Protein AF-A0A2K0TWT9-F1 (afdb_monomer)

Foldseek 3Di:
DDDDDDDDDDPDDDDDDDDDDDDDDDDDDDDDDDDDDDDDDDDDDDYDDDDDDDDDDDDDDDPDDDDPPPDDPPDDPDDPDPLAADQQAELVRHHDDDLEAELLQVVLVVQFPAQQVSNPYHPPDPPDQPHLLHQVNCSRCVVVCVVCVVSSVPDPVSVVSNVNSPVPDDGDDHQQDRDLQFKAFADDFPVQPPPLPPPVPPPPPPPDDDDDDDDDDDDDDDDDDDDDDDDDDDDDDDDDDDDDDDDPDPDDDPVVVVVVSVVVVVVVVVVSVVRGSHGCVVVVVRQRMDRSLLVSLLSVLLSQLSLQDQVSVLFPPDDQSSLVSLLLSLLQLLLSLVVLLPDPDRDLVSLVSSLSSVLSNLSRVRNDNLPDPPNVSVLLSLLLNLLSLVLSLVVCVVVVQLAQPHPGSNPQASLLSNLVSLLCSLPVPSVNVLSSLSNLVSLVSCVVRVHDRDYRPPSVVSSVVSVVCNVVDDPVSNVVSVPDHSVVSSVVSPDRRDCPSRNSPDDPVVRVVRNDPPD

Radius of gyration: 32.46 Å; Cα contacts (8 Å, |Δi|>4): 478; chains: 1; bounding box: 100×93×69 Å

Structure (mmCIF, N/CA/C/O backbone):
data_AF-A0A2K0TWT9-F1
#
_entry.id   AF-A0A2K0TWT9-F1
#
loop_
_atom_site.group_PDB
_atom_site.id
_atom_site.type_symbol
_atom_site.label_atom_id
_atom_site.label_alt_id
_atom_site.label_comp_id
_atom_site.label_asym_id
_atom_site.label_entity_id
_atom_site.label_seq_id
_atom_site.pdbx_PDB_ins_code
_atom_site.Cartn_x
_atom_site.Cartn_y
_atom_site.Cartn_z
_atom_site.occupancy
_atom_site.B_iso_or_equiv
_atom_site.auth_seq_id
_atom_site.auth_comp_id
_atom_site.auth_asym_id
_atom_site.auth_atom_id
_atom_site.pdbx_PDB_model_num
ATOM 1 N N . MET A 1 1 ? 40.801 3.011 -1.809 1.00 39.78 1 MET A N 1
ATOM 2 C CA . MET A 1 1 ? 40.040 3.142 -0.546 1.00 39.78 1 MET A CA 1
ATOM 3 C C . MET A 1 1 ? 40.166 4.565 -0.023 1.00 39.78 1 MET A C 1
ATOM 5 O O . MET A 1 1 ? 41.198 4.886 0.543 1.00 39.78 1 MET A O 1
ATOM 9 N N . LYS A 1 2 ? 39.182 5.445 -0.256 1.00 30.53 2 LYS A N 1
ATOM 10 C CA . LYS A 1 2 ? 39.144 6.776 0.374 1.00 30.53 2 LYS A CA 1
ATOM 11 C C . LYS A 1 2 ? 37.698 7.241 0.604 1.00 30.53 2 LYS A C 1
ATOM 13 O O . LYS A 1 2 ? 36.954 7.416 -0.352 1.00 30.53 2 LYS A O 1
ATOM 18 N N . ARG A 1 3 ? 37.436 7.521 1.888 1.00 30.47 3 ARG A N 1
ATOM 19 C CA . ARG A 1 3 ? 36.548 8.536 2.490 1.00 30.47 3 ARG A CA 1
ATOM 20 C C . ARG A 1 3 ? 35.036 8.276 2.512 1.00 30.47 3 ARG A C 1
ATOM 22 O O . ARG A 1 3 ? 34.298 8.713 1.638 1.00 30.47 3 ARG A O 1
ATOM 29 N N . SER A 1 4 ? 34.594 7.701 3.631 1.00 28.70 4 SER A N 1
ATOM 30 C CA . SER A 1 4 ? 33.333 8.043 4.292 1.00 28.70 4 SER A CA 1
ATOM 31 C C . SER A 1 4 ? 33.470 9.416 4.967 1.00 28.70 4 SER A C 1
ATOM 33 O O . SER A 1 4 ? 34.455 9.698 5.649 1.00 28.70 4 SER A O 1
ATOM 35 N N . ALA A 1 5 ? 32.499 10.298 4.737 1.00 31.81 5 ALA A N 1
ATOM 36 C CA . ALA A 1 5 ? 32.364 11.561 5.451 1.00 31.81 5 ALA A CA 1
ATOM 37 C C . ALA A 1 5 ? 31.432 11.327 6.645 1.00 31.81 5 ALA A C 1
ATOM 39 O O . ALA A 1 5 ? 30.230 11.147 6.464 1.00 31.81 5 ALA A O 1
ATOM 40 N N . ALA A 1 6 ? 31.994 11.295 7.852 1.00 29.25 6 ALA A N 1
ATOM 41 C CA . ALA A 1 6 ? 31.222 11.296 9.085 1.00 29.25 6 ALA A CA 1
ATOM 42 C C . ALA A 1 6 ? 30.699 12.718 9.340 1.00 29.25 6 ALA A C 1
ATOM 44 O O . ALA A 1 6 ? 31.475 13.662 9.483 1.00 29.25 6 ALA A O 1
ATOM 45 N N . TYR A 1 7 ? 29.377 12.866 9.369 1.00 29.42 7 TYR A N 1
ATOM 46 C CA . TYR A 1 7 ? 28.703 14.050 9.889 1.00 29.42 7 TYR A CA 1
ATOM 47 C C . TYR A 1 7 ? 28.570 13.871 11.404 1.00 29.42 7 TYR A C 1
ATOM 49 O O . TYR A 1 7 ? 27.747 13.084 11.864 1.00 29.42 7 TYR A O 1
ATOM 57 N N . THR A 1 8 ? 29.384 14.577 12.185 1.00 30.38 8 THR A N 1
ATOM 58 C CA . THR A 1 8 ? 29.204 14.672 13.636 1.00 30.38 8 THR A CA 1
ATOM 59 C C . THR A 1 8 ? 28.291 15.857 13.950 1.00 30.38 8 THR A C 1
ATOM 61 O O . THR A 1 8 ? 28.549 16.994 13.553 1.00 30.38 8 THR A O 1
ATOM 64 N N . TYR A 1 9 ? 27.182 15.585 14.640 1.00 32.62 9 TYR A N 1
ATOM 65 C CA . TYR A 1 9 ? 26.338 16.613 15.242 1.00 32.62 9 TYR A CA 1
ATOM 66 C C . TYR A 1 9 ? 26.917 16.992 16.606 1.00 32.62 9 TYR A C 1
ATOM 68 O O . TYR A 1 9 ? 26.955 16.180 17.526 1.00 32.62 9 TYR A O 1
ATOM 76 N N . ASP A 1 10 ? 27.352 18.242 16.721 1.00 29.70 10 ASP A N 1
ATOM 77 C CA . ASP A 1 10 ? 27.777 18.865 17.970 1.00 29.70 10 ASP A CA 1
ATOM 78 C C . ASP A 1 10 ? 26.534 19.211 18.814 1.00 29.70 10 ASP A C 1
ATOM 80 O O . ASP A 1 10 ? 25.726 20.078 18.457 1.00 29.70 10 ASP A O 1
ATOM 84 N N . VAL A 1 11 ? 26.331 18.481 19.915 1.00 34.91 11 VAL A N 1
ATOM 85 C CA . VAL A 1 11 ? 25.244 18.719 20.873 1.00 34.91 11 VAL A CA 1
ATOM 86 C C . VAL A 1 11 ? 25.669 19.849 21.807 1.00 34.91 11 VAL A C 1
ATOM 88 O O . VAL A 1 11 ? 26.233 19.647 22.880 1.00 34.91 11 VAL A O 1
ATOM 91 N N . GLY A 1 12 ? 25.373 21.075 21.379 1.00 32.44 12 GLY A N 1
ATOM 92 C CA . GLY A 1 12 ? 25.559 22.280 22.177 1.00 32.44 12 GLY A CA 1
ATOM 93 C C . GLY A 1 12 ? 24.671 22.299 23.427 1.00 32.44 12 GLY A C 1
ATOM 94 O O . GLY A 1 12 ? 23.443 22.367 23.354 1.00 32.44 12 GLY A O 1
ATOM 95 N N . ASP A 1 13 ? 25.329 22.303 24.582 1.00 36.00 13 ASP A N 1
ATOM 96 C CA . ASP A 1 13 ? 24.765 22.305 25.929 1.00 36.00 13 ASP A CA 1
ATOM 97 C C . ASP A 1 13 ? 23.955 23.596 26.225 1.00 36.00 13 ASP A C 1
ATOM 99 O O . ASP A 1 13 ? 24.477 24.690 26.486 1.00 36.00 13 ASP A O 1
ATOM 103 N N . GLY A 1 14 ? 22.626 23.494 26.129 1.00 33.84 14 GLY A N 1
ATOM 104 C CA . GLY A 1 14 ? 21.684 24.613 26.203 1.00 33.84 14 GLY A CA 1
ATOM 105 C C . GLY A 1 14 ? 21.267 24.995 27.628 1.00 33.84 14 GLY A C 1
ATOM 106 O O . GLY A 1 14 ? 20.230 24.562 28.136 1.00 33.84 14 GLY A O 1
ATOM 107 N N . LYS A 1 15 ? 22.010 25.912 28.262 1.00 34.75 15 LYS A N 1
ATOM 108 C CA . LYS A 1 15 ? 21.605 26.580 29.517 1.00 34.75 15 LYS A CA 1
ATOM 109 C C . LYS A 1 15 ? 20.295 27.372 29.361 1.00 34.75 15 LYS A C 1
ATOM 111 O O . LYS A 1 15 ? 20.242 28.430 28.734 1.00 34.75 15 LYS A O 1
ATOM 116 N N . ARG A 1 16 ? 19.253 26.896 30.051 1.00 40.56 16 ARG A N 1
ATOM 117 C CA . ARG A 1 16 ? 17.942 27.545 30.251 1.00 40.56 16 ARG A CA 1
ATOM 118 C C . ARG A 1 16 ? 18.051 29.000 30.735 1.00 40.56 16 ARG A C 1
ATOM 120 O O . ARG A 1 16 ? 18.742 29.295 31.711 1.00 40.56 16 ARG A O 1
ATOM 127 N N . ARG A 1 17 ? 17.229 29.890 30.161 1.00 32.75 17 ARG A N 1
ATOM 128 C CA . ARG A 1 17 ? 16.826 31.171 30.776 1.00 32.75 17 ARG A CA 1
ATOM 129 C C . ARG A 1 17 ? 15.294 31.313 30.816 1.00 32.75 17 ARG A C 1
ATOM 131 O O . ARG A 1 17 ? 14.626 30.841 29.902 1.00 32.75 17 ARG A O 1
ATOM 138 N N . PRO A 1 18 ? 14.726 31.932 31.870 1.00 43.91 18 PRO A N 1
ATOM 139 C CA . PRO A 1 18 ? 13.301 31.833 32.181 1.00 43.91 18 PRO A CA 1
ATOM 140 C C . PRO A 1 18 ? 12.445 32.915 31.508 1.00 43.91 18 PRO A C 1
ATOM 142 O O . PRO A 1 18 ? 12.818 34.089 31.452 1.00 43.91 18 PRO A O 1
ATOM 145 N N . ALA A 1 19 ? 11.239 32.526 31.091 1.00 34.59 19 ALA A N 1
ATOM 146 C CA . ALA A 1 19 ? 10.198 33.430 30.617 1.00 34.59 19 ALA A CA 1
ATOM 147 C C . ALA A 1 19 ? 9.548 34.192 31.789 1.00 34.59 19 ALA A C 1
ATOM 149 O O . ALA A 1 19 ? 8.987 33.597 32.713 1.00 34.59 19 ALA A O 1
ATOM 150 N N . LYS A 1 20 ? 9.595 35.529 31.745 1.00 40.41 20 LYS A N 1
ATOM 151 C CA . LYS A 1 20 ? 8.846 36.408 32.654 1.00 40.41 20 LYS A CA 1
ATOM 152 C C . LYS A 1 20 ? 7.440 36.662 32.109 1.00 40.41 20 LYS A C 1
ATOM 154 O O . LYS A 1 20 ? 7.274 37.280 31.063 1.00 40.41 20 LYS A O 1
ATOM 159 N N . ARG A 1 21 ? 6.436 36.247 32.886 1.00 41.22 21 ARG A N 1
ATOM 160 C CA . ARG A 1 21 ? 5.057 36.755 32.841 1.00 41.22 21 ARG A CA 1
ATOM 161 C C . ARG A 1 21 ? 5.009 38.222 33.282 1.00 41.22 21 ARG A C 1
ATOM 163 O O . ARG A 1 21 ? 5.657 38.584 34.262 1.00 41.22 21 ARG A O 1
ATOM 170 N N . ALA A 1 22 ? 4.123 39.006 32.673 1.00 34.81 22 ALA A N 1
ATOM 171 C CA . ALA A 1 22 ? 3.484 40.143 33.328 1.00 34.81 22 ALA A CA 1
ATOM 172 C C . ALA A 1 22 ? 2.035 40.274 32.839 1.00 34.81 22 ALA A C 1
ATOM 174 O O . ALA A 1 22 ? 1.759 40.209 31.644 1.00 34.81 22 ALA A O 1
ATOM 175 N N . ALA A 1 23 ? 1.124 40.415 33.796 1.00 35.66 23 ALA A N 1
ATOM 176 C CA . ALA A 1 23 ? -0.313 40.560 33.623 1.00 35.66 23 ALA A CA 1
ATOM 177 C C . ALA A 1 23 ? -0.764 41.972 34.037 1.00 35.66 23 ALA A C 1
ATOM 179 O O . ALA A 1 23 ? -0.093 42.613 34.847 1.00 35.66 23 ALA A O 1
ATOM 180 N N . THR A 1 24 ? -1.993 42.331 33.624 1.00 35.47 24 THR A N 1
ATOM 181 C CA . THR A 1 24 ? -2.908 43.355 34.206 1.00 35.47 24 THR A CA 1
ATOM 182 C C . THR A 1 24 ? -2.503 44.838 34.016 1.00 35.47 24 THR A C 1
ATOM 184 O O . THR A 1 24 ? -1.331 45.164 34.042 1.00 35.47 24 THR A O 1
ATOM 187 N N . SER A 1 25 ? -3.380 45.836 33.799 1.00 32.94 25 SER A N 1
ATOM 188 C CA . SER A 1 25 ? -4.788 46.024 34.187 1.00 32.94 25 SER A CA 1
ATOM 189 C C . SER A 1 25 ? -5.490 47.190 33.429 1.00 32.94 25 SER A C 1
ATOM 191 O O . SER A 1 25 ? -4.848 48.152 33.026 1.00 32.94 25 SER A O 1
ATOM 193 N N . THR A 1 26 ? -6.819 47.063 33.294 1.00 34.47 26 THR A N 1
ATOM 194 C CA . THR A 1 26 ? -7.945 48.027 33.471 1.00 34.47 26 THR A CA 1
ATOM 195 C C . THR A 1 26 ? -7.971 49.495 32.972 1.00 34.47 26 THR A C 1
ATOM 197 O O . THR A 1 26 ? -7.193 50.332 33.405 1.00 34.47 26 THR A O 1
ATOM 200 N N . ASN A 1 27 ? -9.106 49.790 32.298 1.00 34.81 27 ASN A N 1
ATOM 201 C CA . ASN A 1 27 ? -10.042 50.941 32.394 1.00 34.81 27 ASN A CA 1
ATOM 202 C C . ASN A 1 27 ? -9.577 52.387 32.094 1.00 34.81 27 ASN A C 1
ATOM 204 O O . ASN A 1 27 ? -8.799 52.952 32.850 1.00 34.81 27 ASN A O 1
ATOM 208 N N . LYS A 1 28 ? -10.278 53.096 31.182 1.00 30.30 28 LYS A N 1
ATOM 209 C CA . LYS A 1 28 ? -11.439 53.990 31.469 1.00 30.30 28 LYS A CA 1
ATOM 210 C C . LYS A 1 28 ? -11.836 54.850 30.240 1.00 30.30 28 LYS A C 1
ATOM 212 O O . LYS A 1 28 ? -11.032 55.130 29.364 1.00 30.30 28 LYS A O 1
ATOM 217 N N . ALA A 1 29 ? -13.115 55.226 30.224 1.00 34.50 29 ALA A N 1
ATOM 218 C CA . ALA A 1 29 ? -13.943 55.855 29.188 1.00 34.50 29 ALA A CA 1
ATOM 219 C C . ALA A 1 29 ? -13.567 57.265 28.674 1.00 34.50 29 ALA A C 1
ATOM 221 O O . ALA A 1 29 ? -12.992 58.060 29.408 1.00 34.50 29 ALA A O 1
ATOM 222 N N . SER A 1 30 ? -14.094 57.635 27.494 1.00 32.12 30 SER A N 1
ATOM 223 C CA . SER A 1 30 ? -14.940 58.838 27.296 1.00 32.12 30 SER A CA 1
ATOM 224 C C . SER A 1 30 ? -15.629 58.842 25.914 1.00 32.12 30 SER A C 1
ATOM 226 O O . SER A 1 30 ? -15.255 58.095 25.017 1.00 32.12 30 SER A O 1
ATOM 228 N N . ALA A 1 31 ? -16.715 59.613 25.807 1.00 36.09 31 ALA A N 1
ATOM 229 C CA . ALA A 1 31 ? -17.831 59.487 24.868 1.00 36.09 31 ALA A CA 1
ATOM 230 C C . ALA A 1 31 ? -17.842 60.517 23.716 1.00 36.09 31 ALA A C 1
ATOM 232 O O . ALA A 1 31 ? -17.241 61.577 23.840 1.00 36.09 31 ALA A O 1
ATOM 233 N N . SER A 1 32 ? -18.638 60.271 22.664 1.00 31.83 32 SER A N 1
ATOM 234 C CA . SER A 1 32 ? -19.688 61.190 22.144 1.00 31.83 32 SER A CA 1
ATOM 235 C C . SER A 1 32 ? -20.425 60.545 20.948 1.00 31.83 32 SER A C 1
ATOM 237 O O . SER A 1 32 ? -19.797 59.949 20.084 1.00 31.83 32 SER A O 1
ATOM 239 N N . ALA A 1 33 ? -21.750 60.358 21.060 1.00 34.81 33 ALA A N 1
ATOM 240 C CA . ALA A 1 33 ? -22.824 61.048 20.310 1.00 34.81 33 ALA A CA 1
ATOM 241 C C . ALA A 1 33 ? -22.738 60.870 18.775 1.00 34.81 33 ALA A C 1
ATOM 243 O O . ALA A 1 33 ? -21.780 61.289 18.151 1.00 34.81 33 ALA A O 1
ATOM 244 N N . SER A 1 34 ? -23.715 60.318 18.055 1.00 33.12 34 SER A N 1
ATOM 245 C CA . SER A 1 34 ? -25.116 60.754 17.928 1.00 33.12 34 SER A CA 1
ATOM 246 C C . SER A 1 34 ? -25.785 59.810 16.899 1.00 33.12 34 SER A C 1
ATOM 248 O O . SER A 1 34 ? -25.146 59.383 15.949 1.00 33.12 34 SER A O 1
ATOM 250 N N . ALA A 1 35 ? -26.932 59.213 17.220 1.00 32.06 35 ALA A N 1
ATOM 251 C CA . ALA A 1 35 ? -28.284 59.626 16.823 1.00 32.06 35 ALA A CA 1
ATOM 252 C C . ALA A 1 35 ? -28.766 59.098 15.454 1.00 32.06 35 ALA A C 1
ATOM 254 O O . ALA A 1 35 ? -28.212 59.422 14.412 1.00 32.06 35 ALA A O 1
ATOM 255 N N . SER A 1 36 ? -29.932 58.437 15.521 1.00 33.53 36 SER A N 1
ATOM 256 C CA . SER A 1 36 ? -30.957 58.270 14.475 1.00 33.53 36 SER A CA 1
ATOM 257 C C . SER A 1 36 ? -30.612 57.385 13.270 1.00 33.53 36 SER A C 1
ATOM 259 O O . SER A 1 36 ? -29.497 57.385 12.784 1.00 33.53 36 SER A O 1
ATOM 261 N N . ALA A 1 37 ? -31.519 56.633 12.663 1.00 32.88 37 ALA A N 1
ATOM 262 C CA . ALA A 1 37 ? -32.847 56.131 12.990 1.00 32.88 37 ALA A CA 1
ATOM 263 C C . ALA A 1 37 ? -33.196 55.127 11.864 1.00 32.88 37 ALA A C 1
ATOM 265 O O . ALA A 1 37 ? -32.647 55.240 10.774 1.00 32.88 37 ALA A O 1
ATOM 266 N N . SER A 1 38 ? -34.103 54.184 12.159 1.00 34.25 38 SER A N 1
ATOM 267 C CA . SER A 1 38 ? -35.211 53.683 11.307 1.00 34.25 38 SER A CA 1
ATOM 268 C C . SER A 1 38 ? -34.992 53.462 9.794 1.00 34.25 38 SER A C 1
ATOM 270 O O . SER A 1 38 ? -34.526 54.341 9.092 1.00 34.25 38 SER A O 1
ATOM 272 N N . ALA A 1 39 ? -35.519 52.444 9.126 1.00 33.97 39 ALA A N 1
ATOM 273 C CA . ALA A 1 39 ? -36.397 51.341 9.473 1.00 33.97 39 ALA A CA 1
ATOM 274 C C . ALA A 1 39 ? -36.544 50.457 8.218 1.00 33.97 39 ALA A C 1
ATOM 276 O O . ALA A 1 39 ? -36.499 50.935 7.089 1.00 33.97 39 ALA A O 1
ATOM 277 N N . SER A 1 40 ? -36.755 49.170 8.479 1.00 34.91 40 SER A N 1
ATOM 278 C CA . SER A 1 40 ? -37.631 48.205 7.804 1.00 34.91 40 SER A CA 1
ATOM 279 C C . SER A 1 40 ? -38.362 48.603 6.515 1.00 34.91 40 SER A C 1
ATOM 281 O O . SER A 1 40 ? -39.193 49.503 6.546 1.00 34.91 40 SER A O 1
ATOM 283 N N . THR A 1 41 ? -38.265 47.762 5.477 1.00 33.03 41 THR A N 1
ATOM 284 C CA . THR A 1 41 ? -39.391 47.047 4.800 1.00 33.03 41 THR A CA 1
ATOM 285 C C . THR A 1 41 ? -38.791 46.105 3.738 1.00 33.03 41 THR A C 1
ATOM 287 O O . THR A 1 41 ? -37.969 46.526 2.940 1.00 33.03 41 THR A O 1
ATOM 290 N N . LYS A 1 42 ? -38.918 44.773 3.843 1.00 36.31 42 LYS A N 1
ATOM 291 C CA . LYS A 1 42 ? -40.016 43.911 3.344 1.00 36.31 42 LYS A CA 1
ATOM 292 C C . LYS A 1 42 ? -40.527 44.252 1.935 1.00 36.31 42 LYS A C 1
ATOM 294 O O . LYS A 1 42 ? -41.213 45.252 1.778 1.00 36.31 42 LYS A O 1
ATOM 299 N N . ASN A 1 43 ? -40.275 43.337 0.991 1.00 33.09 43 ASN A N 1
ATOM 300 C CA . ASN A 1 43 ? -41.208 42.695 0.035 1.00 33.09 43 ASN A CA 1
ATOM 301 C C . ASN A 1 43 ? -40.392 42.207 -1.179 1.00 33.09 43 ASN A C 1
ATOM 303 O O . ASN A 1 43 ? -39.614 42.961 -1.742 1.00 33.09 43 ASN A O 1
ATOM 307 N N . ALA A 1 44 ? -40.308 40.906 -1.450 1.00 32.47 44 ALA A N 1
ATOM 308 C CA . ALA A 1 44 ? -41.328 40.023 -2.019 1.00 32.47 44 ALA A CA 1
ATOM 309 C C . ALA A 1 44 ? -41.535 40.214 -3.535 1.00 32.47 44 ALA A C 1
ATOM 311 O O . ALA A 1 44 ? -42.083 41.212 -3.980 1.00 32.47 44 ALA A O 1
ATOM 312 N N . ALA A 1 45 ? -41.194 39.129 -4.237 1.00 32.31 45 ALA A N 1
ATOM 313 C CA . ALA A 1 45 ? -41.894 38.537 -5.372 1.00 32.31 45 ALA A CA 1
ATOM 314 C C . ALA A 1 45 ? -41.740 39.123 -6.794 1.00 32.31 45 ALA A C 1
ATOM 316 O O . ALA A 1 45 ? -42.091 40.257 -7.089 1.00 32.31 45 ALA A O 1
ATOM 317 N N . ALA A 1 46 ? -41.411 38.165 -7.670 1.00 32.41 46 ALA A N 1
ATOM 318 C CA . ALA A 1 46 ? -42.077 37.852 -8.935 1.00 32.41 46 ALA A CA 1
ATOM 319 C C . ALA A 1 46 ? -41.518 38.425 -10.248 1.00 32.41 46 ALA A C 1
ATOM 321 O O . ALA A 1 46 ? -41.700 39.592 -10.564 1.00 32.41 46 ALA A O 1
ATOM 322 N N . SER A 1 47 ? -41.104 37.455 -11.082 1.00 34.44 47 SER A N 1
ATOM 323 C CA . SER A 1 47 ? -41.374 37.366 -12.530 1.00 34.44 47 SER A CA 1
ATOM 324 C C . SER A 1 47 ? -40.614 38.375 -13.409 1.00 34.44 47 SER A C 1
ATOM 326 O O . SER A 1 47 ? -40.304 39.473 -12.985 1.00 34.44 47 SER A O 1
ATOM 328 N N . ALA A 1 48 ? -40.278 38.138 -14.667 1.00 34.81 48 ALA A N 1
ATOM 329 C CA . ALA A 1 48 ? -40.383 37.017 -15.582 1.00 34.81 48 ALA A CA 1
ATOM 330 C C . ALA A 1 48 ? -39.551 37.406 -16.823 1.00 34.81 48 ALA A C 1
ATOM 332 O O . ALA A 1 48 ? -39.247 38.579 -17.034 1.00 34.81 48 ALA A O 1
ATOM 333 N N . THR A 1 49 ? -39.370 36.423 -17.704 1.00 32.50 49 THR A N 1
ATOM 334 C CA . THR A 1 49 ? -39.269 36.560 -19.171 1.00 32.50 49 THR A CA 1
ATOM 335 C C . THR A 1 49 ? -37.987 37.107 -19.807 1.00 32.50 49 THR A C 1
ATOM 337 O O . THR A 1 49 ? -37.597 38.253 -19.634 1.00 32.50 49 THR A O 1
ATOM 340 N N . GLU A 1 50 ? -37.438 36.232 -20.658 1.00 33.88 50 GLU A N 1
ATOM 341 C CA . GLU A 1 50 ? -36.949 36.484 -22.020 1.00 33.88 50 GLU A CA 1
ATOM 342 C C . GLU A 1 50 ? -36.034 37.688 -22.275 1.00 33.88 50 GLU A C 1
ATOM 344 O O . GLU A 1 50 ? -36.475 38.833 -22.345 1.00 33.88 50 GLU A O 1
ATOM 349 N N . LYS A 1 51 ? -34.812 37.389 -22.732 1.00 34.81 51 LYS A N 1
ATOM 350 C CA . LYS A 1 51 ? -34.496 37.572 -24.158 1.00 34.81 51 LYS A CA 1
ATOM 351 C C . LYS A 1 51 ? -33.165 36.940 -24.540 1.00 34.81 51 LYS A C 1
ATOM 353 O O . LYS A 1 51 ? -32.144 37.127 -23.890 1.00 34.81 51 LYS A O 1
ATOM 358 N N . ALA A 1 52 ? -33.220 36.226 -25.656 1.00 38.47 52 ALA A N 1
ATOM 359 C CA . ALA A 1 52 ? -32.079 35.844 -26.458 1.00 38.47 52 ALA A CA 1
ATOM 360 C C . ALA A 1 52 ? -31.342 37.086 -26.981 1.00 38.47 52 ALA A C 1
ATOM 362 O O . ALA A 1 52 ? -31.968 38.022 -27.480 1.00 38.47 52 ALA A O 1
ATOM 363 N N . SER A 1 53 ? -30.014 37.041 -26.968 1.00 35.38 53 SER A N 1
ATOM 364 C CA . SER A 1 53 ? -29.198 37.789 -27.921 1.00 35.38 53 SER A CA 1
ATOM 365 C C . SER A 1 53 ? -27.840 37.120 -28.079 1.00 35.38 53 SER A C 1
ATOM 367 O O . SER A 1 53 ? -27.107 36.918 -27.115 1.00 35.38 53 SER A O 1
ATOM 369 N N . ALA A 1 54 ? -27.566 36.770 -29.330 1.00 38.75 54 ALA A N 1
ATOM 370 C CA . ALA A 1 54 ? -26.357 36.165 -29.846 1.00 38.75 54 ALA A CA 1
ATOM 371 C C . ALA A 1 54 ? -25.079 36.927 -29.469 1.00 38.75 54 ALA A C 1
ATOM 373 O O . ALA A 1 54 ? -25.029 38.152 -29.572 1.00 38.75 54 ALA A O 1
ATOM 374 N N . LEU A 1 55 ? -24.019 36.180 -29.158 1.00 35.22 55 LEU A N 1
ATOM 375 C CA . LEU A 1 55 ? -22.645 36.670 -29.136 1.00 35.22 55 LEU A CA 1
ATOM 376 C C . LEU A 1 55 ? -21.720 35.618 -29.761 1.00 35.22 55 LEU A C 1
ATOM 378 O O . LEU A 1 55 ? -21.269 34.679 -29.122 1.00 35.22 55 LEU A O 1
ATOM 382 N N . LYS A 1 56 ? -21.531 35.801 -31.071 1.00 33.06 56 LYS A N 1
ATOM 383 C CA . LYS A 1 56 ? -20.234 35.977 -31.733 1.00 33.06 56 LYS A CA 1
ATOM 384 C C . LYS A 1 56 ? -19.120 35.014 -31.296 1.00 33.06 56 LYS A C 1
ATOM 386 O O . LYS A 1 56 ? -18.380 35.275 -30.354 1.00 33.06 56 LYS A O 1
ATOM 391 N N . GLU A 1 57 ? -18.960 33.962 -32.093 1.00 33.34 57 GLU A N 1
ATOM 392 C CA . GLU A 1 57 ? -17.739 33.169 -32.172 1.00 33.34 57 GLU A CA 1
ATOM 393 C C . GLU A 1 57 ? -16.554 34.067 -32.555 1.00 33.34 57 GLU A C 1
ATOM 395 O O . GLU A 1 57 ? -16.532 34.699 -33.613 1.00 33.34 57 GLU A O 1
ATOM 400 N N . THR A 1 58 ? -15.548 34.109 -31.686 1.00 33.94 58 THR A N 1
ATOM 401 C CA . THR A 1 58 ? -14.182 34.483 -32.047 1.00 33.94 58 THR A CA 1
ATOM 402 C C . THR A 1 58 ? -13.287 33.307 -31.712 1.00 33.94 58 THR A C 1
ATOM 404 O O . THR A 1 58 ? -13.019 33.013 -30.549 1.00 33.94 58 THR A O 1
ATOM 407 N N . SER A 1 59 ? -12.860 32.625 -32.768 1.00 34.53 59 SER A N 1
ATOM 408 C CA . SER A 1 59 ? -11.853 31.577 -32.781 1.00 34.53 59 SER A CA 1
ATOM 409 C C . SER A 1 59 ? -10.501 32.124 -32.316 1.00 34.53 59 SER A C 1
ATOM 411 O O . SER A 1 59 ? -9.860 32.891 -33.038 1.00 34.53 59 SER A O 1
ATOM 413 N N . SER A 1 60 ? -10.035 31.698 -31.144 1.00 34.53 60 SER A N 1
ATOM 414 C CA . SER A 1 60 ? -8.629 31.803 -30.754 1.00 34.53 60 SER A CA 1
ATOM 415 C C . SER A 1 60 ? -8.022 30.405 -30.711 1.00 34.53 60 SER A C 1
ATOM 417 O O . SER A 1 60 ? -8.307 29.607 -29.823 1.00 34.53 60 SER A O 1
ATOM 419 N N . SER A 1 61 ? -7.203 30.139 -31.724 1.00 36.50 61 SER A N 1
ATOM 420 C CA . SER A 1 61 ? -6.318 28.989 -31.874 1.00 36.50 61 SER A CA 1
ATOM 421 C C . SER A 1 61 ? -5.384 28.854 -30.667 1.00 36.50 61 SER A C 1
ATOM 423 O O . SER A 1 61 ? -4.427 29.617 -30.545 1.00 36.50 61 SER A O 1
ATOM 425 N N . SER A 1 62 ? -5.621 27.856 -29.817 1.00 32.62 62 SER A N 1
ATOM 426 C CA . SER A 1 62 ? -4.608 27.306 -28.918 1.00 32.62 62 SER A CA 1
ATOM 427 C C . SER A 1 62 ? -4.226 25.905 -29.397 1.00 32.62 62 SER A C 1
ATOM 429 O O . SER A 1 62 ? -5.032 24.977 -29.441 1.00 32.62 62 SER A O 1
ATOM 431 N N . THR A 1 63 ? -2.967 25.770 -29.802 1.00 35.66 63 THR A N 1
ATOM 432 C CA . THR A 1 63 ? -2.323 24.498 -30.124 1.00 35.66 63 THR A CA 1
ATOM 433 C C . THR A 1 63 ? -2.178 23.694 -28.835 1.00 35.66 63 THR A C 1
ATOM 435 O O . THR A 1 63 ? -1.204 23.843 -28.102 1.00 35.66 63 THR A O 1
ATOM 438 N N . VAL A 1 64 ? -3.171 22.859 -28.539 1.00 28.92 64 VAL A N 1
ATOM 439 C CA . VAL A 1 64 ? -3.080 21.828 -27.506 1.00 28.92 64 VAL A CA 1
ATOM 440 C C . VAL A 1 64 ? -2.366 20.631 -28.125 1.00 28.92 64 VAL A C 1
ATOM 442 O O . VAL A 1 64 ? -2.872 20.003 -29.054 1.00 28.92 64 VAL A O 1
ATOM 445 N N . GLN A 1 65 ? -1.167 20.329 -27.626 1.00 33.47 65 GLN A N 1
ATOM 446 C CA . GLN A 1 65 ? -0.505 19.054 -27.886 1.00 33.47 65 GLN A CA 1
ATOM 447 C C . GLN A 1 65 ? -1.433 17.927 -27.428 1.00 33.47 65 GLN A C 1
ATOM 449 O O . GLN A 1 65 ? -1.789 17.831 -26.253 1.00 33.47 65 GLN A O 1
ATOM 454 N N . ALA A 1 66 ? -1.842 17.093 -28.380 1.00 26.86 66 ALA A N 1
ATOM 455 C CA . ALA A 1 66 ? -2.640 15.910 -28.131 1.00 26.86 66 ALA A CA 1
ATOM 456 C C . ALA A 1 66 ? -1.889 14.981 -27.165 1.00 26.86 66 ALA A C 1
ATOM 458 O O . ALA A 1 66 ? -0.914 14.325 -27.534 1.00 26.86 66 ALA A O 1
ATOM 459 N N . ARG A 1 67 ? -2.360 14.924 -25.915 1.00 34.81 67 ARG A N 1
ATOM 460 C CA . ARG A 1 67 ? -2.113 13.795 -25.018 1.00 34.81 67 ARG A CA 1
ATOM 461 C C . ARG A 1 67 ? -2.591 12.542 -25.750 1.00 34.81 67 ARG A C 1
ATOM 463 O O . ARG A 1 67 ? -3.745 12.486 -26.173 1.00 34.81 67 ARG A O 1
ATOM 470 N N . ALA A 1 68 ? -1.714 11.554 -25.900 1.00 30.70 68 ALA A N 1
ATOM 471 C CA . ALA A 1 68 ? -2.122 10.218 -26.299 1.00 30.70 68 ALA A CA 1
ATOM 472 C C . ALA A 1 68 ? -3.139 9.721 -25.263 1.00 30.70 68 ALA A C 1
ATOM 474 O O . ALA A 1 68 ? -2.792 9.471 -24.109 1.00 30.70 68 ALA A O 1
ATOM 475 N N . ALA A 1 69 ? -4.408 9.665 -25.659 1.00 27.39 69 ALA A N 1
ATOM 476 C CA . ALA A 1 69 ? -5.428 8.985 -24.891 1.00 27.39 69 ALA A CA 1
ATOM 477 C C . ALA A 1 69 ? -5.010 7.516 -24.789 1.00 27.39 69 ALA A C 1
ATOM 479 O O . ALA A 1 69 ? -4.780 6.861 -25.808 1.00 27.39 69 ALA A O 1
ATOM 480 N N . VAL A 1 70 ? -4.890 7.015 -23.562 1.00 36.88 70 VAL A N 1
ATOM 481 C CA . VAL A 1 70 ? -4.881 5.574 -23.314 1.00 36.88 70 VAL A CA 1
ATOM 482 C C . VAL A 1 70 ? -6.184 5.041 -23.919 1.00 36.88 70 VAL A C 1
ATOM 484 O O . VAL A 1 70 ? -7.247 5.569 -23.575 1.00 36.88 70 VAL A O 1
ATOM 487 N N . PRO A 1 71 ? -6.142 4.091 -24.869 1.00 30.62 71 PRO A N 1
ATOM 488 C CA . PRO A 1 71 ? -7.359 3.568 -25.466 1.00 30.62 71 PRO A CA 1
ATOM 489 C C . PRO A 1 71 ? -8.240 2.979 -24.363 1.00 30.62 71 PRO A C 1
ATOM 491 O O . PRO A 1 71 ? -7.779 2.175 -23.553 1.00 30.62 71 PRO A O 1
ATOM 494 N N . SER A 1 72 ?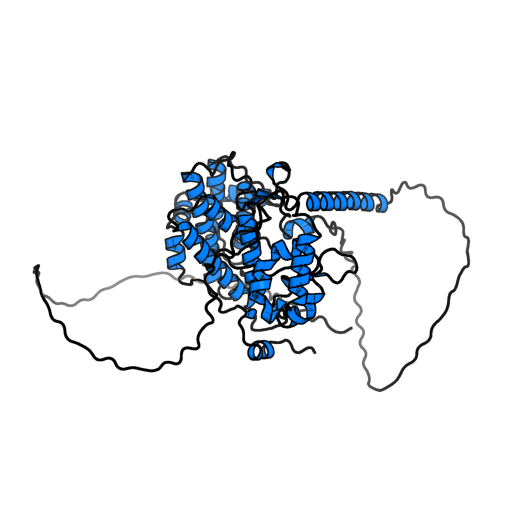 -9.507 3.399 -24.320 1.00 33.19 72 SER A N 1
ATOM 495 C CA . SER A 1 72 ? -10.510 2.755 -23.477 1.00 33.19 72 SER A CA 1
ATOM 496 C C . SER A 1 72 ? -10.550 1.260 -23.820 1.00 33.19 72 SER A C 1
ATOM 498 O O . SER A 1 72 ? -10.645 0.924 -25.006 1.00 33.19 72 SER A O 1
ATOM 500 N N . PRO A 1 73 ? -10.481 0.355 -22.829 1.00 37.31 73 PRO A N 1
ATOM 501 C CA . PRO A 1 73 ? -10.518 -1.080 -23.061 1.00 37.31 73 PRO A CA 1
ATOM 502 C C . PRO A 1 73 ? -11.963 -1.480 -23.365 1.00 37.31 73 PRO A C 1
ATOM 504 O O . PRO A 1 73 ? -12.697 -1.959 -22.511 1.00 37.31 73 PRO A O 1
ATOM 507 N N . SER A 1 74 ? -12.418 -1.205 -24.582 1.00 37.53 74 SER A N 1
ATOM 508 C CA . SER A 1 74 ? -13.746 -1.610 -25.030 1.00 37.53 74 SER A CA 1
ATOM 509 C C . SER A 1 74 ? -13.755 -1.901 -26.524 1.00 37.53 74 SER A C 1
ATOM 511 O O . SER A 1 74 ? -14.555 -1.333 -27.262 1.00 37.53 74 SER A O 1
ATOM 513 N N . GLN A 1 75 ? -12.869 -2.787 -26.982 1.00 34.97 75 GLN A N 1
ATOM 514 C CA . GLN A 1 75 ? -13.141 -3.613 -28.158 1.00 34.97 75 GLN A CA 1
ATOM 515 C C . GLN A 1 75 ? -12.652 -5.033 -27.877 1.00 34.97 75 GLN A C 1
ATOM 517 O O . GLN A 1 75 ? -11.467 -5.288 -27.687 1.00 34.97 75 GLN A O 1
ATOM 522 N N . SER A 1 76 ? -13.629 -5.927 -27.766 1.00 41.72 76 SER A N 1
ATOM 523 C CA . SER A 1 76 ? -13.521 -7.337 -27.423 1.00 41.72 76 SER A CA 1
ATOM 524 C C . SER A 1 76 ? -12.650 -8.106 -28.420 1.00 41.72 76 SER A C 1
ATOM 526 O O . SER A 1 76 ? -13.110 -8.474 -29.503 1.00 41.72 76 SER A O 1
ATOM 528 N N . LEU A 1 77 ? -11.418 -8.414 -28.025 1.00 37.88 77 LEU A N 1
ATOM 529 C CA . LEU A 1 77 ? -10.805 -9.687 -28.391 1.00 37.88 77 LEU A CA 1
ATOM 530 C C . LEU A 1 77 ? -11.535 -10.735 -27.545 1.00 37.88 77 LEU A C 1
ATOM 532 O O . LEU A 1 77 ? -11.420 -10.713 -26.324 1.00 37.88 77 LEU A O 1
ATOM 536 N N . GLY A 1 78 ? -12.407 -11.522 -28.179 1.00 35.69 78 GLY A N 1
ATOM 537 C CA . GLY A 1 78 ? -13.312 -12.442 -27.485 1.00 35.69 78 GLY A CA 1
ATOM 538 C C . GLY A 1 78 ? -12.557 -13.368 -26.541 1.00 35.69 78 GLY A C 1
ATOM 539 O O . GLY A 1 78 ? -11.542 -13.907 -26.960 1.00 35.69 78 GLY A O 1
ATOM 540 N N . ASP A 1 79 ? -13.057 -13.516 -25.311 1.00 41.38 79 ASP A N 1
ATOM 541 C CA . ASP A 1 79 ? -12.457 -14.277 -24.209 1.00 41.38 79 ASP A CA 1
ATOM 542 C C . ASP A 1 79 ? -12.066 -15.706 -24.641 1.00 41.38 79 ASP A C 1
ATOM 544 O O . ASP A 1 79 ? -12.944 -16.569 -24.737 1.00 41.38 79 ASP A O 1
ATOM 548 N N . PRO A 1 80 ? -10.776 -16.012 -24.900 1.00 36.84 80 PRO A N 1
ATOM 549 C CA . PRO A 1 80 ? -10.347 -17.353 -25.276 1.00 36.84 80 PRO A CA 1
ATOM 550 C C . PRO A 1 80 ? -9.465 -17.994 -24.195 1.00 36.84 80 PRO A C 1
ATOM 552 O O . PRO A 1 80 ? -8.788 -18.983 -24.456 1.00 36.84 80 PRO A O 1
ATOM 555 N N . ILE A 1 81 ? -9.433 -17.439 -22.985 1.00 43.91 81 ILE A N 1
ATOM 556 C CA . ILE A 1 81 ? -8.587 -17.922 -21.895 1.00 43.91 81 ILE A CA 1
ATOM 557 C C . ILE A 1 81 ? -9.543 -18.274 -20.763 1.00 43.91 81 ILE A C 1
ATOM 559 O O . ILE A 1 81 ? -10.392 -17.459 -20.419 1.00 43.91 81 ILE A O 1
ATOM 563 N N . GLY A 1 82 ? -9.477 -19.521 -20.287 1.00 50.25 82 GLY A N 1
ATOM 564 C CA . GLY A 1 82 ? -10.382 -20.095 -19.287 1.00 50.25 82 GLY A CA 1
ATOM 565 C C . GLY A 1 82 ? -10.360 -19.357 -17.945 1.00 50.25 82 GLY A C 1
ATOM 566 O O . GLY A 1 82 ? -10.027 -18.182 -17.865 1.00 50.25 82 GLY A O 1
ATOM 567 N N . LYS A 1 83 ? -10.696 -20.044 -16.852 1.00 56.53 83 LYS A N 1
ATOM 568 C CA . LYS A 1 83 ? -10.534 -19.528 -15.479 1.00 56.53 83 LYS A CA 1
ATOM 569 C C . LYS A 1 83 ? -9.042 -19.363 -15.102 1.00 56.53 83 LYS A C 1
ATOM 571 O O . LYS A 1 83 ? -8.583 -19.944 -14.133 1.00 56.53 83 LYS A O 1
ATOM 576 N N . GLY A 1 84 ? -8.262 -18.668 -15.926 1.00 53.16 84 GLY A N 1
ATOM 577 C CA . GLY A 1 84 ? -6.835 -18.455 -15.740 1.00 53.16 84 GLY A CA 1
ATOM 578 C C . GLY A 1 84 ? -6.564 -17.412 -14.664 1.00 53.16 84 GLY A C 1
ATOM 579 O O . GLY A 1 84 ? -7.407 -16.549 -14.403 1.00 53.16 84 GLY A O 1
ATOM 580 N N . SER A 1 85 ? -5.374 -17.505 -14.066 1.00 59.12 85 SER A N 1
ATOM 581 C CA . SER A 1 85 ? -4.885 -16.612 -13.018 1.00 59.12 85 SER A CA 1
ATOM 582 C C . SER A 1 85 ? -5.157 -15.149 -13.369 1.00 59.12 85 SER A C 1
ATOM 584 O O . SER A 1 85 ? -4.826 -14.665 -14.458 1.00 59.12 85 SER A O 1
ATOM 586 N N . LYS A 1 86 ? -5.793 -14.434 -12.440 1.00 77.06 86 LYS A N 1
ATOM 587 C CA . LYS A 1 86 ? -6.127 -13.020 -12.603 1.00 77.06 86 LYS A CA 1
ATOM 588 C C . LYS A 1 86 ? -4.837 -12.218 -12.807 1.00 77.06 86 LYS A C 1
ATOM 590 O O . LYS A 1 86 ? -3.945 -12.243 -11.967 1.00 77.06 86 LYS A O 1
ATOM 595 N N . ILE A 1 87 ? -4.752 -11.482 -13.916 1.00 82.69 87 ILE A N 1
ATOM 596 C CA . ILE A 1 87 ? -3.665 -10.521 -14.143 1.00 82.69 87 ILE A CA 1
ATOM 597 C C . ILE A 1 87 ? -3.798 -9.411 -13.090 1.00 82.69 87 ILE A C 1
ATOM 599 O O . ILE A 1 87 ? -4.860 -8.774 -13.046 1.00 82.69 87 ILE A O 1
ATOM 603 N N . PRO A 1 88 ? -2.755 -9.146 -12.281 1.00 83.94 88 PRO A N 1
ATOM 604 C CA . PRO A 1 88 ? -2.778 -8.045 -11.333 1.00 83.94 88 PRO A CA 1
ATOM 605 C C . PRO A 1 88 ? -3.030 -6.726 -12.059 1.00 83.94 88 PRO A C 1
ATOM 607 O O . PRO A 1 88 ? -2.392 -6.423 -13.073 1.00 83.94 88 PRO A O 1
ATOM 610 N N . VAL A 1 89 ? -3.958 -5.930 -11.535 1.00 88.81 89 VAL A N 1
ATOM 611 C CA . VAL A 1 89 ? -4.276 -4.601 -12.063 1.00 88.81 89 VAL A CA 1
ATOM 612 C C . VAL A 1 89 ? -4.365 -3.578 -10.942 1.00 88.81 89 VAL A C 1
ATOM 614 O O . VAL A 1 89 ? -4.770 -3.891 -9.823 1.00 88.81 89 VAL A O 1
ATOM 617 N N . GLY A 1 90 ? -3.982 -2.347 -11.259 1.00 90.94 90 GLY A N 1
ATOM 618 C CA . GLY A 1 90 ? -4.129 -1.204 -10.383 1.00 90.94 90 GLY A CA 1
ATOM 619 C C . GLY A 1 90 ? -5.598 -0.848 -10.116 1.00 90.94 90 GLY A C 1
ATOM 620 O O . GLY A 1 90 ? -6.522 -1.411 -10.718 1.00 90.94 90 GLY A O 1
ATOM 621 N N . PRO A 1 91 ? -5.833 0.123 -9.222 1.00 88.69 91 PRO A N 1
ATOM 622 C CA . PRO A 1 91 ? -7.154 0.581 -8.812 1.00 88.69 91 PRO A CA 1
ATOM 623 C C . PRO A 1 91 ? -8.131 0.955 -9.928 1.00 88.69 91 PRO A C 1
ATOM 625 O O . PRO A 1 91 ? -9.344 0.870 -9.737 1.00 88.69 91 PRO A O 1
ATOM 628 N N . ASN A 1 92 ? -7.621 1.396 -11.076 1.00 90.12 92 ASN A N 1
ATOM 629 C CA . ASN A 1 92 ? -8.393 1.832 -12.238 1.00 90.12 92 ASN A CA 1
ATOM 630 C C . ASN A 1 92 ? -8.269 0.854 -13.413 1.00 90.12 92 ASN A C 1
ATOM 632 O O . ASN A 1 92 ? -8.602 1.213 -14.543 1.00 90.12 92 ASN A O 1
ATOM 636 N N . GLY A 1 93 ? -7.783 -0.365 -13.167 1.00 90.00 93 GLY A N 1
ATOM 637 C CA . GLY A 1 93 ? -7.490 -1.339 -14.214 1.00 90.00 93 GLY A CA 1
ATOM 638 C C . GLY A 1 93 ? -6.142 -1.110 -14.903 1.00 90.00 93 GLY A C 1
ATOM 639 O O . GLY A 1 93 ? -5.914 -1.664 -15.978 1.00 90.00 93 GLY A O 1
ATOM 640 N N . GLU A 1 94 ? -5.255 -0.290 -14.329 1.00 93.56 94 GLU A N 1
ATOM 641 C CA . GLU A 1 94 ? -3.912 -0.102 -14.870 1.00 93.56 94 GLU A CA 1
ATOM 642 C C . GLU A 1 94 ? -3.095 -1.389 -14.804 1.00 93.56 94 GLU A C 1
ATOM 644 O O . GLU A 1 94 ? -3.256 -2.216 -13.914 1.00 93.56 94 GLU A O 1
ATOM 649 N N . LEU A 1 95 ? -2.178 -1.555 -15.746 1.00 92.56 95 LEU A N 1
ATOM 650 C CA . LEU A 1 95 ? -1.364 -2.757 -15.830 1.00 92.56 95 LEU A CA 1
ATOM 651 C C . LEU A 1 95 ? -0.109 -2.602 -14.974 1.00 92.56 95 LEU A C 1
ATOM 653 O O . LEU A 1 95 ? 0.588 -1.587 -15.065 1.00 92.56 95 LEU A O 1
ATOM 657 N N . PHE A 1 96 ? 0.189 -3.622 -14.175 1.00 92.50 96 PHE A N 1
ATOM 658 C CA . PHE A 1 96 ? 1.436 -3.694 -13.421 1.00 92.50 96 PHE A CA 1
ATOM 659 C C . PHE A 1 96 ? 2.645 -3.781 -14.345 1.00 92.50 96 PHE A C 1
ATOM 661 O O . PHE A 1 96 ? 2.609 -4.452 -15.377 1.00 92.50 96 PHE A O 1
ATOM 668 N N . ILE A 1 97 ? 3.730 -3.119 -13.948 1.00 93.38 97 ILE A N 1
ATOM 669 C CA . ILE A 1 97 ? 5.038 -3.332 -14.556 1.00 93.38 97 ILE A CA 1
ATOM 670 C C . ILE A 1 97 ? 5.526 -4.708 -14.075 1.00 93.38 97 ILE A C 1
ATOM 672 O O . ILE A 1 97 ? 5.484 -4.966 -12.869 1.00 93.38 97 ILE A O 1
ATOM 676 N N . PRO A 1 98 ? 5.997 -5.597 -14.964 1.00 93.19 98 PRO A N 1
ATOM 677 C CA . PRO A 1 98 ? 6.613 -6.849 -14.544 1.00 93.19 98 PRO A CA 1
ATOM 678 C C . PRO A 1 98 ? 7.784 -6.579 -13.591 1.00 93.19 98 PRO A C 1
ATOM 680 O O . PRO A 1 98 ? 8.603 -5.704 -13.850 1.00 93.19 98 PRO A O 1
ATOM 683 N N . GLN A 1 99 ? 7.876 -7.326 -12.492 1.00 91.56 99 GLN A N 1
ATOM 684 C CA . GLN A 1 99 ? 9.034 -7.244 -11.587 1.00 91.56 99 GLN A CA 1
ATOM 685 C C . GLN A 1 99 ? 10.218 -8.081 -12.084 1.00 91.56 99 GLN A C 1
ATOM 687 O O . GLN A 1 99 ? 11.365 -7.817 -11.734 1.00 91.56 99 GLN A O 1
ATOM 692 N N . VAL A 1 100 ? 9.937 -9.096 -12.908 1.00 90.12 100 VAL A N 1
ATOM 693 C CA . VAL A 1 100 ? 10.946 -9.979 -13.492 1.00 90.12 100 VAL A CA 1
ATOM 694 C C . VAL A 1 100 ? 10.815 -9.964 -15.005 1.00 90.12 100 VAL A C 1
ATOM 696 O O . VAL A 1 100 ? 9.740 -10.233 -15.556 1.00 90.12 100 VAL A O 1
ATOM 699 N N . PHE A 1 101 ? 11.922 -9.654 -15.674 1.00 90.25 101 PHE A N 1
ATOM 700 C CA . PHE A 1 101 ? 12.007 -9.633 -17.128 1.00 90.25 101 PHE A CA 1
ATOM 701 C C . PHE A 1 101 ? 12.884 -10.782 -17.640 1.00 90.25 101 PHE A C 1
ATOM 703 O O . PHE A 1 101 ? 13.947 -11.032 -17.070 1.00 90.25 101 PHE A O 1
ATOM 710 N N . PRO A 1 102 ? 12.501 -11.436 -18.748 1.00 88.06 102 PRO A N 1
ATOM 711 C CA . PRO A 1 102 ? 13.383 -12.329 -19.480 1.00 88.06 102 PRO A CA 1
ATOM 712 C C . PRO A 1 102 ? 14.613 -11.566 -19.978 1.00 88.06 102 PRO A C 1
ATOM 714 O O . PRO A 1 102 ? 14.514 -10.390 -20.357 1.00 88.06 102 PRO A O 1
ATOM 717 N N . SER A 1 103 ? 15.768 -12.230 -20.020 1.00 86.38 103 SER A N 1
ATOM 718 C CA . SER A 1 103 ? 17.020 -11.662 -20.547 1.00 86.38 103 SER A CA 1
ATOM 719 C C . SER A 1 103 ? 16.872 -11.016 -21.935 1.00 86.38 103 SER A C 1
ATOM 721 O O . SER A 1 103 ? 17.502 -9.997 -22.233 1.00 86.38 103 SER A O 1
ATOM 723 N N . GLU A 1 104 ? 15.976 -11.544 -22.768 1.00 86.06 104 GLU A N 1
ATOM 724 C CA . GLU A 1 104 ? 15.659 -11.068 -24.112 1.00 86.06 104 GLU A CA 1
ATOM 725 C C . GLU A 1 104 ? 15.106 -9.633 -24.106 1.00 86.06 104 GLU A C 1
ATOM 727 O O . GLU A 1 104 ? 15.296 -8.881 -25.067 1.00 86.06 104 GLU A O 1
ATOM 732 N N . CYS A 1 105 ? 14.471 -9.215 -23.007 1.00 85.75 105 CYS A N 1
ATOM 733 C CA . CYS A 1 105 ? 13.928 -7.872 -22.832 1.00 85.75 105 CYS A CA 1
ATOM 734 C C . CYS A 1 105 ? 14.970 -6.850 -22.349 1.00 85.75 105 CYS A C 1
ATOM 736 O O . CYS A 1 105 ? 14.691 -5.652 -22.401 1.00 85.75 105 CYS A O 1
ATOM 738 N N . LEU A 1 106 ? 16.176 -7.264 -21.936 1.00 87.19 106 LEU A N 1
ATOM 739 C CA . LEU A 1 106 ? 17.167 -6.399 -21.276 1.00 87.19 106 LEU A CA 1
ATOM 740 C C . LEU A 1 106 ? 17.476 -5.110 -22.052 1.00 87.19 106 LEU A C 1
ATOM 742 O O . LEU A 1 106 ? 17.480 -4.012 -21.494 1.00 87.19 106 LEU A O 1
ATOM 746 N N . LYS A 1 107 ? 17.710 -5.218 -23.366 1.00 86.69 107 LYS A N 1
ATOM 747 C CA . LYS A 1 107 ? 18.018 -4.052 -24.218 1.00 86.69 107 LYS A CA 1
ATOM 748 C C . LYS A 1 107 ? 16.867 -3.053 -24.287 1.00 86.69 107 LYS A C 1
ATOM 750 O O . LYS A 1 107 ? 17.106 -1.870 -24.522 1.00 86.69 107 LYS A O 1
ATOM 755 N N . ALA A 1 108 ? 15.636 -3.530 -24.149 1.00 85.56 108 ALA A N 1
ATOM 756 C CA . ALA A 1 108 ? 14.452 -2.700 -24.235 1.00 85.56 108 ALA A CA 1
ATOM 757 C C . ALA A 1 108 ? 14.059 -2.125 -22.873 1.00 85.56 108 ALA A C 1
ATOM 759 O O . ALA A 1 108 ? 13.738 -0.945 -22.794 1.00 85.56 108 ALA A O 1
ATOM 760 N N . VAL A 1 109 ? 14.210 -2.909 -21.803 1.00 86.75 109 VAL A N 1
ATOM 761 C CA . VAL A 1 109 ? 14.075 -2.453 -20.414 1.00 86.75 109 VAL A CA 1
ATOM 762 C C . VAL A 1 109 ? 14.994 -1.261 -20.144 1.00 86.75 109 VAL A C 1
ATOM 764 O O . VAL A 1 109 ? 14.524 -0.258 -19.630 1.00 86.75 109 VAL A O 1
ATOM 767 N N . LYS A 1 110 ? 16.246 -1.279 -20.628 1.00 86.62 110 LYS A N 1
ATOM 768 C CA . LYS A 1 110 ? 17.172 -0.128 -20.532 1.00 86.62 110 LYS A CA 1
ATOM 769 C C . LYS A 1 110 ? 16.680 1.158 -21.217 1.00 86.62 110 LYS A C 1
ATOM 771 O O . LYS A 1 110 ? 17.199 2.235 -20.939 1.00 86.62 110 LYS A O 1
ATOM 776 N N . LYS A 1 111 ? 15.738 1.059 -22.161 1.00 87.44 111 LYS A N 1
ATOM 777 C CA . LYS A 1 111 ? 15.128 2.220 -22.837 1.00 87.44 111 LYS A CA 1
ATOM 778 C C . LYS A 1 111 ? 13.870 2.704 -22.126 1.00 87.44 111 LYS A C 1
ATOM 780 O O . LYS A 1 111 ? 13.455 3.841 -22.346 1.00 87.44 111 LYS A O 1
ATOM 785 N N . LEU A 1 112 ? 13.248 1.838 -21.332 1.00 90.38 112 LEU A N 1
ATOM 786 C CA . LEU A 1 112 ? 12.123 2.195 -20.492 1.00 90.38 112 LEU A CA 1
ATOM 787 C C . LEU A 1 112 ? 12.645 2.914 -19.250 1.00 90.38 112 LEU A C 1
ATOM 789 O O . LEU A 1 112 ? 13.686 2.576 -18.697 1.00 90.38 112 LEU A O 1
ATOM 793 N N . VAL A 1 113 ? 11.906 3.925 -18.813 1.00 92.12 113 VAL A N 1
ATOM 794 C CA . VAL A 1 113 ? 12.180 4.606 -17.547 1.00 92.12 113 VAL A CA 1
ATOM 795 C C . VAL A 1 113 ? 11.411 3.844 -16.476 1.00 92.12 113 VAL A C 1
ATOM 797 O O . VAL A 1 113 ? 10.291 4.216 -16.132 1.00 92.12 113 VAL A O 1
ATOM 800 N N . LEU A 1 114 ? 11.962 2.699 -16.069 1.00 93.62 114 LEU A N 1
ATOM 801 C CA . LEU A 1 114 ? 11.407 1.869 -15.002 1.00 93.62 114 LEU A CA 1
ATOM 802 C C . LEU A 1 114 ? 12.142 2.163 -13.691 1.00 93.62 114 LEU A C 1
ATOM 804 O O . LEU A 1 114 ? 13.348 2.401 -13.746 1.00 93.62 114 LEU A O 1
ATOM 808 N N . PRO A 1 115 ? 11.446 2.116 -12.545 1.00 92.94 115 PRO A N 1
ATOM 809 C CA . PRO A 1 115 ? 12.092 2.190 -11.242 1.00 92.94 115 PRO A CA 1
ATOM 810 C C . PRO A 1 115 ? 12.906 0.910 -10.980 1.00 92.94 115 PRO A C 1
ATOM 812 O O . PRO A 1 115 ? 12.319 -0.177 -10.989 1.00 92.94 115 PRO A O 1
ATOM 815 N N . PRO A 1 116 ? 14.233 0.987 -10.790 1.00 91.06 116 PRO A N 1
ATOM 816 C CA . PRO A 1 116 ? 15.076 -0.179 -10.537 1.00 91.06 116 PRO A CA 1
ATOM 817 C C . PRO A 1 116 ? 14.701 -0.958 -9.279 1.00 91.06 116 PRO A C 1
ATOM 819 O O . PRO A 1 116 ? 14.714 -2.184 -9.340 1.00 91.06 116 PRO A O 1
ATOM 822 N N . GLY A 1 117 ? 14.269 -0.296 -8.199 1.00 89.94 117 GLY A N 1
ATOM 823 C CA . GLY A 1 117 ? 13.827 -0.965 -6.970 1.00 89.94 117 GLY A CA 1
ATOM 824 C C . GLY A 1 117 ? 12.603 -1.865 -7.178 1.00 89.94 117 GLY A C 1
ATOM 825 O O . GLY A 1 117 ? 12.378 -2.813 -6.429 1.00 89.94 117 GLY A O 1
ATOM 826 N N . TRP A 1 118 ? 11.830 -1.633 -8.245 1.00 92.56 118 TRP A N 1
ATOM 827 C CA . TRP A 1 118 ? 10.706 -2.491 -8.626 1.00 92.56 118 TRP A CA 1
ATOM 828 C C . TRP A 1 118 ? 11.127 -3.707 -9.463 1.00 92.56 118 TRP A C 1
ATOM 830 O O . TRP A 1 118 ? 10.454 -4.739 -9.456 1.00 92.56 118 TRP A O 1
ATOM 840 N N . VAL A 1 119 ? 12.209 -3.592 -10.236 1.00 90.75 119 VAL A N 1
ATOM 841 C CA . VAL A 1 119 ? 12.661 -4.644 -11.152 1.00 90.75 119 VAL A CA 1
ATOM 842 C C . VAL A 1 119 ? 13.665 -5.539 -10.431 1.00 90.75 119 VAL A C 1
ATOM 844 O O . VAL A 1 119 ? 14.873 -5.359 -10.545 1.00 90.75 119 VAL A O 1
ATOM 847 N N . HIS A 1 120 ? 13.153 -6.528 -9.698 1.00 83.06 120 HIS A N 1
ATOM 848 C CA . HIS A 1 120 ? 13.958 -7.415 -8.852 1.00 83.06 120 HIS A CA 1
ATOM 849 C C . HIS A 1 120 ? 14.971 -8.265 -9.624 1.00 83.06 120 HIS A C 1
ATOM 851 O O . HIS A 1 120 ? 16.034 -8.585 -9.099 1.00 83.06 120 HIS A O 1
ATOM 857 N N . ALA A 1 121 ? 14.646 -8.677 -10.852 1.00 81.00 121 ALA A N 1
ATOM 858 C CA . ALA A 1 121 ? 15.540 -9.533 -11.620 1.00 81.00 121 ALA A CA 1
ATOM 859 C C . ALA A 1 121 ? 15.364 -9.385 -13.132 1.00 81.00 121 ALA A C 1
ATOM 861 O O . ALA A 1 121 ? 14.259 -9.260 -13.666 1.00 81.00 121 ALA A O 1
ATOM 862 N N . ILE A 1 122 ? 16.489 -9.506 -13.830 1.00 79.50 122 ILE A N 1
ATOM 863 C CA . ILE A 1 122 ? 16.517 -9.966 -15.213 1.00 79.50 122 ILE A CA 1
ATOM 864 C C . ILE A 1 122 ? 16.941 -11.427 -15.136 1.00 79.50 122 ILE A C 1
ATOM 866 O O . ILE A 1 122 ? 18.069 -11.706 -14.727 1.00 79.50 122 ILE A O 1
ATOM 870 N N . ASP A 1 123 ? 16.044 -12.356 -15.469 1.00 76.19 123 ASP A N 1
ATOM 871 C CA . ASP A 1 123 ? 16.390 -13.778 -15.440 1.00 76.19 123 ASP A CA 1
ATOM 872 C C . ASP A 1 123 ? 17.380 -14.064 -16.575 1.00 76.19 123 ASP A C 1
ATOM 874 O O . ASP A 1 123 ? 17.012 -14.162 -17.747 1.00 76.19 123 ASP A O 1
ATOM 878 N N . ALA A 1 124 ? 18.663 -14.094 -16.213 1.00 60.41 124 ALA A N 1
ATOM 879 C CA . ALA A 1 124 ? 19.790 -14.382 -17.090 1.00 60.41 124 ALA A CA 1
ATOM 880 C C . ALA A 1 124 ? 20.393 -15.770 -16.816 1.00 60.41 124 ALA A C 1
ATOM 882 O O . ALA A 1 124 ? 21.408 -16.119 -17.418 1.00 60.41 124 ALA A O 1
ATOM 883 N N . THR A 1 125 ? 19.809 -16.561 -15.906 1.00 56.91 125 THR A N 1
ATOM 884 C CA . THR A 1 125 ? 20.350 -17.873 -15.541 1.00 56.91 125 THR A CA 1
ATOM 885 C C . THR A 1 125 ? 20.040 -18.898 -16.641 1.00 56.91 125 THR A C 1
ATOM 887 O O . THR A 1 125 ? 18.866 -19.168 -16.912 1.00 56.91 125 THR A O 1
ATOM 890 N N . PRO A 1 126 ? 21.056 -19.526 -17.268 1.00 49.16 126 PRO A N 1
ATOM 891 C CA . PRO A 1 126 ? 20.828 -20.571 -18.262 1.00 49.16 126 PRO A CA 1
ATOM 892 C C . PRO A 1 126 ? 20.021 -21.733 -17.661 1.00 49.16 126 PRO A C 1
ATOM 894 O O . PRO A 1 126 ? 2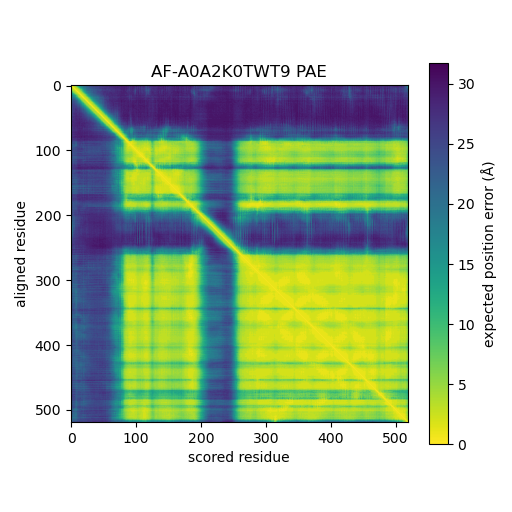0.401 -22.290 -16.635 1.00 49.16 126 PRO A O 1
ATOM 897 N N . GLY A 1 127 ? 18.902 -22.101 -18.291 1.00 57.66 127 GLY A N 1
ATOM 898 C CA . GLY A 1 127 ? 18.066 -23.235 -17.871 1.00 57.66 127 GLY A CA 1
ATOM 899 C C . GLY A 1 127 ? 16.962 -22.923 -16.852 1.00 57.66 127 GLY A C 1
ATOM 900 O O . GLY A 1 127 ? 16.187 -23.824 -16.534 1.00 57.66 127 GLY A O 1
ATOM 901 N N . ARG A 1 128 ? 16.827 -21.678 -16.369 1.00 59.16 128 ARG A N 1
ATOM 902 C CA . ARG A 1 128 ? 15.623 -21.264 -15.629 1.00 59.16 128 ARG A CA 1
ATOM 903 C C . ARG A 1 128 ? 14.432 -21.040 -16.556 1.00 59.16 128 ARG A C 1
ATOM 905 O O . ARG A 1 128 ? 14.552 -20.846 -17.764 1.00 59.16 128 ARG A O 1
ATOM 912 N N . THR A 1 129 ? 13.250 -21.108 -15.953 1.00 60.50 129 THR A N 1
ATOM 913 C CA . THR A 1 129 ? 11.966 -21.141 -16.641 1.00 60.50 129 THR A CA 1
ATOM 914 C C . THR A 1 129 ? 11.555 -19.812 -17.266 1.00 60.50 129 THR A C 1
ATOM 916 O O . THR A 1 129 ? 10.744 -19.878 -18.174 1.00 60.50 129 THR A O 1
ATOM 919 N N . LEU A 1 130 ? 12.037 -18.629 -16.855 1.00 72.69 130 LEU A N 1
ATOM 920 C CA . LEU A 1 130 ? 11.472 -17.337 -17.298 1.00 72.69 130 LEU A CA 1
ATOM 921 C C . LEU A 1 130 ? 12.134 -16.800 -18.581 1.00 72.69 130 LEU A C 1
ATOM 923 O O . LEU A 1 130 ? 12.817 -15.781 -18.580 1.00 72.69 130 LEU A O 1
ATOM 927 N N . SER A 1 131 ? 11.886 -17.481 -19.699 1.00 82.62 131 SER A N 1
ATOM 928 C CA . SER A 1 131 ? 12.205 -16.995 -21.052 1.00 82.62 131 SER A CA 1
ATOM 929 C C . SER A 1 131 ? 10.955 -16.476 -21.769 1.00 82.62 131 SER A C 1
ATOM 931 O O . SER A 1 131 ? 9.828 -16.699 -21.318 1.00 82.62 131 SER A O 1
ATOM 933 N N . LEU A 1 132 ? 11.121 -15.871 -22.951 1.00 84.31 132 LEU A N 1
ATOM 934 C CA . LEU A 1 132 ? 9.984 -15.607 -23.850 1.00 84.31 132 LEU A CA 1
ATOM 935 C C . LEU A 1 132 ? 9.309 -16.894 -24.369 1.00 84.31 132 LEU A C 1
ATOM 937 O O . LEU A 1 132 ? 8.282 -16.809 -25.036 1.00 84.31 132 LEU A O 1
ATOM 941 N N . SER A 1 133 ? 9.841 -18.076 -24.058 1.00 84.75 133 SER A N 1
ATOM 942 C CA . SER A 1 133 ? 9.186 -19.367 -24.306 1.00 84.75 133 SER A CA 1
ATOM 943 C C . SER A 1 133 ? 8.359 -19.852 -23.106 1.00 84.75 133 SER A C 1
ATOM 945 O O . SER A 1 133 ? 7.802 -20.947 -23.138 1.00 84.75 133 SER A O 1
ATOM 947 N N . ASN A 1 134 ? 8.275 -19.072 -22.024 1.00 86.38 134 ASN A N 1
ATOM 948 C CA . ASN A 1 134 ? 7.516 -19.438 -20.836 1.00 86.38 134 ASN A CA 1
ATOM 949 C C . ASN A 1 134 ? 6.059 -18.982 -20.920 1.00 86.38 134 ASN A C 1
ATOM 951 O O . ASN A 1 134 ? 5.766 -17.785 -20.876 1.00 86.38 134 ASN A O 1
ATOM 955 N N . ARG A 1 135 ? 5.135 -19.944 -20.945 1.00 88.00 135 ARG A N 1
ATOM 956 C CA . ARG A 1 135 ? 3.694 -19.674 -20.954 1.00 88.00 135 ARG A CA 1
ATOM 957 C C . ARG A 1 135 ? 3.231 -18.838 -19.755 1.00 88.00 135 ARG A C 1
ATOM 959 O O . ARG A 1 135 ? 2.551 -17.836 -19.957 1.00 88.00 135 ARG A O 1
ATOM 966 N N . ARG A 1 136 ? 3.637 -19.203 -18.531 1.00 84.81 136 ARG A N 1
ATOM 967 C CA . ARG A 1 136 ? 3.241 -18.517 -17.284 1.00 84.81 136 ARG A CA 1
ATOM 968 C C . ARG A 1 136 ? 3.591 -17.039 -17.310 1.00 84.81 136 ARG A C 1
ATOM 970 O O . ARG A 1 136 ? 2.775 -16.194 -16.955 1.00 84.81 136 ARG A O 1
ATOM 977 N N . TRP A 1 137 ? 4.808 -16.726 -17.740 1.00 87.38 137 TRP A N 1
ATOM 978 C CA . TRP A 1 137 ? 5.271 -15.350 -17.802 1.00 87.38 137 TRP A CA 1
ATOM 979 C C . TRP A 1 137 ? 4.429 -14.523 -18.776 1.00 87.38 137 TRP A C 1
ATOM 981 O O . TRP A 1 137 ? 4.030 -13.406 -18.442 1.00 87.38 137 TRP A O 1
ATOM 991 N N . TRP A 1 138 ? 4.087 -15.081 -19.941 1.00 89.94 138 TRP A N 1
ATOM 992 C CA . TRP A 1 138 ? 3.164 -14.426 -20.861 1.00 89.94 138 TRP A CA 1
ATOM 993 C C . TRP A 1 138 ? 1.764 -14.287 -20.271 1.00 89.94 138 TRP A C 1
ATOM 995 O O . TRP A 1 138 ? 1.208 -13.198 -20.343 1.00 89.94 138 TRP A O 1
ATOM 1005 N N . GLU A 1 139 ? 1.183 -15.320 -19.666 1.00 87.50 139 GLU A N 1
ATOM 1006 C CA . GLU A 1 139 ? -0.165 -15.238 -19.081 1.00 87.50 139 GLU A CA 1
ATOM 1007 C C . GLU A 1 139 ? -0.267 -14.117 -18.035 1.00 87.50 139 GLU A C 1
ATOM 1009 O O . GLU A 1 139 ? -1.216 -13.335 -18.064 1.00 87.50 139 GLU A O 1
ATOM 1014 N N . MET A 1 140 ? 0.759 -13.947 -17.197 1.00 85.75 140 MET A N 1
ATOM 1015 C CA . MET A 1 140 ? 0.789 -12.900 -16.171 1.00 85.75 140 MET A CA 1
ATOM 1016 C C . MET A 1 140 ? 1.025 -11.487 -16.725 1.00 85.75 140 MET A C 1
ATOM 1018 O O . MET A 1 140 ? 0.562 -10.517 -16.128 1.00 85.75 140 MET A O 1
ATOM 1022 N N . ASN A 1 141 ? 1.746 -11.345 -17.843 1.00 90.56 141 ASN A N 1
ATOM 1023 C CA . ASN A 1 141 ? 2.248 -10.043 -18.304 1.00 90.56 141 ASN A CA 1
ATOM 1024 C C . ASN A 1 141 ? 1.735 -9.615 -19.691 1.00 90.56 141 ASN A C 1
ATOM 1026 O O . ASN A 1 141 ? 2.009 -8.491 -20.111 1.00 90.56 141 ASN A O 1
ATOM 1030 N N . SER A 1 142 ? 0.974 -10.456 -20.407 1.00 90.12 142 SER A N 1
ATOM 1031 C CA . SER A 1 142 ? 0.609 -10.238 -21.822 1.00 90.12 142 SER A CA 1
ATOM 1032 C C . SER A 1 142 ? -0.014 -8.875 -22.070 1.00 90.12 142 SER A C 1
ATOM 1034 O O . SER A 1 142 ? 0.434 -8.162 -22.959 1.00 90.12 142 SER A O 1
ATOM 1036 N N . ARG A 1 143 ? -0.977 -8.456 -21.242 1.00 90.75 143 ARG A N 1
ATOM 1037 C CA . ARG A 1 143 ? -1.629 -7.150 -21.412 1.00 90.75 143 ARG A CA 1
ATOM 1038 C C . ARG A 1 143 ? -0.630 -5.997 -21.331 1.00 90.75 143 ARG A C 1
ATOM 1040 O O . ARG A 1 143 ? -0.702 -5.058 -22.122 1.00 90.75 143 ARG A O 1
ATOM 1047 N N . TRP A 1 144 ? 0.309 -6.055 -20.383 1.00 92.38 144 TRP A N 1
ATOM 1048 C CA . TRP A 1 144 ? 1.331 -5.017 -20.241 1.00 92.38 144 TRP A CA 1
ATOM 1049 C C . TRP A 1 144 ? 2.306 -5.044 -21.420 1.00 92.38 144 TRP A C 1
ATOM 1051 O O . TRP A 1 144 ? 2.662 -3.990 -21.948 1.00 92.38 144 TRP A O 1
ATOM 1061 N N . LEU A 1 145 ? 2.691 -6.236 -21.875 1.00 91.19 145 LEU A N 1
ATOM 1062 C CA . LEU A 1 145 ? 3.583 -6.426 -23.019 1.00 91.19 145 LEU A CA 1
ATOM 1063 C C . LEU A 1 145 ? 2.951 -5.939 -24.326 1.00 91.19 145 LEU A C 1
ATOM 1065 O O . LEU A 1 145 ? 3.633 -5.302 -25.122 1.00 91.19 145 LEU A O 1
ATOM 1069 N N . GLU A 1 146 ? 1.654 -6.168 -24.528 1.00 91.81 146 GLU A N 1
ATOM 1070 C CA . GLU A 1 146 ? 0.887 -5.651 -25.666 1.00 91.81 146 GLU A CA 1
ATOM 1071 C C . GLU A 1 146 ? 0.838 -4.120 -25.639 1.00 91.81 146 GLU A C 1
ATOM 1073 O O . GLU A 1 146 ? 1.192 -3.468 -26.624 1.00 91.81 146 GLU A O 1
ATOM 1078 N N . ALA A 1 147 ? 0.509 -3.530 -24.484 1.00 91.69 147 ALA A N 1
ATOM 1079 C CA . ALA A 1 147 ? 0.485 -2.078 -24.311 1.00 91.69 147 ALA A CA 1
ATOM 1080 C C . ALA A 1 147 ? 1.862 -1.421 -24.538 1.00 91.69 147 ALA A C 1
ATOM 1082 O O . ALA A 1 147 ? 1.938 -0.264 -24.954 1.00 91.69 147 ALA A O 1
ATOM 1083 N N . ASN A 1 148 ? 2.951 -2.161 -24.303 1.00 90.50 148 ASN A N 1
ATOM 1084 C CA . ASN A 1 148 ? 4.326 -1.673 -24.411 1.00 90.50 148 ASN A CA 1
ATOM 1085 C C . ASN A 1 148 ? 5.116 -2.301 -25.571 1.00 90.50 148 ASN A C 1
ATOM 1087 O O . ASN A 1 148 ? 6.331 -2.107 -25.652 1.00 90.50 148 ASN A O 1
ATOM 1091 N N . GLN A 1 149 ? 4.455 -2.992 -26.508 1.00 91.88 149 GLN A N 1
ATOM 1092 C CA . GLN A 1 149 ? 5.100 -3.809 -27.545 1.00 91.88 149 GLN A CA 1
ATOM 1093 C C . GLN A 1 149 ? 6.195 -3.045 -28.297 1.00 91.88 149 GLN A C 1
ATOM 1095 O O . GLN A 1 149 ? 7.327 -3.515 -28.442 1.00 91.88 149 GLN A O 1
ATOM 1100 N N . LYS A 1 150 ? 5.864 -1.834 -28.760 1.00 90.50 150 LYS A N 1
ATOM 1101 C CA . LYS A 1 150 ? 6.774 -0.987 -29.539 1.00 90.50 150 LYS A CA 1
ATOM 1102 C C . LYS A 1 150 ? 7.965 -0.505 -28.711 1.00 90.50 150 LYS A C 1
ATOM 1104 O O . LYS A 1 150 ? 9.081 -0.472 -29.222 1.00 90.50 150 LYS A O 1
ATOM 1109 N N . ALA A 1 151 ? 7.734 -0.129 -27.454 1.00 87.88 151 ALA A N 1
ATOM 1110 C CA . ALA A 1 151 ? 8.786 0.353 -26.562 1.00 87.88 151 ALA A CA 1
ATOM 1111 C C . ALA A 1 151 ? 9.745 -0.781 -26.162 1.00 87.88 151 ALA A C 1
ATOM 1113 O O . ALA A 1 151 ? 10.954 -0.574 -26.074 1.00 87.88 151 ALA A O 1
ATOM 1114 N N . LEU A 1 152 ? 9.204 -1.995 -26.028 1.00 87.12 152 LEU A N 1
ATOM 1115 C CA . LEU A 1 152 ? 9.945 -3.217 -25.740 1.00 87.12 152 LEU A CA 1
ATOM 1116 C C . LEU A 1 152 ? 10.667 -3.812 -26.961 1.00 87.12 152 LEU A C 1
ATOM 1118 O O . LEU A 1 152 ? 11.443 -4.753 -26.819 1.00 87.12 152 LEU A O 1
ATOM 1122 N N . GLY A 1 153 ? 10.421 -3.299 -28.170 1.00 89.19 153 GLY A N 1
ATOM 1123 C CA . GLY A 1 153 ? 10.972 -3.884 -29.395 1.00 89.19 153 GLY A CA 1
ATOM 1124 C C . GLY A 1 153 ? 10.510 -5.328 -29.630 1.00 89.19 153 GLY A C 1
ATOM 1125 O O . GLY A 1 153 ? 11.254 -6.125 -30.204 1.00 89.19 153 GLY A O 1
ATOM 1126 N N . LEU A 1 154 ? 9.304 -5.682 -29.172 1.00 89.56 154 LEU A N 1
ATOM 1127 C CA . LEU A 1 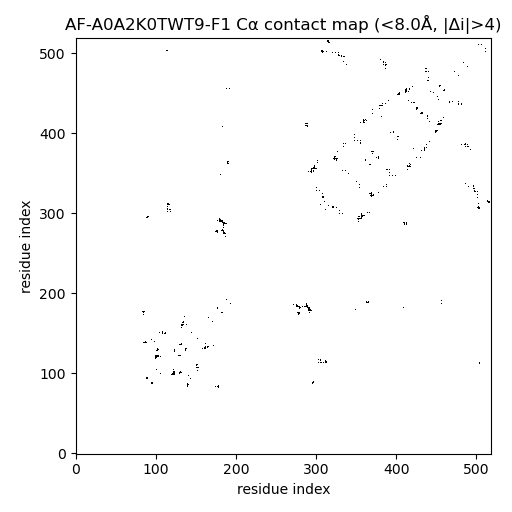154 ? 8.738 -7.009 -29.394 1.00 89.56 154 LEU A CA 1
ATOM 1128 C C . LEU A 1 154 ? 8.348 -7.168 -30.871 1.00 89.56 154 LEU A C 1
ATOM 1130 O O . LEU A 1 154 ? 7.556 -6.393 -31.410 1.00 89.56 154 LEU A O 1
ATOM 1134 N N . THR A 1 155 ? 8.933 -8.174 -31.524 1.00 92.69 155 THR A N 1
ATOM 1135 C CA . THR A 1 155 ? 8.744 -8.482 -32.947 1.00 92.69 155 THR A CA 1
ATOM 1136 C C . THR A 1 155 ? 7.756 -9.631 -33.123 1.00 92.69 155 THR A C 1
ATOM 1138 O O . THR A 1 155 ? 7.481 -10.359 -32.169 1.00 92.69 155 THR A O 1
ATOM 1141 N N . ASP A 1 156 ? 7.296 -9.863 -34.352 1.00 94.56 156 ASP A N 1
ATOM 1142 C CA . ASP A 1 156 ? 6.452 -11.018 -34.694 1.00 94.56 156 ASP A CA 1
ATOM 1143 C C . ASP A 1 156 ? 7.095 -12.351 -34.286 1.00 94.56 156 ASP A C 1
ATOM 1145 O O . ASP A 1 156 ? 6.400 -13.285 -33.896 1.00 94.56 156 ASP A O 1
ATOM 1149 N N . LYS A 1 157 ? 8.435 -12.430 -34.289 1.00 93.38 157 LYS A N 1
ATOM 1150 C CA . LYS A 1 157 ? 9.163 -13.605 -33.796 1.00 93.38 157 LYS A CA 1
ATOM 1151 C C . LYS A 1 157 ? 8.891 -13.863 -32.309 1.00 93.38 157 LYS A C 1
ATOM 1153 O O . LYS A 1 157 ? 8.695 -15.011 -31.934 1.00 93.38 157 LYS A O 1
ATOM 1158 N N . HIS A 1 158 ? 8.865 -12.824 -31.472 1.00 92.31 158 HIS A N 1
ATOM 1159 C CA . HIS A 1 158 ? 8.600 -12.971 -30.035 1.00 92.31 158 HIS A CA 1
ATOM 1160 C C . HIS A 1 158 ? 7.142 -13.363 -29.767 1.00 92.31 158 HIS A C 1
ATOM 1162 O O . HIS A 1 158 ? 6.883 -14.207 -28.917 1.00 92.31 158 HIS A O 1
ATOM 1168 N N . TRP A 1 159 ? 6.192 -12.812 -30.527 1.00 93.12 159 TRP A N 1
ATOM 1169 C CA . TRP A 1 159 ? 4.787 -13.224 -30.437 1.00 93.12 159 TRP A CA 1
ATOM 1170 C C . TRP A 1 159 ? 4.569 -14.656 -30.915 1.00 93.12 159 TRP A C 1
ATOM 1172 O O . TRP A 1 159 ? 3.790 -15.385 -30.316 1.00 93.12 159 TRP A O 1
ATOM 1182 N N . LYS A 1 160 ? 5.323 -15.104 -31.921 1.00 93.94 160 LYS A N 1
ATOM 1183 C CA . LYS A 1 160 ? 5.322 -16.513 -32.309 1.00 93.94 160 LYS A CA 1
ATOM 1184 C C . LYS A 1 160 ? 5.839 -17.415 -31.182 1.00 93.94 160 LYS A C 1
ATOM 1186 O O . LYS A 1 160 ? 5.245 -18.458 -30.950 1.00 93.94 160 LYS A O 1
ATOM 1191 N N . MET A 1 161 ? 6.882 -17.000 -30.452 1.00 91.19 161 MET A N 1
ATOM 1192 C CA . MET A 1 161 ? 7.362 -17.738 -29.270 1.00 91.19 161 MET A CA 1
ATOM 1193 C C . MET A 1 161 ? 6.298 -17.813 -28.171 1.00 91.19 161 MET A C 1
ATOM 1195 O O . MET A 1 161 ? 6.161 -18.856 -27.541 1.00 91.19 161 MET A O 1
ATOM 1199 N N . ARG A 1 162 ? 5.509 -16.746 -27.970 1.00 92.38 162 ARG A N 1
ATOM 1200 C CA . ARG A 1 162 ? 4.320 -16.798 -27.107 1.00 92.38 162 ARG A CA 1
ATOM 1201 C C . ARG A 1 162 ? 3.355 -17.867 -27.603 1.00 92.38 162 ARG A C 1
ATOM 1203 O O . ARG A 1 162 ? 2.990 -18.747 -26.840 1.00 92.38 162 ARG A O 1
ATOM 1210 N N . ASP A 1 163 ? 2.942 -17.801 -28.862 1.00 93.50 163 ASP A N 1
ATOM 1211 C CA . ASP A 1 163 ? 1.931 -18.718 -29.392 1.00 93.50 163 ASP A CA 1
ATOM 1212 C C . ASP A 1 163 ? 2.405 -20.186 -29.314 1.00 93.50 163 ASP A C 1
ATOM 1214 O O . ASP A 1 163 ? 1.636 -21.056 -28.913 1.00 93.50 163 ASP A O 1
ATOM 1218 N N . GLU A 1 164 ? 3.688 -20.451 -29.590 1.00 91.88 164 GLU A N 1
ATOM 1219 C CA . GLU A 1 164 ? 4.340 -21.756 -29.388 1.00 91.88 164 GLU A CA 1
ATOM 1220 C C . GLU A 1 164 ? 4.327 -22.172 -27.904 1.00 91.88 164 GLU A C 1
ATOM 1222 O O . GLU A 1 164 ? 3.897 -23.276 -27.577 1.00 91.88 164 GLU A O 1
ATOM 1227 N N . ALA A 1 165 ? 4.674 -21.270 -26.980 1.00 88.50 165 ALA A N 1
ATOM 1228 C CA . ALA A 1 165 ? 4.646 -21.545 -25.543 1.00 88.50 165 ALA A CA 1
ATOM 1229 C C . ALA A 1 165 ? 3.245 -21.915 -25.021 1.00 88.50 165 ALA A C 1
ATOM 1231 O O . ALA A 1 165 ? 3.133 -22.727 -24.100 1.00 88.50 165 ALA A O 1
ATOM 1232 N N . PHE A 1 166 ? 2.185 -21.332 -25.592 1.00 87.81 166 PHE A N 1
ATOM 1233 C CA . PHE A 1 166 ? 0.792 -21.651 -25.254 1.00 87.81 166 PHE A CA 1
ATOM 1234 C C . PHE A 1 166 ? 0.334 -23.004 -25.813 1.00 87.81 166 PHE A C 1
ATOM 1236 O O . PHE A 1 166 ? -0.581 -23.605 -25.248 1.00 87.81 166 PHE A O 1
ATOM 1243 N N 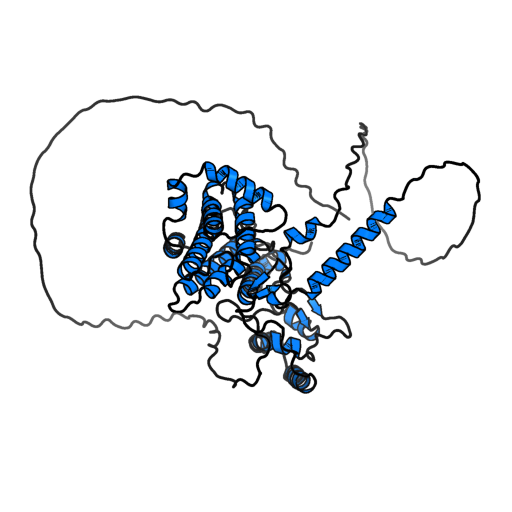. ILE A 1 167 ? 0.948 -23.474 -26.903 1.00 90.88 167 ILE A N 1
ATOM 1244 C CA . ILE A 1 167 ? 0.686 -24.794 -27.490 1.00 90.88 167 ILE A CA 1
ATOM 1245 C C . ILE A 1 167 ? 1.419 -25.882 -26.699 1.00 90.88 167 ILE A C 1
ATOM 1247 O O . ILE A 1 167 ? 0.815 -26.897 -26.358 1.00 90.88 167 ILE A O 1
ATOM 1251 N N . ASP A 1 168 ? 2.700 -25.661 -26.402 1.00 84.06 168 ASP A N 1
ATOM 1252 C CA . ASP A 1 168 ? 3.589 -26.697 -25.868 1.00 84.06 168 ASP A CA 1
ATOM 1253 C C . ASP A 1 168 ? 3.389 -26.955 -24.371 1.00 84.06 168 ASP A C 1
ATOM 1255 O O . ASP A 1 168 ? 3.599 -28.072 -23.897 1.00 84.06 168 ASP A O 1
ATOM 1259 N N . ASN A 1 169 ? 2.967 -25.940 -23.614 1.00 77.00 169 ASN A N 1
ATOM 1260 C CA . ASN A 1 169 ? 2.762 -26.066 -22.176 1.00 77.00 169 ASN A CA 1
ATOM 1261 C C . ASN A 1 169 ? 1.269 -26.172 -21.861 1.00 77.00 169 ASN A C 1
ATOM 1263 O O . ASN A 1 169 ? 0.500 -25.330 -22.339 1.00 77.00 169 ASN A O 1
ATOM 1267 N N . PRO A 1 170 ? 0.832 -27.142 -21.034 1.00 77.25 170 PRO A N 1
ATOM 1268 C CA . PRO A 1 170 ? -0.545 -27.173 -20.562 1.00 77.25 170 PRO A CA 1
ATOM 1269 C C . PRO A 1 170 ? -0.886 -25.863 -19.829 1.00 77.25 170 PRO A C 1
ATOM 1271 O O . PRO A 1 170 ? 0.020 -25.189 -19.325 1.00 77.25 170 PRO A O 1
ATOM 1274 N N . PRO A 1 171 ? -2.176 -25.477 -19.774 1.00 76.19 171 PRO A N 1
ATOM 1275 C CA . PRO A 1 171 ? -2.614 -24.392 -18.907 1.00 76.19 171 PRO A CA 1
ATOM 1276 C C . PRO A 1 171 ? -2.077 -24.609 -17.500 1.00 76.19 171 PRO A C 1
ATOM 1278 O O . PRO A 1 171 ? -1.988 -25.753 -17.048 1.00 76.19 171 PRO A O 1
ATOM 1281 N N . LEU A 1 172 ? -1.711 -23.516 -16.837 1.00 67.31 172 LEU A N 1
ATOM 1282 C CA . LEU A 1 172 ? -1.297 -23.583 -15.445 1.00 67.31 172 LEU A CA 1
ATOM 1283 C C . LEU A 1 172 ? -2.350 -24.328 -14.632 1.00 67.31 172 LEU A C 1
ATOM 1285 O O . LEU A 1 172 ? -3.553 -24.157 -14.857 1.00 67.31 172 LEU A O 1
ATOM 1289 N N . GLU A 1 173 ? -1.881 -25.151 -13.694 1.00 69.50 173 GLU A N 1
ATOM 1290 C CA . GLU A 1 173 ? -2.743 -25.567 -12.596 1.00 69.50 173 GLU A CA 1
ATOM 1291 C C . GLU A 1 173 ? -3.341 -24.297 -11.993 1.00 69.50 173 GLU A C 1
ATOM 1293 O O . GLU A 1 173 ? -2.619 -23.316 -11.798 1.00 69.50 173 GLU A O 1
ATOM 1298 N N . GLU A 1 174 ? -4.662 -24.296 -11.803 1.00 65.25 174 GLU A N 1
ATOM 1299 C CA . GLU A 1 174 ? -5.374 -23.157 -11.230 1.00 65.25 174 GLU A CA 1
ATOM 1300 C C . GLU A 1 174 ? -4.630 -22.736 -9.954 1.00 65.25 174 GLU A C 1
ATOM 1302 O O . GLU A 1 174 ? -4.500 -23.537 -9.024 1.00 65.25 174 GLU A O 1
ATOM 1307 N N . ASP A 1 175 ? -4.086 -21.510 -9.932 1.00 65.12 175 ASP A N 1
ATOM 1308 C CA . ASP A 1 175 ? -3.499 -20.965 -8.710 1.00 65.12 175 ASP A CA 1
ATOM 1309 C C . ASP A 1 175 ? -4.578 -21.044 -7.618 1.00 65.12 175 ASP A C 1
ATOM 1311 O O . ASP A 1 175 ? -5.774 -20.886 -7.878 1.00 65.12 175 ASP A O 1
ATOM 1315 N N . ASP A 1 176 ? -4.175 -21.321 -6.378 1.00 70.19 176 ASP A N 1
ATOM 1316 C CA . ASP A 1 176 ? -5.136 -21.599 -5.303 1.00 70.19 176 ASP A CA 1
ATOM 1317 C C . ASP A 1 176 ? -6.042 -20.401 -4.965 1.00 70.19 176 ASP A C 1
ATOM 1319 O O . ASP A 1 176 ? -7.056 -20.581 -4.292 1.00 70.19 176 ASP A O 1
ATOM 1323 N N . ALA A 1 177 ? -5.678 -19.203 -5.432 1.00 74.62 177 ALA A N 1
ATOM 1324 C CA . ALA A 1 177 ? -6.500 -18.005 -5.407 1.00 74.62 177 ALA A CA 1
ATOM 1325 C C . ALA A 1 177 ? -6.592 -17.405 -6.821 1.00 74.62 177 ALA A C 1
ATOM 1327 O O . ALA A 1 177 ? -5.598 -16.964 -7.394 1.00 74.62 177 ALA A O 1
ATOM 1328 N N . ASN A 1 178 ? -7.805 -17.352 -7.362 1.00 79.75 178 ASN A N 1
ATOM 1329 C CA . ASN A 1 178 ? -8.121 -16.853 -8.700 1.00 79.75 178 ASN A CA 1
ATOM 1330 C C . ASN A 1 178 ? -8.997 -15.592 -8.691 1.00 79.75 178 ASN A C 1
ATOM 1332 O O . ASN A 1 178 ? -9.239 -14.987 -9.737 1.00 79.75 178 ASN A O 1
ATOM 1336 N N . THR A 1 179 ? -9.482 -15.166 -7.528 1.00 85.69 179 THR A N 1
ATOM 1337 C CA . THR A 1 179 ? -10.380 -14.021 -7.374 1.00 85.69 179 THR A CA 1
ATOM 1338 C C . THR A 1 179 ? -9.817 -13.033 -6.363 1.00 85.69 179 THR A C 1
ATOM 1340 O O . THR A 1 179 ? -9.221 -13.404 -5.358 1.00 85.69 179 THR A O 1
ATOM 1343 N N . SER A 1 180 ? -10.050 -11.734 -6.571 1.00 82.44 180 SER A N 1
ATOM 1344 C CA . SER A 1 180 ? -9.628 -10.712 -5.596 1.00 82.44 180 SER A CA 1
ATOM 1345 C C . SER A 1 180 ? -10.287 -10.858 -4.224 1.00 82.44 180 SER A C 1
ATOM 1347 O O . SER A 1 180 ? -9.919 -10.141 -3.294 1.00 82.44 180 SER A O 1
ATOM 1349 N N . GLU A 1 181 ? -11.341 -11.669 -4.116 1.00 90.94 181 GLU A N 1
ATOM 1350 C CA . GLU A 1 181 ? -12.092 -11.919 -2.881 1.00 90.94 181 GLU A CA 1
ATOM 1351 C C . GLU A 1 181 ? -11.441 -12.982 -2.003 1.00 90.94 181 GLU A C 1
ATOM 1353 O O . GLU A 1 181 ? -11.738 -13.050 -0.812 1.00 90.94 181 GLU A O 1
ATOM 1358 N N . GLU A 1 182 ? -10.544 -13.783 -2.572 1.00 94.88 182 GLU A N 1
ATOM 1359 C CA . GLU A 1 182 ? -9.817 -14.796 -1.830 1.00 94.88 182 GLU A CA 1
ATOM 1360 C C . GLU A 1 182 ? -8.725 -14.174 -0.971 1.00 94.88 182 GLU A C 1
ATOM 1362 O O . GLU A 1 182 ? -8.108 -13.164 -1.314 1.00 94.88 182 GLU A O 1
ATOM 1367 N N . PHE A 1 183 ? -8.496 -14.814 0.168 1.00 96.50 183 PHE A N 1
ATOM 1368 C CA . PHE A 1 183 ? -7.463 -14.444 1.115 1.00 96.50 183 PHE A CA 1
ATOM 1369 C C . PHE A 1 183 ? -6.263 -15.353 0.916 1.00 96.50 183 PHE A C 1
ATOM 1371 O O . PHE A 1 183 ? -6.412 -16.573 0.864 1.00 96.50 183 PHE A O 1
ATOM 1378 N N . ILE A 1 184 ? -5.082 -14.759 0.821 1.00 96.69 184 ILE A N 1
ATOM 1379 C CA . ILE A 1 184 ? -3.820 -15.458 0.617 1.00 96.69 184 ILE A CA 1
ATOM 1380 C C . ILE A 1 184 ? -2.895 -15.255 1.811 1.00 96.69 184 ILE A C 1
ATOM 1382 O O . ILE A 1 184 ? -2.936 -14.217 2.477 1.00 96.69 184 ILE A O 1
ATOM 1386 N N . CYS A 1 185 ? -2.039 -16.237 2.064 1.00 96.81 185 CYS A N 1
ATOM 1387 C CA . CYS A 1 185 ? -0.897 -16.072 2.951 1.00 96.81 185 CYS A CA 1
ATOM 1388 C C . CYS A 1 185 ? 0.097 -15.090 2.316 1.00 96.81 185 CYS A C 1
ATOM 1390 O O . CYS A 1 185 ? 0.442 -15.224 1.141 1.00 96.81 185 CYS A O 1
ATOM 1392 N N . ILE A 1 186 ? 0.577 -14.123 3.087 1.00 96.25 186 ILE A N 1
ATOM 1393 C CA . ILE A 1 186 ? 1.616 -13.166 2.694 1.00 96.25 186 ILE A CA 1
ATOM 1394 C C . ILE A 1 186 ? 2.830 -13.303 3.617 1.00 96.25 186 ILE A C 1
ATOM 1396 O O . ILE A 1 186 ? 2.738 -13.927 4.678 1.00 96.25 186 ILE A O 1
ATOM 1400 N N . TYR A 1 187 ? 3.968 -12.748 3.196 1.00 94.31 187 TYR A N 1
ATOM 1401 C CA . TYR A 1 187 ? 5.116 -12.590 4.086 1.00 94.31 187 TYR A CA 1
ATOM 1402 C C . TYR A 1 187 ? 4.773 -11.618 5.224 1.00 94.31 187 TYR A C 1
ATOM 1404 O O . TYR A 1 187 ? 3.964 -10.705 5.012 1.00 94.31 187 TYR A O 1
ATOM 1412 N N . PRO A 1 188 ? 5.383 -11.789 6.408 1.00 92.25 188 PRO A N 1
ATOM 1413 C CA . PRO A 1 188 ? 5.420 -10.719 7.390 1.00 92.25 188 PRO A CA 1
ATOM 1414 C C . PRO A 1 188 ? 6.074 -9.461 6.774 1.00 92.25 188 PRO A C 1
ATOM 1416 O O . PRO A 1 188 ? 6.924 -9.598 5.884 1.00 92.25 188 PRO A O 1
ATOM 1419 N N . PRO A 1 189 ? 5.677 -8.248 7.203 1.00 88.44 189 PRO A N 1
ATOM 1420 C CA . PRO A 1 189 ? 6.353 -6.998 6.846 1.00 88.44 189 PRO A CA 1
ATOM 1421 C C . PRO A 1 189 ? 7.869 -7.052 7.085 1.00 88.44 189 PRO A C 1
ATOM 1423 O O . PRO A 1 189 ? 8.324 -7.844 7.905 1.00 88.44 189 PRO A O 1
ATOM 1426 N N . ALA A 1 190 ? 8.639 -6.223 6.374 1.00 81.75 190 ALA A N 1
ATOM 1427 C CA . ALA A 1 190 ? 10.108 -6.263 6.400 1.00 81.75 190 ALA A CA 1
ATOM 1428 C C . ALA A 1 190 ? 10.677 -6.121 7.823 1.00 81.75 190 ALA A C 1
ATOM 1430 O O . ALA A 1 190 ? 11.492 -6.939 8.228 1.00 81.75 190 ALA A O 1
ATOM 1431 N N . ASP A 1 191 ? 10.133 -5.191 8.611 1.00 76.00 191 ASP A N 1
ATOM 1432 C CA . ASP A 1 191 ? 10.543 -4.911 9.996 1.00 76.00 191 ASP A CA 1
ATOM 1433 C C . ASP A 1 191 ? 10.440 -6.126 10.941 1.00 76.00 191 ASP A C 1
ATOM 1435 O O . ASP A 1 191 ? 10.996 -6.128 12.035 1.00 76.00 191 ASP A O 1
ATOM 1439 N N . GLU A 1 192 ? 9.695 -7.160 10.546 1.00 78.88 192 GLU A N 1
ATOM 1440 C CA . GLU A 1 192 ? 9.523 -8.395 11.312 1.00 78.88 192 GLU A CA 1
ATOM 1441 C C . GLU A 1 192 ? 10.489 -9.506 10.876 1.00 78.88 192 GLU A C 1
ATOM 1443 O O . GLU A 1 192 ? 10.651 -10.484 11.604 1.00 78.88 192 GLU A O 1
ATOM 1448 N N . GLN A 1 193 ? 11.115 -9.383 9.701 1.00 72.69 193 GLN A N 1
ATOM 1449 C CA . GLN A 1 193 ? 12.036 -10.390 9.163 1.00 72.69 193 GLN A CA 1
ATOM 1450 C C . GLN A 1 193 ? 13.420 -10.289 9.817 1.00 72.69 193 GLN A C 1
ATOM 1452 O O . GLN A 1 193 ? 13.988 -11.319 10.170 1.00 72.69 193 GLN A O 1
ATOM 1457 N N . ASP A 1 194 ? 13.898 -9.069 10.073 1.00 63.25 194 ASP A N 1
ATOM 1458 C CA . ASP A 1 194 ? 15.269 -8.818 10.548 1.00 63.25 194 ASP A CA 1
ATOM 1459 C C . ASP A 1 194 ? 15.455 -9.072 12.056 1.00 63.25 194 ASP A C 1
ATOM 1461 O O . ASP A 1 194 ? 16.570 -9.211 12.547 1.00 63.25 194 ASP A O 1
ATOM 1465 N N . SER A 1 195 ? 14.365 -9.190 12.823 1.00 59.25 195 SER A N 1
ATOM 1466 C CA . SER A 1 195 ? 14.431 -9.363 14.286 1.00 59.25 195 SER A CA 1
ATOM 1467 C C . SER A 1 195 ? 14.962 -10.726 14.763 1.00 59.25 195 SER A C 1
ATOM 1469 O O . SER A 1 195 ? 15.098 -10.938 15.968 1.00 59.25 195 SER A O 1
ATOM 1471 N N . ASN A 1 196 ? 15.235 -11.660 13.846 1.00 53.81 196 ASN A N 1
ATOM 1472 C CA . ASN A 1 196 ? 15.691 -13.016 14.166 1.00 53.81 196 ASN A CA 1
ATOM 1473 C C . ASN A 1 196 ? 17.165 -13.275 13.807 1.00 53.81 196 ASN A C 1
ATOM 1475 O O . ASN A 1 196 ? 17.689 -14.351 14.110 1.00 53.81 196 ASN A O 1
ATOM 1479 N N . ASP A 1 197 ? 17.843 -12.305 13.195 1.00 54.09 197 ASP A N 1
ATOM 1480 C CA . ASP A 1 197 ? 19.282 -12.374 12.975 1.00 54.09 197 ASP A CA 1
ATOM 1481 C C . ASP A 1 197 ? 19.961 -11.996 14.294 1.00 54.09 197 ASP A C 1
ATOM 1483 O O . ASP A 1 197 ? 20.109 -10.828 14.634 1.00 54.09 197 ASP A O 1
ATOM 1487 N N . GLY A 1 198 ? 20.250 -13.019 15.107 1.00 53.56 198 GLY A N 1
ATOM 1488 C CA . GLY A 1 198 ? 20.801 -12.924 16.462 1.00 53.56 198 GLY A CA 1
ATOM 1489 C C . GLY A 1 198 ? 22.215 -12.339 16.542 1.00 53.56 198 GLY A C 1
ATOM 1490 O O . GLY A 1 198 ? 23.123 -13.009 17.030 1.00 53.56 198 GLY A O 1
ATOM 1491 N N . ASP A 1 199 ? 22.375 -11.097 16.097 1.00 52.88 199 ASP A N 1
ATOM 1492 C CA . ASP A 1 199 ? 23.583 -10.277 16.191 1.00 52.88 199 ASP A CA 1
ATOM 1493 C C . ASP A 1 199 ? 23.605 -9.427 17.485 1.00 52.88 199 ASP A C 1
ATOM 1495 O O . ASP A 1 199 ? 24.332 -8.444 17.584 1.00 52.88 199 ASP A O 1
ATOM 1499 N N . GLU A 1 200 ? 22.853 -9.826 18.520 1.00 48.56 200 GLU A N 1
ATOM 1500 C CA . GLU A 1 200 ? 22.853 -9.187 19.853 1.00 48.56 200 GLU A CA 1
ATOM 1501 C C . GLU A 1 200 ? 24.112 -9.477 20.704 1.00 48.56 200 GLU A C 1
ATOM 1503 O O . GLU A 1 200 ? 24.155 -9.104 21.873 1.00 48.56 200 GLU A O 1
ATOM 1508 N N . ASP A 1 201 ? 25.166 -10.065 20.126 1.00 50.91 201 ASP A N 1
ATOM 1509 C CA . ASP A 1 201 ? 26.420 -10.372 20.833 1.00 50.91 201 ASP A CA 1
ATOM 1510 C C . ASP A 1 201 ? 27.603 -9.520 20.330 1.00 50.91 201 ASP A C 1
ATOM 1512 O O . ASP A 1 201 ? 28.755 -9.962 20.324 1.00 50.91 201 ASP A O 1
ATOM 1516 N N . GLY A 1 202 ? 27.335 -8.286 19.897 1.00 49.09 202 GLY A N 1
ATOM 1517 C CA . GLY A 1 202 ? 28.350 -7.237 19.893 1.00 49.09 202 GLY A CA 1
ATOM 1518 C C . GLY A 1 202 ? 28.585 -6.769 21.325 1.00 49.09 202 GLY A C 1
ATOM 1519 O O . GLY A 1 202 ? 28.143 -5.681 21.682 1.00 49.09 202 GLY A O 1
ATOM 1520 N N . GLU A 1 203 ? 29.218 -7.603 22.157 1.00 50.47 203 GLU A N 1
ATOM 1521 C CA . GLU A 1 203 ? 29.890 -7.088 23.349 1.00 50.47 203 GLU A CA 1
ATOM 1522 C C . GLU A 1 203 ? 30.915 -6.071 22.837 1.00 50.47 203 GLU A C 1
ATOM 1524 O O . GLU A 1 203 ? 31.935 -6.424 22.247 1.00 50.47 203 GLU A O 1
ATOM 1529 N N . GLU A 1 204 ? 30.554 -4.792 22.946 1.00 47.53 204 GLU A N 1
ATOM 1530 C CA . GLU A 1 204 ? 31.488 -3.682 22.899 1.00 47.53 204 GLU A CA 1
ATOM 1531 C C . GLU A 1 204 ? 32.471 -3.935 24.046 1.00 47.53 204 GLU A C 1
ATOM 1533 O O . GLU A 1 204 ? 32.201 -3.600 25.200 1.00 47.53 204 GLU A O 1
ATOM 1538 N N . ASP A 1 205 ? 33.571 -4.622 23.733 1.00 46.16 205 ASP A N 1
ATOM 1539 C CA . ASP A 1 205 ? 34.781 -4.612 24.541 1.00 46.16 205 ASP A CA 1
ATOM 1540 C C . ASP A 1 205 ? 35.208 -3.137 24.639 1.00 46.16 205 ASP A C 1
ATOM 1542 O O . ASP A 1 205 ? 35.865 -2.583 23.755 1.00 46.16 205 ASP A O 1
ATOM 1546 N N . GLU A 1 206 ? 34.729 -2.472 25.694 1.00 50.69 206 GLU A N 1
ATOM 1547 C CA . GLU A 1 206 ? 35.230 -1.199 26.206 1.00 50.69 206 GLU A CA 1
ATOM 1548 C C . GLU A 1 206 ? 36.669 -1.419 26.707 1.00 50.69 206 GLU A C 1
ATOM 1550 O O . GLU A 1 206 ? 36.938 -1.389 27.908 1.00 50.69 206 GLU A O 1
ATOM 1555 N N . ASP A 1 207 ? 37.605 -1.670 25.792 1.00 52.03 207 ASP A N 1
ATOM 1556 C CA . ASP A 1 207 ? 39.028 -1.582 26.095 1.00 52.03 207 ASP A CA 1
ATOM 1557 C C . ASP A 1 207 ? 39.410 -0.095 26.114 1.00 52.03 207 ASP A C 1
ATOM 1559 O O . ASP A 1 207 ? 39.662 0.562 25.100 1.00 52.03 207 ASP A O 1
ATOM 1563 N N . GLU A 1 208 ? 39.357 0.441 27.333 1.00 55.34 208 GLU A N 1
ATOM 1564 C CA . GLU A 1 208 ? 40.120 1.594 27.792 1.00 55.34 208 GLU A CA 1
ATOM 1565 C C . GLU A 1 208 ? 41.605 1.417 27.420 1.00 55.34 208 GLU A C 1
ATOM 1567 O O . GLU A 1 208 ? 42.298 0.668 28.093 1.00 55.34 208 GLU A O 1
ATOM 1572 N N . ASP A 1 209 ? 42.117 2.139 26.419 1.00 49.34 209 ASP A N 1
ATOM 1573 C CA . ASP A 1 209 ? 43.558 2.407 26.277 1.00 49.34 209 ASP A CA 1
ATOM 1574 C C . ASP A 1 209 ? 43.730 3.850 25.760 1.00 49.34 209 ASP A C 1
ATOM 1576 O O . ASP A 1 209 ? 43.310 4.204 24.659 1.00 49.34 209 ASP A O 1
ATOM 1580 N N . GLU A 1 210 ? 44.014 4.798 26.650 1.00 49.34 210 GLU A N 1
ATOM 1581 C CA . GLU A 1 210 ? 45.351 5.236 27.085 1.00 49.34 210 GLU A CA 1
ATOM 1582 C C . GLU A 1 210 ? 46.050 6.173 26.080 1.00 49.34 210 GLU A C 1
ATOM 1584 O O . GLU A 1 210 ? 46.524 5.801 25.011 1.00 49.34 210 GLU A O 1
ATOM 1589 N N . ASP A 1 211 ? 46.065 7.437 26.499 1.00 53.91 211 ASP A N 1
ATOM 1590 C CA . ASP A 1 211 ? 46.915 8.565 26.135 1.00 53.91 211 ASP A CA 1
ATOM 1591 C C . ASP A 1 211 ? 48.239 8.242 25.409 1.00 53.91 211 ASP A C 1
ATOM 1593 O O . ASP A 1 211 ? 49.101 7.521 25.912 1.00 53.91 211 ASP A O 1
ATOM 1597 N N . GLY A 1 212 ? 48.474 8.935 24.292 1.00 47.62 212 GLY A N 1
ATOM 1598 C CA . GLY A 1 212 ? 49.780 9.007 23.638 1.00 47.62 212 GLY A CA 1
ATOM 1599 C C . GLY A 1 212 ? 49.843 10.152 22.634 1.00 47.62 212 GLY A C 1
ATOM 1600 O O . GLY A 1 212 ? 49.591 9.956 21.449 1.00 47.62 212 GLY A O 1
ATOM 1601 N N . GLU A 1 213 ? 50.148 11.359 23.120 1.00 53.88 213 GLU A N 1
ATOM 1602 C CA . GLU A 1 213 ? 50.684 12.433 22.277 1.00 53.88 213 GLU A CA 1
ATOM 1603 C C . GLU A 1 213 ? 52.028 11.987 21.693 1.00 53.88 213 GLU A C 1
ATOM 1605 O O . GLU A 1 213 ? 52.845 11.459 22.440 1.00 53.88 213 GLU A O 1
ATOM 1610 N N . GLU A 1 214 ? 52.277 12.253 20.411 1.00 46.53 214 GLU A N 1
ATOM 1611 C CA . GLU A 1 214 ? 53.588 12.707 19.936 1.00 46.53 214 GLU A CA 1
ATOM 1612 C C . GLU A 1 214 ? 53.461 13.301 18.521 1.00 46.53 214 GLU A C 1
ATOM 1614 O O . GLU A 1 214 ? 52.856 12.724 17.614 1.00 46.53 214 GLU A O 1
ATOM 1619 N N . ASP A 1 215 ? 53.983 14.521 18.408 1.00 49.28 215 ASP A N 1
ATOM 1620 C CA . ASP A 1 215 ? 54.230 15.290 17.193 1.00 49.28 215 ASP A CA 1
ATOM 1621 C C . ASP A 1 215 ? 55.229 14.573 16.262 1.00 49.28 215 ASP A C 1
ATOM 1623 O O . ASP A 1 215 ? 56.053 13.799 16.739 1.00 49.28 215 ASP A O 1
ATOM 1627 N N . GLU A 1 216 ? 55.193 14.883 14.959 1.00 46.59 216 GLU A N 1
ATOM 1628 C CA . GLU A 1 216 ? 56.349 15.281 14.118 1.00 46.59 216 GLU A CA 1
ATOM 1629 C C . GLU A 1 216 ? 56.002 15.164 12.614 1.00 46.59 216 GLU A C 1
ATOM 1631 O O . GLU A 1 216 ? 55.775 14.087 12.071 1.00 46.59 216 GLU A O 1
ATOM 1636 N N . ASP A 1 217 ? 55.827 16.337 11.998 1.00 47.78 217 ASP A N 1
ATOM 1637 C CA . ASP A 1 217 ? 56.530 16.870 10.821 1.00 47.78 217 ASP A CA 1
ATOM 1638 C C . ASP A 1 217 ? 56.971 15.993 9.614 1.00 47.78 217 ASP A C 1
ATOM 1640 O O . ASP A 1 217 ? 57.477 14.884 9.727 1.00 47.78 217 ASP A O 1
ATOM 1644 N N . GLU A 1 218 ? 56.905 16.681 8.461 1.00 43.56 218 GLU A N 1
ATOM 1645 C CA . GLU A 1 218 ? 57.797 16.628 7.281 1.00 43.56 218 GLU A CA 1
ATOM 1646 C C . GLU A 1 218 ? 57.470 15.738 6.048 1.00 43.56 218 GLU A C 1
ATOM 1648 O O . GLU A 1 218 ? 57.391 14.514 6.099 1.00 43.56 218 GLU A O 1
ATOM 1653 N N . ASP A 1 219 ? 57.360 16.471 4.922 1.00 45.22 219 ASP A N 1
ATOM 1654 C CA . ASP A 1 219 ? 57.919 16.237 3.574 1.00 45.22 219 ASP A CA 1
ATOM 1655 C C . ASP A 1 219 ? 57.259 15.194 2.648 1.00 45.22 219 ASP A C 1
ATOM 1657 O O . ASP A 1 219 ? 57.019 14.046 3.000 1.00 45.22 219 ASP A O 1
ATOM 1661 N N . GLU A 1 220 ? 56.681 15.612 1.513 1.00 48.94 220 GLU A N 1
ATOM 1662 C CA . GLU A 1 220 ? 57.289 15.997 0.213 1.00 48.94 220 GLU A CA 1
ATOM 1663 C C . GLU A 1 220 ? 57.702 14.787 -0.652 1.00 48.94 220 GLU A C 1
ATOM 1665 O O . GLU A 1 220 ? 58.353 13.858 -0.187 1.00 48.94 220 GLU A O 1
ATOM 1670 N N . ASP A 1 221 ? 57.304 14.887 -1.930 1.00 44.59 221 ASP A N 1
ATOM 1671 C CA . ASP A 1 221 ? 57.813 14.178 -3.116 1.00 44.59 221 ASP A CA 1
ATOM 1672 C C . ASP A 1 221 ? 57.481 12.679 -3.257 1.00 44.59 221 ASP A C 1
ATOM 1674 O O . ASP A 1 221 ? 57.271 11.962 -2.287 1.00 44.59 221 ASP A O 1
ATOM 1678 N N . GLU A 1 222 ? 57.396 12.052 -4.427 1.00 46.72 222 GLU A N 1
ATOM 1679 C CA . GLU A 1 222 ? 57.299 12.363 -5.862 1.00 46.72 222 GLU A CA 1
ATOM 1680 C C . GLU A 1 222 ? 56.990 10.979 -6.500 1.00 46.72 222 GLU A C 1
ATOM 1682 O O . GLU A 1 222 ? 57.348 9.954 -5.924 1.00 46.72 222 GLU A O 1
ATOM 1687 N N . ASP A 1 223 ? 56.289 10.972 -7.639 1.00 45.84 223 ASP A N 1
ATOM 1688 C CA . ASP A 1 223 ? 56.493 10.116 -8.829 1.00 45.84 223 ASP A CA 1
ATOM 1689 C C . ASP A 1 223 ? 56.573 8.568 -8.717 1.00 45.84 223 ASP A C 1
ATOM 1691 O O . ASP A 1 223 ? 57.294 8.006 -7.907 1.00 45.84 223 ASP A O 1
ATOM 1695 N N . GLU A 1 224 ? 55.758 7.865 -9.530 1.00 45.28 224 GLU A N 1
ATOM 1696 C CA . GLU A 1 224 ? 56.223 6.923 -10.592 1.00 45.28 224 GLU A CA 1
ATOM 1697 C C . GLU A 1 224 ? 56.617 5.534 -9.997 1.00 45.28 224 GLU A C 1
ATOM 1699 O O . GLU A 1 224 ? 57.248 5.438 -8.960 1.00 45.28 224 GLU A O 1
ATOM 1704 N N . ASP A 1 225 ? 56.206 4.348 -10.444 1.00 45.19 225 ASP A N 1
ATOM 1705 C CA . ASP A 1 225 ? 55.946 3.801 -11.768 1.00 45.19 225 ASP A CA 1
ATOM 1706 C C . ASP A 1 225 ? 55.253 2.417 -11.644 1.00 45.19 225 ASP A C 1
ATOM 1708 O O . ASP A 1 225 ? 55.213 1.806 -10.577 1.00 45.19 225 ASP A O 1
ATOM 1712 N N . GLU A 1 226 ? 54.680 2.002 -12.776 1.00 44.81 226 GLU A N 1
ATOM 1713 C CA . GLU A 1 226 ? 54.676 0.683 -13.444 1.00 44.81 226 GLU A CA 1
ATOM 1714 C C . GLU A 1 226 ? 54.550 -0.664 -12.679 1.00 44.81 226 GLU A C 1
ATOM 1716 O O . GLU A 1 226 ? 55.293 -0.994 -11.762 1.00 44.81 226 GLU A O 1
ATOM 1721 N N . ASP A 1 227 ? 53.574 -1.452 -13.163 1.00 48.72 227 ASP A N 1
ATOM 1722 C CA . ASP A 1 227 ? 53.650 -2.850 -13.626 1.00 48.72 227 ASP A CA 1
ATOM 1723 C C . ASP A 1 227 ? 54.643 -3.819 -12.950 1.00 48.72 227 ASP A C 1
ATOM 1725 O O . ASP A 1 227 ? 55.849 -3.623 -12.995 1.00 48.72 227 ASP A O 1
ATOM 1729 N N . GLU A 1 228 ? 54.144 -4.967 -12.476 1.00 48.03 228 GLU A N 1
ATOM 1730 C CA . GLU A 1 228 ? 54.433 -6.277 -13.092 1.00 48.03 228 GLU A CA 1
ATOM 1731 C C . GLU A 1 228 ? 53.713 -7.421 -12.349 1.00 48.03 228 GLU A C 1
ATOM 1733 O O . GLU A 1 228 ? 53.606 -7.456 -11.122 1.00 48.03 228 GLU A O 1
ATOM 1738 N N . ASP A 1 229 ? 53.174 -8.332 -13.160 1.00 48.84 229 ASP A N 1
ATOM 1739 C CA . ASP A 1 229 ? 52.709 -9.673 -12.817 1.00 48.84 229 ASP A CA 1
ATOM 1740 C C . ASP A 1 229 ? 53.822 -10.489 -12.141 1.00 48.84 229 ASP A C 1
ATOM 1742 O O . ASP A 1 229 ? 54.938 -10.403 -12.624 1.00 48.84 229 ASP A O 1
ATOM 1746 N N . GLU A 1 230 ? 53.524 -11.365 -11.172 1.00 50.69 230 GLU A N 1
ATOM 1747 C CA . GLU A 1 230 ? 54.107 -12.723 -11.126 1.00 50.69 230 GLU A CA 1
ATOM 1748 C C . GLU A 1 230 ? 53.173 -13.700 -10.385 1.00 50.69 230 GLU A C 1
ATOM 1750 O O . GLU A 1 230 ? 52.534 -13.380 -9.379 1.00 50.69 230 GLU A O 1
ATOM 1755 N N . GLU A 1 231 ? 53.072 -14.883 -10.987 1.00 48.91 231 GLU A N 1
ATOM 1756 C CA . GLU A 1 231 ? 52.362 -16.086 -10.563 1.00 48.91 231 GLU A CA 1
ATOM 1757 C C . GLU A 1 231 ? 53.179 -16.887 -9.521 1.00 48.91 231 GLU A C 1
ATOM 1759 O O . GLU A 1 231 ? 54.316 -16.543 -9.210 1.00 48.91 231 GLU A O 1
ATOM 1764 N N . ASP A 1 232 ? 52.595 -18.010 -9.079 1.00 40.91 232 ASP A N 1
ATOM 1765 C CA . ASP A 1 232 ? 53.218 -19.139 -8.364 1.00 40.91 232 ASP A CA 1
ATOM 1766 C C . ASP A 1 232 ? 53.507 -18.908 -6.854 1.00 40.91 232 ASP A C 1
ATOM 1768 O O . ASP A 1 232 ? 53.751 -17.805 -6.390 1.00 40.91 232 ASP A O 1
ATOM 1772 N N . GLU A 1 233 ? 53.430 -19.876 -5.940 1.00 45.66 233 GLU A N 1
ATOM 1773 C CA . GLU A 1 233 ? 53.617 -21.317 -6.059 1.00 45.66 233 GLU A CA 1
ATOM 1774 C C . GLU A 1 233 ? 53.069 -22.017 -4.791 1.00 45.66 233 GLU A C 1
ATOM 1776 O O . GLU A 1 233 ? 53.036 -21.446 -3.695 1.00 45.66 233 GLU A O 1
ATOM 1781 N N . ASP A 1 234 ? 52.654 -23.272 -4.955 1.00 46.69 234 ASP A N 1
ATOM 1782 C CA . ASP A 1 234 ? 52.243 -24.206 -3.906 1.00 46.69 234 ASP A CA 1
ATOM 1783 C C . ASP A 1 234 ? 53.354 -24.482 -2.869 1.00 46.69 234 ASP A C 1
ATOM 1785 O O . ASP A 1 234 ? 54.532 -24.602 -3.204 1.00 46.69 234 ASP A O 1
ATOM 1789 N N . GLY A 1 235 ? 52.974 -24.688 -1.602 1.00 42.38 235 GLY A N 1
ATOM 1790 C CA . GLY A 1 235 ? 53.907 -25.045 -0.528 1.00 42.38 235 GLY A CA 1
ATOM 1791 C C . GLY A 1 235 ? 53.252 -25.844 0.596 1.00 42.38 235 GLY A C 1
ATOM 1792 O O . GLY A 1 235 ? 52.733 -25.281 1.557 1.00 42.38 235 GLY A O 1
ATOM 1793 N N . GLU A 1 236 ? 53.288 -27.167 0.452 1.00 42.75 236 GLU A N 1
ATOM 1794 C CA . GLU A 1 236 ? 52.903 -28.169 1.447 1.00 42.75 236 GLU A CA 1
ATOM 1795 C C . GLU A 1 236 ? 53.912 -28.296 2.613 1.00 42.75 236 GLU A C 1
ATOM 1797 O O . GLU A 1 236 ? 55.117 -28.145 2.434 1.00 42.75 236 GLU A O 1
ATOM 1802 N N . GLU A 1 237 ? 53.363 -28.683 3.773 1.00 45.50 237 GLU A N 1
ATOM 1803 C CA . GLU A 1 237 ? 53.946 -29.481 4.870 1.00 45.50 237 GLU A CA 1
ATOM 1804 C C . GLU A 1 237 ? 55.177 -28.979 5.658 1.00 45.50 237 GLU A C 1
ATOM 1806 O O . GLU A 1 237 ? 56.297 -28.929 5.164 1.00 45.50 237 GLU A O 1
ATOM 1811 N N . ALA A 1 238 ? 55.000 -28.829 6.980 1.00 42.41 238 ALA A N 1
ATOM 1812 C CA . ALA A 1 238 ? 55.776 -29.599 7.962 1.00 42.41 238 ALA A CA 1
ATOM 1813 C C . ALA A 1 238 ? 55.185 -29.492 9.376 1.00 42.41 238 ALA A C 1
ATOM 1815 O O . ALA A 1 238 ? 54.783 -28.428 9.844 1.00 42.41 238 ALA A O 1
ATOM 1816 N N . GLU A 1 239 ? 55.167 -30.645 10.033 1.00 50.31 239 GLU A N 1
ATOM 1817 C CA . GLU A 1 239 ? 54.797 -30.899 11.419 1.00 50.31 239 GLU A CA 1
ATOM 1818 C C . GLU A 1 239 ? 55.745 -30.214 12.419 1.00 50.31 239 GLU A C 1
ATOM 1820 O O . GLU A 1 239 ? 56.954 -30.182 12.193 1.00 50.31 239 GLU A O 1
ATOM 1825 N N . ASP A 1 240 ? 55.227 -29.785 13.576 1.00 46.88 240 ASP A N 1
ATOM 1826 C CA . ASP A 1 240 ? 56.009 -29.894 14.810 1.00 46.88 240 ASP A CA 1
ATOM 1827 C C . ASP A 1 240 ? 55.126 -30.162 16.036 1.00 46.88 240 ASP A C 1
ATOM 1829 O O . ASP A 1 240 ? 54.030 -29.628 16.222 1.00 46.88 240 ASP A O 1
ATOM 1833 N N . ASP A 1 241 ? 55.663 -31.060 16.842 1.00 50.06 241 ASP A N 1
ATOM 1834 C CA . ASP A 1 241 ? 55.091 -31.849 17.913 1.00 50.06 241 ASP A CA 1
ATOM 1835 C C . ASP A 1 241 ? 55.522 -31.204 19.243 1.00 50.06 241 ASP A C 1
ATOM 1837 O O . ASP A 1 241 ? 56.720 -31.078 19.503 1.00 50.06 241 ASP A O 1
ATOM 1841 N N . ASN A 1 242 ? 54.598 -30.805 20.132 1.00 48.44 242 ASN A N 1
ATOM 1842 C CA . ASN A 1 242 ? 54.924 -30.750 21.568 1.00 48.44 242 ASN A CA 1
ATOM 1843 C C . ASN A 1 242 ? 53.716 -30.700 22.520 1.00 48.44 242 ASN A C 1
ATOM 1845 O O . ASN A 1 242 ? 53.098 -29.670 22.773 1.00 48.44 242 ASN A O 1
ATOM 1849 N N . ASP A 1 243 ? 53.426 -31.882 23.061 1.00 43.44 243 ASP A N 1
ATOM 1850 C CA . ASP A 1 243 ? 53.401 -32.253 24.484 1.00 43.44 243 ASP A CA 1
ATOM 1851 C C . ASP A 1 243 ? 52.798 -31.293 25.551 1.00 43.44 243 ASP A C 1
ATOM 1853 O O . ASP A 1 243 ? 53.323 -30.232 25.875 1.00 43.44 243 ASP A O 1
ATOM 1857 N N . LYS A 1 244 ? 51.799 -31.857 26.258 1.00 42.97 244 LYS A N 1
ATOM 1858 C CA . LYS A 1 244 ? 51.317 -31.579 27.633 1.00 42.97 244 LYS A CA 1
ATOM 1859 C C . LYS A 1 244 ? 50.698 -30.205 27.950 1.00 42.97 244 LYS A C 1
ATOM 1861 O O . LYS A 1 244 ? 51.382 -29.209 28.090 1.00 42.97 244 LYS A O 1
ATOM 1866 N N . VAL A 1 245 ? 49.454 -30.232 28.446 1.00 41.28 245 VAL A N 1
ATOM 1867 C CA . VAL A 1 245 ? 49.130 -30.334 29.889 1.00 41.28 245 VAL A CA 1
ATOM 1868 C C . VAL A 1 245 ? 47.630 -30.631 30.067 1.00 41.28 245 VAL A C 1
ATOM 1870 O O . VAL A 1 245 ? 46.763 -30.117 29.371 1.00 41.28 245 VAL A O 1
ATOM 1873 N N . LYS A 1 246 ? 47.333 -31.511 31.028 1.00 47.69 246 LYS A N 1
ATOM 1874 C CA . LYS A 1 246 ? 45.994 -31.925 31.460 1.00 47.69 246 LYS A CA 1
ATOM 1875 C C . LYS A 1 246 ? 45.189 -30.751 32.035 1.00 47.69 246 LYS A C 1
ATOM 1877 O O . LYS A 1 246 ? 45.601 -30.172 33.034 1.00 47.69 246 LYS A O 1
ATOM 1882 N N . GLY A 1 247 ? 43.984 -30.533 31.512 1.00 37.28 247 GLY A N 1
ATOM 1883 C CA . GLY A 1 247 ? 42.960 -29.683 32.121 1.00 37.28 247 GLY A CA 1
ATOM 1884 C C . GLY A 1 247 ? 41.561 -30.202 31.797 1.00 37.28 247 GLY A C 1
ATOM 1885 O O . GLY A 1 247 ? 40.988 -29.872 30.768 1.00 37.28 247 GLY A O 1
ATOM 1886 N N . SER A 1 248 ? 41.016 -31.054 32.666 1.00 45.84 248 SER A N 1
ATOM 1887 C CA . SER A 1 248 ? 39.632 -31.534 32.600 1.00 45.84 248 SER A CA 1
ATOM 1888 C C . SER A 1 248 ? 38.671 -30.391 32.942 1.00 45.84 248 SER A C 1
ATOM 1890 O O . SER A 1 248 ? 38.345 -30.191 34.110 1.00 45.84 248 SER A O 1
ATOM 1892 N N . GLY A 1 249 ? 38.211 -29.659 31.928 1.00 39.69 249 GLY A N 1
ATOM 1893 C CA . GLY A 1 249 ? 37.120 -28.691 32.022 1.00 39.69 249 GLY A CA 1
ATOM 1894 C C . GLY A 1 249 ? 36.091 -28.980 30.936 1.00 39.69 249 GLY A C 1
ATOM 1895 O O . GLY A 1 249 ? 36.375 -28.830 29.754 1.00 39.69 249 GLY A O 1
ATOM 1896 N N . ASN A 1 250 ? 34.901 -29.423 31.333 1.00 47.91 250 ASN A N 1
ATOM 1897 C CA . ASN A 1 250 ? 33.776 -29.719 30.449 1.00 47.91 250 ASN A CA 1
ATOM 1898 C C . ASN A 1 250 ? 33.203 -28.404 29.875 1.00 47.91 250 ASN A C 1
ATOM 1900 O O . ASN A 1 250 ? 32.187 -27.905 30.353 1.00 47.91 250 ASN A O 1
ATOM 1904 N N . LYS A 1 251 ? 33.892 -27.809 28.894 1.00 45.00 251 LYS A N 1
ATOM 1905 C CA . LYS A 1 251 ? 33.460 -26.622 28.145 1.00 45.00 251 LYS A CA 1
ATOM 1906 C C . LYS A 1 251 ? 32.728 -27.130 26.899 1.00 45.00 251 LYS A C 1
ATOM 1908 O O . LYS A 1 251 ? 33.359 -27.504 25.917 1.00 45.00 251 LYS A O 1
ATOM 1913 N N . LYS A 1 252 ? 31.395 -27.232 26.968 1.00 47.03 252 LYS A N 1
ATOM 1914 C CA . LYS A 1 252 ? 30.562 -27.402 25.767 1.00 47.03 252 LYS A CA 1
ATOM 1915 C C . LYS A 1 252 ? 30.853 -26.206 24.859 1.00 47.03 252 LYS A C 1
ATOM 1917 O O . LYS A 1 252 ? 30.581 -25.075 25.249 1.00 47.03 252 LYS A O 1
ATOM 1922 N N . SER A 1 253 ? 31.453 -26.468 23.707 1.00 47.88 253 SER A N 1
ATOM 1923 C CA . SER A 1 253 ? 31.710 -25.505 22.640 1.00 47.88 253 SER A CA 1
ATOM 1924 C C . SER A 1 253 ? 30.412 -24.798 22.245 1.00 47.88 253 SER A C 1
ATOM 1926 O O . SER A 1 253 ? 29.439 -25.452 21.875 1.00 47.88 253 SER A O 1
ATOM 1928 N N . SER A 1 254 ? 30.394 -23.463 22.308 1.00 52.22 254 SER A N 1
ATOM 1929 C CA . SER A 1 254 ? 29.269 -22.618 21.866 1.00 52.22 254 SER A CA 1
ATOM 1930 C C . SER A 1 254 ? 28.942 -22.783 20.373 1.00 52.22 254 SER A C 1
ATOM 1932 O O . SER A 1 254 ? 27.815 -22.521 19.955 1.00 52.22 254 SER A O 1
ATOM 1934 N N . ALA A 1 255 ? 29.885 -23.310 19.584 1.00 53.38 255 ALA A N 1
ATOM 1935 C CA . ALA A 1 255 ? 29.713 -23.613 18.165 1.00 53.38 255 ALA A CA 1
ATOM 1936 C C . ALA A 1 255 ? 28.574 -24.617 17.875 1.00 53.38 255 ALA A C 1
ATOM 1938 O O . ALA A 1 255 ? 27.877 -24.471 16.872 1.00 53.38 255 ALA A O 1
ATOM 1939 N N . ASP A 1 256 ? 28.313 -25.581 18.770 1.00 53.44 256 ASP A N 1
ATOM 1940 C CA . ASP A 1 256 ? 27.267 -26.599 18.553 1.00 53.44 256 ASP A CA 1
ATOM 1941 C C . ASP A 1 256 ? 25.839 -26.063 18.764 1.00 53.44 256 ASP A C 1
ATOM 1943 O O . ASP A 1 256 ? 24.868 -26.673 18.306 1.00 53.44 256 ASP A O 1
ATOM 1947 N N . THR A 1 257 ? 25.684 -24.931 19.458 1.00 54.34 257 THR A N 1
ATOM 1948 C CA . THR A 1 257 ? 24.374 -24.292 19.673 1.00 54.34 257 THR A CA 1
ATOM 1949 C C . THR A 1 257 ? 24.014 -23.370 18.505 1.00 54.34 257 THR A C 1
ATOM 1951 O O . THR A 1 257 ? 22.860 -23.358 18.081 1.00 54.34 257 THR A O 1
ATOM 1954 N N . LYS A 1 258 ? 25.000 -22.673 17.914 1.00 54.88 258 LYS A N 1
ATOM 1955 C CA . LYS A 1 258 ? 24.786 -21.747 16.785 1.00 54.88 258 LYS A CA 1
ATOM 1956 C C . LYS A 1 258 ? 24.321 -22.469 15.509 1.00 54.88 258 LYS A C 1
ATOM 1958 O O . LYS A 1 258 ? 23.432 -21.981 14.820 1.00 54.88 258 LYS A O 1
ATOM 1963 N N . GLY A 1 259 ? 24.836 -23.674 15.236 1.00 63.06 259 GLY A N 1
ATOM 1964 C CA . GLY A 1 259 ? 24.426 -24.470 14.068 1.00 63.06 259 GLY A CA 1
ATOM 1965 C C . GLY A 1 259 ? 22.967 -24.951 14.103 1.00 63.06 259 GLY A C 1
ATOM 1966 O O . GLY A 1 259 ? 22.298 -24.961 13.073 1.00 63.06 259 GLY A O 1
ATOM 1967 N N . LYS A 1 260 ? 22.437 -25.292 15.287 1.00 61.97 260 LYS A N 1
ATOM 1968 C CA . LYS A 1 260 ? 21.057 -25.800 15.428 1.00 61.97 260 LYS A CA 1
ATOM 1969 C C . LYS A 1 260 ? 19.988 -24.728 15.229 1.00 61.97 260 LYS A C 1
ATOM 1971 O O . LYS A 1 260 ? 18.898 -25.054 14.768 1.00 61.97 260 LYS A O 1
ATOM 1976 N N . ASN A 1 261 ? 20.295 -23.475 15.560 1.00 73.94 261 ASN A N 1
ATOM 1977 C CA . ASN A 1 261 ? 19.358 -22.370 15.363 1.00 73.94 261 ASN A CA 1
ATOM 1978 C C . ASN A 1 261 ? 19.223 -22.009 13.878 1.00 73.94 261 ASN A C 1
ATOM 1980 O O . ASN A 1 261 ? 18.116 -21.737 13.423 1.00 73.94 261 ASN A O 1
ATOM 1984 N N . LYS A 1 262 ? 20.314 -22.105 13.104 1.00 82.62 262 LYS A N 1
ATOM 1985 C CA . LYS A 1 262 ? 20.294 -21.821 11.664 1.00 82.62 262 LYS A CA 1
ATOM 1986 C C . LYS A 1 262 ? 19.448 -22.820 10.869 1.00 82.62 262 LYS A C 1
ATOM 1988 O O . LYS A 1 262 ? 18.601 -22.404 10.093 1.00 82.62 262 LYS A O 1
ATOM 1993 N N . GLU A 1 263 ? 19.614 -24.126 11.100 1.00 84.69 263 GLU A N 1
ATOM 1994 C CA . GLU A 1 263 ? 18.811 -25.143 10.395 1.00 84.69 263 GLU A CA 1
ATOM 1995 C C . GLU A 1 263 ? 17.305 -24.997 10.669 1.00 84.69 263 GLU A C 1
ATOM 1997 O O . GLU A 1 263 ? 16.484 -25.226 9.781 1.00 84.69 263 GLU A O 1
ATOM 2002 N N . ALA A 1 264 ? 16.932 -24.609 11.894 1.00 86.06 264 ALA A N 1
ATOM 2003 C CA . ALA A 1 264 ? 15.540 -24.357 12.251 1.00 86.06 264 ALA A CA 1
ATOM 2004 C C . ALA A 1 264 ? 14.984 -23.101 11.556 1.00 86.06 264 ALA A C 1
ATOM 2006 O O . ALA A 1 264 ? 13.872 -23.157 11.030 1.00 86.06 264 ALA A O 1
ATOM 2007 N N . ALA A 1 265 ? 15.762 -22.013 11.508 1.00 84.88 265 ALA A N 1
ATOM 2008 C CA . ALA A 1 265 ? 15.390 -20.778 10.821 1.00 84.88 265 ALA A CA 1
ATOM 2009 C C . ALA A 1 265 ? 15.239 -20.990 9.304 1.00 84.88 265 ALA A C 1
ATOM 2011 O O . ALA A 1 265 ? 14.207 -20.631 8.739 1.00 84.88 265 ALA A O 1
ATOM 2012 N N . ASP A 1 266 ? 16.197 -21.669 8.664 1.00 86.50 266 ASP A N 1
ATOM 2013 C CA . ASP A 1 266 ? 16.145 -21.996 7.233 1.00 86.50 266 ASP A CA 1
ATOM 2014 C C . ASP A 1 266 ? 14.908 -22.861 6.903 1.00 86.50 266 ASP A C 1
ATOM 2016 O O . ASP A 1 266 ? 14.225 -22.647 5.896 1.00 86.50 266 ASP A O 1
ATOM 2020 N N . ALA A 1 267 ? 14.573 -23.827 7.769 1.00 90.38 267 ALA A N 1
ATOM 2021 C CA . ALA A 1 267 ? 13.391 -24.672 7.603 1.00 90.38 267 ALA A CA 1
ATOM 2022 C C . ALA A 1 267 ? 12.073 -23.897 7.786 1.00 90.38 267 ALA A C 1
ATOM 2024 O O . ALA A 1 267 ? 11.099 -24.158 7.070 1.00 90.38 267 ALA A O 1
ATOM 2025 N N . GLU A 1 268 ? 12.022 -22.953 8.729 1.00 88.12 268 GLU A N 1
ATOM 2026 C CA . GLU A 1 268 ? 10.872 -22.069 8.923 1.00 88.12 268 GLU A CA 1
ATOM 2027 C C . GLU A 1 268 ? 10.691 -21.115 7.738 1.00 88.12 268 GLU A C 1
ATOM 2029 O O . GLU A 1 268 ? 9.572 -20.978 7.230 1.00 88.12 268 GLU A O 1
ATOM 2034 N N . GLU A 1 269 ? 11.780 -20.533 7.234 1.00 88.00 269 GLU A N 1
ATOM 2035 C CA . GLU A 1 269 ? 11.766 -19.675 6.052 1.00 88.00 269 GLU A CA 1
ATOM 2036 C C . GLU A 1 269 ? 11.301 -20.453 4.811 1.00 88.00 269 GLU A C 1
ATOM 2038 O O . GLU A 1 269 ? 10.441 -19.990 4.056 1.00 88.00 269 GLU A O 1
ATOM 2043 N N . GLU A 1 270 ? 11.790 -21.680 4.608 1.00 90.81 270 GLU A N 1
ATOM 2044 C CA . GLU A 1 270 ? 11.337 -22.540 3.514 1.00 90.81 270 GLU A CA 1
ATOM 2045 C C . GLU A 1 270 ? 9.847 -22.901 3.653 1.00 90.81 270 GLU A C 1
ATOM 2047 O O . GLU A 1 270 ? 9.099 -22.896 2.667 1.00 90.81 270 GLU A O 1
ATOM 2052 N N . ALA A 1 271 ? 9.380 -23.191 4.871 1.00 91.25 271 ALA A N 1
ATOM 2053 C CA . ALA A 1 271 ? 7.969 -23.455 5.139 1.00 91.25 271 ALA A CA 1
ATOM 2054 C C . ALA A 1 271 ? 7.096 -22.222 4.861 1.00 91.25 271 ALA A C 1
ATOM 2056 O O . ALA A 1 271 ? 6.023 -22.349 4.265 1.00 91.25 271 ALA A O 1
ATOM 2057 N N . LEU A 1 272 ? 7.562 -21.029 5.235 1.00 91.00 272 LEU A N 1
ATOM 2058 C CA . LEU A 1 272 ? 6.908 -19.763 4.930 1.00 91.00 272 LEU A CA 1
ATOM 2059 C C . LEU A 1 272 ? 6.836 -19.535 3.415 1.00 91.00 272 LEU A C 1
ATOM 2061 O O . LEU A 1 272 ? 5.742 -19.329 2.888 1.00 91.00 272 LEU A O 1
ATOM 2065 N N . ARG A 1 273 ? 7.956 -19.684 2.697 1.00 90.19 273 ARG A N 1
ATOM 2066 C CA . ARG A 1 273 ? 8.024 -19.584 1.227 1.00 90.19 273 ARG A CA 1
ATOM 2067 C C . ARG A 1 273 ? 7.037 -20.526 0.530 1.00 90.19 273 ARG A C 1
ATOM 2069 O O . ARG A 1 273 ? 6.461 -20.158 -0.491 1.00 90.19 273 ARG A O 1
ATOM 2076 N N . LYS A 1 274 ? 6.801 -21.724 1.080 1.00 91.44 274 LYS A N 1
ATOM 2077 C CA . LYS A 1 274 ? 5.816 -22.692 0.553 1.00 91.44 274 LYS A CA 1
ATOM 2078 C C . LYS A 1 274 ? 4.358 -22.273 0.784 1.00 91.44 274 LYS A C 1
ATOM 2080 O O . LYS A 1 274 ? 3.504 -22.642 -0.024 1.00 91.44 274 LYS A O 1
ATOM 2085 N N . ARG A 1 275 ? 4.064 -21.541 1.867 1.00 93.88 275 ARG A N 1
ATOM 2086 C CA . ARG A 1 275 ? 2.712 -21.053 2.200 1.00 93.88 275 ARG A CA 1
ATOM 2087 C C . ARG A 1 275 ? 2.363 -19.748 1.491 1.00 93.88 275 ARG A C 1
ATOM 2089 O O . ARG A 1 275 ? 1.210 -19.558 1.120 1.00 93.88 275 ARG A O 1
ATOM 2096 N N . VAL A 1 276 ? 3.315 -18.834 1.313 1.00 93.00 276 VAL A N 1
ATOM 2097 C CA . VAL A 1 276 ? 3.026 -17.515 0.732 1.00 93.00 276 VAL A CA 1
ATOM 2098 C C . VAL A 1 276 ? 2.440 -17.634 -0.680 1.00 93.00 276 VAL A C 1
ATOM 2100 O O . VAL A 1 276 ? 2.880 -18.431 -1.506 1.00 93.00 276 VAL A O 1
ATOM 2103 N N . GLY A 1 277 ? 1.399 -16.844 -0.946 1.00 91.06 277 GLY A N 1
ATOM 2104 C CA . GLY A 1 277 ? 0.617 -16.868 -2.181 1.00 91.06 277 GLY A CA 1
ATOM 2105 C C . GLY A 1 277 ? -0.432 -17.982 -2.239 1.00 91.06 277 GLY A C 1
ATOM 2106 O O . GLY A 1 277 ? -1.237 -17.998 -3.167 1.00 91.06 277 GLY A O 1
ATOM 2107 N N . LYS A 1 278 ? -0.461 -18.900 -1.264 1.00 93.31 278 LYS A N 1
ATOM 2108 C CA . LYS A 1 278 ? -1.490 -19.942 -1.151 1.00 93.31 278 LYS A CA 1
ATOM 2109 C C . LYS A 1 278 ? -2.728 -19.422 -0.436 1.00 93.31 278 LYS A C 1
ATOM 2111 O O . LYS A 1 278 ? -2.671 -18.447 0.310 1.00 93.31 278 LYS A O 1
ATOM 2116 N N . LEU A 1 279 ? -3.856 -20.092 -0.664 1.00 94.69 279 LEU A N 1
ATOM 2117 C CA . LEU A 1 279 ? -5.134 -19.741 -0.053 1.00 94.69 279 LEU A CA 1
ATOM 2118 C C . LEU A 1 279 ? -5.057 -19.883 1.476 1.00 94.69 279 LEU A C 1
ATOM 2120 O O . LEU A 1 279 ? -4.778 -20.965 1.993 1.00 94.69 279 LEU A O 1
ATOM 2124 N N . ALA A 1 280 ? -5.368 -18.809 2.198 1.00 95.81 280 ALA A N 1
ATOM 2125 C CA . ALA A 1 280 ? -5.261 -18.741 3.654 1.00 95.81 280 ALA A CA 1
ATOM 2126 C C . ALA A 1 280 ? -6.145 -19.770 4.375 1.00 95.81 280 ALA A C 1
ATOM 2128 O O . ALA A 1 280 ? -5.788 -20.265 5.438 1.00 95.81 280 ALA A O 1
ATOM 2129 N N . SER A 1 281 ? -7.272 -20.175 3.778 1.00 95.19 281 SER A N 1
ATOM 2130 C CA . SER A 1 281 ? -8.139 -21.215 4.350 1.00 95.19 281 SER A CA 1
ATOM 2131 C C . SER A 1 281 ? -7.479 -22.598 4.431 1.00 95.19 281 SER A C 1
ATOM 2133 O O . SER A 1 281 ? -7.960 -23.454 5.171 1.00 95.19 281 SER A O 1
ATOM 2135 N N . ARG A 1 282 ? -6.382 -22.825 3.694 1.00 95.19 282 ARG A N 1
ATOM 2136 C CA . ARG A 1 282 ? -5.567 -24.048 3.776 1.00 95.19 282 ARG A CA 1
ATOM 2137 C C . ARG A 1 282 ? -4.467 -23.969 4.837 1.00 95.19 282 ARG A C 1
ATOM 2139 O O . ARG A 1 282 ? -3.847 -24.990 5.119 1.00 95.19 282 ARG A O 1
ATOM 2146 N N . HIS A 1 283 ? -4.255 -22.787 5.410 1.00 95.25 283 HIS A N 1
ATOM 2147 C CA . HIS A 1 283 ? -3.216 -22.480 6.392 1.00 95.25 283 HIS A CA 1
ATOM 2148 C C . HIS A 1 283 ? -3.795 -21.620 7.530 1.00 95.25 283 HIS A C 1
ATOM 2150 O O . HIS A 1 283 ? -3.367 -20.479 7.712 1.00 95.25 283 HIS A O 1
ATOM 2156 N N . PRO A 1 284 ? -4.809 -22.106 8.274 1.00 94.44 284 PRO A N 1
ATOM 2157 C CA . PRO A 1 284 ? -5.472 -21.327 9.326 1.00 94.44 284 PRO A CA 1
ATOM 2158 C C . PRO A 1 284 ? -4.540 -20.916 10.479 1.00 94.44 284 PRO A C 1
ATOM 2160 O O . PRO A 1 284 ? -4.877 -20.020 11.245 1.00 94.44 284 PRO A O 1
ATOM 2163 N N . GLU A 1 285 ? -3.388 -21.572 10.619 1.00 92.75 285 GLU A N 1
ATOM 2164 C CA . GLU A 1 285 ? -2.325 -21.226 11.561 1.00 92.75 285 GLU A CA 1
ATOM 2165 C C . GLU A 1 285 ? -1.490 -20.012 11.130 1.00 92.75 285 GLU A C 1
ATOM 2167 O O . GLU A 1 285 ? -0.806 -19.411 11.956 1.00 92.75 285 GLU A O 1
ATOM 2172 N N . HIS A 1 286 ? -1.513 -19.657 9.842 1.00 94.12 286 HIS A N 1
ATOM 2173 C CA . HIS A 1 286 ? -0.704 -18.571 9.301 1.00 94.12 286 HIS A CA 1
ATOM 2174 C C . HIS A 1 286 ? -1.375 -17.224 9.576 1.00 94.12 286 HIS A C 1
ATOM 2176 O O . HIS A 1 286 ? -2.421 -16.914 9.013 1.00 94.12 286 HIS A O 1
ATOM 2182 N N . LEU A 1 287 ? -0.754 -16.409 10.430 1.00 93.38 287 LEU A N 1
ATOM 2183 C CA . LEU A 1 287 ? -1.298 -15.117 10.860 1.00 93.38 287 LEU A CA 1
ATOM 2184 C C . LEU A 1 287 ? -1.327 -14.072 9.731 1.00 93.38 287 LEU A C 1
ATOM 2186 O O . LEU A 1 287 ? -2.259 -13.272 9.627 1.00 93.38 287 LEU A O 1
ATOM 2190 N N . TRP A 1 288 ? -0.295 -14.070 8.885 1.00 95.88 288 TRP A N 1
ATOM 2191 C CA . TRP A 1 288 ? -0.069 -13.029 7.885 1.00 95.88 288 TRP A CA 1
ATOM 2192 C C . TRP A 1 288 ? -0.909 -13.277 6.639 1.00 95.88 288 TRP A C 1
ATOM 2194 O O . TRP A 1 288 ? -0.492 -13.949 5.695 1.00 95.88 288 TRP A O 1
ATOM 2204 N N . VAL A 1 289 ? -2.123 -12.740 6.645 1.00 97.12 289 VAL A N 1
ATOM 2205 C CA . VAL A 1 289 ? -3.117 -12.957 5.593 1.00 97.12 289 VAL A CA 1
ATOM 2206 C C . VAL A 1 289 ? -3.587 -11.627 5.020 1.00 97.12 289 VAL A C 1
ATOM 2208 O O . VAL A 1 289 ? -3.822 -10.665 5.747 1.00 97.12 289 VAL A O 1
ATOM 2211 N N . SER A 1 290 ? -3.778 -11.574 3.705 1.00 97.69 290 SER A N 1
ATOM 2212 C CA . SER A 1 290 ? -4.396 -10.433 3.025 1.00 97.69 290 SER A CA 1
ATOM 2213 C C . SER A 1 290 ? -5.375 -10.909 1.968 1.00 97.69 290 SER A C 1
ATOM 2215 O O . SER A 1 290 ? -5.192 -11.993 1.409 1.00 97.69 290 SER A O 1
ATOM 2217 N N . SER A 1 291 ? -6.412 -10.124 1.669 1.00 97.25 291 SER A N 1
ATOM 2218 C CA . SER A 1 291 ? -7.158 -10.387 0.442 1.00 97.25 291 SER A CA 1
ATOM 2219 C C . SER A 1 291 ? -6.220 -10.194 -0.753 1.00 97.25 291 SER A C 1
ATOM 2221 O O . SER A 1 291 ? -5.358 -9.309 -0.747 1.00 97.25 291 SER A O 1
ATOM 2223 N N . LEU A 1 292 ? -6.378 -11.002 -1.803 1.00 95.06 292 LEU A N 1
ATOM 2224 C CA . LEU A 1 292 ? -5.570 -10.855 -3.013 1.00 95.06 292 LEU A CA 1
ATOM 2225 C C . LEU A 1 292 ? -5.702 -9.427 -3.567 1.00 95.06 292 LEU A C 1
ATOM 2227 O O . LEU A 1 292 ? -4.706 -8.816 -3.944 1.00 95.06 292 LEU A O 1
ATOM 2231 N N . GLY A 1 293 ? -6.911 -8.854 -3.526 1.00 95.50 293 GLY A N 1
ATOM 2232 C CA . GLY A 1 293 ? -7.149 -7.472 -3.938 1.00 95.50 293 GLY A CA 1
ATOM 2233 C C . GLY A 1 293 ? -6.405 -6.429 -3.095 1.00 95.50 293 GLY A C 1
ATOM 2234 O O . GLY A 1 293 ? -5.881 -5.473 -3.661 1.00 95.50 293 GLY A O 1
ATOM 2235 N N . GLY A 1 294 ? -6.331 -6.591 -1.772 1.00 97.12 294 GLY A N 1
ATOM 2236 C CA . GLY A 1 294 ? -5.610 -5.670 -0.886 1.00 97.12 294 GLY A CA 1
ATOM 2237 C C . GLY A 1 294 ? -4.097 -5.780 -1.029 1.00 97.12 294 GLY A C 1
ATOM 2238 O O . GLY A 1 294 ? -3.401 -4.766 -1.088 1.00 97.12 294 GLY A O 1
ATOM 2239 N N . HIS A 1 295 ? -3.583 -7.001 -1.193 1.00 96.38 295 HIS A N 1
ATOM 2240 C CA . HIS A 1 295 ? -2.175 -7.225 -1.516 1.00 96.38 295 HIS A CA 1
ATOM 2241 C C . HIS A 1 295 ? -1.796 -6.605 -2.873 1.00 96.38 295 HIS A C 1
ATOM 2243 O O . HIS A 1 295 ? -0.778 -5.920 -2.980 1.00 96.38 295 HIS A O 1
ATOM 2249 N N . GLU A 1 296 ? -2.650 -6.753 -3.894 1.00 95.12 296 GLU A N 1
ATOM 2250 C CA . GLU A 1 296 ? -2.509 -6.041 -5.170 1.00 95.12 296 GLU A CA 1
ATOM 2251 C C . GLU A 1 296 ? -2.515 -4.515 -4.963 1.00 95.12 296 GLU A C 1
ATOM 2253 O O . GLU A 1 296 ? -1.696 -3.822 -5.564 1.00 95.12 296 GLU A O 1
ATOM 2258 N N . ARG A 1 297 ? -3.369 -3.963 -4.086 1.00 97.06 297 ARG A N 1
ATOM 2259 C CA . ARG A 1 297 ? -3.378 -2.511 -3.813 1.00 97.06 297 ARG A CA 1
ATOM 2260 C C . ARG A 1 297 ? -2.069 -2.031 -3.212 1.00 97.06 297 ARG A C 1
ATOM 2262 O O . ARG A 1 297 ? -1.520 -1.053 -3.708 1.00 97.06 297 ARG A O 1
ATOM 2269 N N . SER A 1 298 ? -1.549 -2.732 -2.211 1.00 97.38 298 SER A N 1
ATOM 2270 C CA . SER A 1 298 ? -0.254 -2.405 -1.611 1.00 97.38 298 SER A CA 1
ATOM 2271 C C . SER A 1 298 ? 0.857 -2.385 -2.660 1.00 97.38 298 SER A C 1
ATOM 2273 O O . SER A 1 298 ? 1.504 -1.359 -2.853 1.00 97.38 298 SER A O 1
ATOM 2275 N N . ARG A 1 299 ? 0.986 -3.465 -3.443 1.00 96.00 299 ARG A N 1
ATOM 2276 C CA . ARG A 1 299 ? 1.993 -3.569 -4.509 1.00 96.00 299 ARG A CA 1
ATOM 2277 C C . ARG A 1 299 ? 1.865 -2.461 -5.551 1.00 96.00 299 ARG A C 1
ATOM 2279 O O . ARG A 1 299 ? 2.878 -1.960 -6.035 1.00 96.00 299 ARG A O 1
ATOM 2286 N N . TRP A 1 300 ? 0.637 -2.086 -5.915 1.00 97.25 300 TRP A N 1
ATOM 2287 C CA . TRP A 1 300 ? 0.404 -0.994 -6.858 1.00 97.25 300 TRP A CA 1
ATOM 2288 C C . TRP A 1 300 ? 0.945 0.326 -6.314 1.00 97.25 300 TRP A C 1
ATOM 2290 O O . TRP A 1 300 ? 1.669 1.034 -7.014 1.00 97.25 300 TRP A O 1
ATOM 2300 N N . TRP A 1 301 ? 0.616 0.648 -5.063 1.00 97.94 301 TRP A N 1
ATOM 2301 C CA . TRP A 1 301 ? 1.049 1.893 -4.444 1.00 97.94 301 TRP A CA 1
ATOM 2302 C C . TRP A 1 301 ? 2.557 1.922 -4.185 1.00 97.94 301 TRP A C 1
ATOM 2304 O O . TRP A 1 301 ? 3.173 2.949 -4.453 1.00 97.94 301 TRP A O 1
ATOM 2314 N N . THR A 1 302 ? 3.180 0.799 -3.816 1.00 97.44 302 THR A N 1
ATOM 2315 C CA . THR A 1 302 ? 4.648 0.680 -3.755 1.00 97.44 302 THR A CA 1
ATOM 2316 C C . THR A 1 302 ? 5.282 1.000 -5.108 1.00 97.44 302 THR A C 1
ATOM 2318 O O . THR A 1 302 ? 6.180 1.833 -5.193 1.00 97.44 302 THR A O 1
ATOM 2321 N N . GLN A 1 303 ? 4.769 0.421 -6.201 1.00 96.81 303 GLN A N 1
ATOM 2322 C CA . GLN A 1 303 ? 5.252 0.732 -7.549 1.00 96.81 303 GLN A CA 1
ATOM 2323 C C . GLN A 1 303 ? 5.089 2.226 -7.887 1.00 96.81 303 GLN A C 1
ATOM 2325 O O . GLN A 1 303 ? 5.936 2.807 -8.567 1.00 96.81 303 GLN A O 1
ATOM 2330 N N . GLU A 1 304 ? 3.998 2.862 -7.451 1.00 97.88 304 GLU A N 1
ATOM 2331 C CA . GLU A 1 304 ? 3.785 4.298 -7.645 1.00 97.88 304 GLU A CA 1
ATOM 2332 C C . GLU A 1 304 ? 4.764 5.163 -6.840 1.00 97.88 304 GLU A C 1
ATOM 2334 O O . GLU A 1 304 ? 5.205 6.187 -7.369 1.00 97.88 304 GLU A O 1
ATOM 2339 N N . ILE A 1 305 ? 5.152 4.763 -5.627 1.00 98.06 305 ILE A N 1
ATOM 2340 C CA . ILE A 1 305 ? 6.195 5.462 -4.861 1.00 98.06 305 ILE A CA 1
ATOM 2341 C C . ILE A 1 305 ? 7.548 5.325 -5.556 1.00 98.06 305 ILE A C 1
ATOM 2343 O O . ILE A 1 305 ? 8.198 6.331 -5.826 1.00 98.06 305 ILE A O 1
ATOM 2347 N N . LEU A 1 306 ? 7.938 4.114 -5.957 1.00 97.25 306 LEU A N 1
ATOM 2348 C CA . LEU A 1 306 ? 9.229 3.883 -6.614 1.00 97.25 306 LEU A CA 1
ATOM 2349 C C . LEU A 1 306 ? 9.361 4.661 -7.936 1.00 97.25 306 LEU A C 1
ATOM 2351 O O . LEU A 1 306 ? 10.432 5.141 -8.290 1.00 97.25 306 LEU A O 1
ATOM 2355 N N . LYS A 1 307 ? 8.254 4.921 -8.649 1.00 97.19 307 LYS A N 1
ATOM 2356 C CA . LYS A 1 307 ? 8.243 5.824 -9.824 1.00 97.19 307 LYS A CA 1
ATOM 2357 C C . LYS A 1 307 ? 8.627 7.281 -9.517 1.00 97.19 307 LYS A C 1
ATOM 2359 O O . LYS A 1 307 ? 8.829 8.052 -10.461 1.00 97.19 307 LYS A O 1
ATOM 2364 N N . ARG A 1 308 ? 8.673 7.658 -8.242 1.00 97.75 308 ARG A N 1
ATOM 2365 C CA . ARG A 1 308 ? 8.945 9.000 -7.713 1.00 97.75 308 ARG A CA 1
ATOM 2366 C C . ARG A 1 308 ? 10.188 9.031 -6.815 1.00 97.75 308 ARG A C 1
ATOM 2368 O O . ARG A 1 308 ? 10.597 10.118 -6.433 1.00 97.75 308 ARG A O 1
ATOM 2375 N N . ASN A 1 309 ? 10.795 7.881 -6.518 1.00 97.00 309 ASN A N 1
ATOM 2376 C CA . ASN A 1 309 ? 12.017 7.790 -5.728 1.00 97.00 309 ASN A CA 1
ATOM 2377 C C . ASN A 1 309 ? 13.228 8.211 -6.580 1.00 97.00 309 ASN A C 1
ATOM 2379 O O . ASN A 1 309 ? 13.548 7.556 -7.565 1.00 97.00 309 ASN A O 1
ATOM 2383 N N . GLN A 1 310 ? 13.887 9.316 -6.237 1.00 96.94 310 GLN A N 1
ATOM 2384 C CA . GLN A 1 310 ? 15.043 9.841 -6.962 1.00 96.94 310 GLN A CA 1
ATOM 2385 C C . GLN A 1 310 ? 16.261 8.914 -6.897 1.00 96.94 310 GLN A C 1
ATOM 2387 O O . GLN A 1 310 ? 16.983 8.814 -7.892 1.00 96.94 310 GLN A O 1
ATOM 2392 N N . ASP A 1 311 ? 16.426 8.178 -5.797 1.00 95.38 311 ASP A N 1
ATOM 2393 C CA . ASP A 1 311 ? 17.550 7.265 -5.581 1.00 95.38 311 ASP A CA 1
ATOM 2394 C C . ASP A 1 311 ? 17.441 6.048 -6.498 1.00 95.38 311 ASP A C 1
ATOM 2396 O O . ASP A 1 311 ? 18.421 5.657 -7.134 1.00 95.38 311 ASP A O 1
ATOM 2400 N N . ASP A 1 312 ? 16.217 5.553 -6.705 1.00 94.06 312 ASP A N 1
ATOM 2401 C CA . ASP A 1 312 ? 15.910 4.535 -7.714 1.00 94.06 312 ASP A CA 1
ATOM 2402 C C . ASP A 1 312 ? 16.409 4.965 -9.105 1.00 94.06 312 ASP A C 1
ATOM 2404 O O . ASP A 1 312 ? 16.925 4.154 -9.868 1.00 94.06 312 ASP A O 1
ATOM 2408 N N . TYR A 1 313 ? 16.312 6.248 -9.461 1.00 94.56 313 TYR A N 1
ATOM 2409 C CA . TYR A 1 313 ? 16.773 6.742 -10.765 1.00 94.56 313 TYR A CA 1
ATOM 2410 C C . TYR A 1 313 ? 18.214 7.272 -10.768 1.00 94.56 313 TYR A C 1
ATOM 2412 O O . TYR A 1 313 ? 18.647 7.783 -11.807 1.00 94.56 313 TYR A O 1
ATOM 2420 N N . LEU A 1 314 ? 18.956 7.152 -9.659 1.00 95.06 314 LEU A N 1
ATOM 2421 C CA . LEU A 1 314 ? 20.286 7.749 -9.472 1.00 95.06 314 LEU A CA 1
ATOM 2422 C C . LEU A 1 314 ? 20.291 9.264 -9.764 1.00 95.06 314 LEU A C 1
ATOM 2424 O O . LEU A 1 314 ? 21.185 9.799 -10.432 1.00 95.06 314 LEU A O 1
ATOM 2428 N N . LEU A 1 315 ? 19.238 9.950 -9.318 1.00 96.25 315 LEU A N 1
ATOM 2429 C CA . LEU A 1 315 ? 19.050 11.388 -9.468 1.00 96.25 315 LEU A CA 1
ATOM 2430 C C . LEU A 1 315 ? 19.080 12.068 -8.103 1.00 96.25 315 LEU A C 1
ATOM 2432 O O . LEU A 1 315 ? 18.664 11.496 -7.106 1.00 96.25 315 LEU A O 1
ATOM 2436 N N . HIS A 1 316 ? 19.461 13.340 -8.094 1.00 97.06 316 HIS A N 1
ATOM 2437 C CA . HIS A 1 316 ? 19.222 14.232 -6.968 1.00 97.06 316 HIS A CA 1
ATOM 2438 C C . HIS A 1 316 ? 18.497 15.484 -7.469 1.00 97.06 316 HIS A C 1
ATOM 2440 O O . HIS A 1 316 ? 19.084 16.314 -8.168 1.00 97.06 316 HIS A O 1
ATOM 2446 N N . ILE A 1 317 ? 17.201 15.597 -7.167 1.00 97.56 317 ILE A N 1
ATOM 2447 C CA . ILE A 1 317 ? 16.353 16.709 -7.622 1.00 97.56 317 ILE A CA 1
ATOM 2448 C C . ILE A 1 317 ? 16.330 17.810 -6.557 1.00 97.56 317 ILE A C 1
ATOM 2450 O O . ILE A 1 317 ? 16.655 18.960 -6.856 1.00 97.56 317 ILE A O 1
ATOM 2454 N N . TYR A 1 318 ? 15.959 17.443 -5.330 1.00 96.62 318 TYR A N 1
ATOM 2455 C CA . TYR A 1 318 ? 16.129 18.192 -4.080 1.00 96.62 318 TYR A CA 1
ATOM 2456 C C . TYR A 1 318 ? 15.829 17.249 -2.898 1.00 96.62 318 TYR A C 1
ATOM 2458 O O . TYR A 1 318 ? 15.253 16.180 -3.107 1.00 96.62 318 TYR A O 1
ATOM 2466 N N . ASN A 1 319 ? 16.205 17.633 -1.673 1.00 96.00 319 ASN A N 1
ATOM 2467 C CA . ASN A 1 319 ? 16.163 16.759 -0.486 1.00 96.00 319 ASN A CA 1
ATOM 2468 C C . ASN A 1 319 ? 14.809 16.057 -0.290 1.00 96.00 319 ASN A C 1
ATOM 2470 O O . ASN A 1 319 ? 14.746 14.834 -0.258 1.00 96.00 319 ASN A O 1
ATOM 2474 N N . ASP A 1 320 ? 13.722 16.822 -0.293 1.00 97.00 320 ASP A N 1
ATOM 2475 C CA . ASP A 1 320 ? 12.393 16.314 0.059 1.00 97.00 320 ASP A CA 1
ATOM 2476 C C . ASP A 1 320 ? 11.625 15.725 -1.137 1.00 97.00 320 ASP A C 1
ATOM 2478 O O . ASP A 1 320 ? 10.433 15.427 -1.034 1.00 97.00 320 ASP A O 1
ATOM 2482 N N . PHE A 1 321 ? 12.260 15.582 -2.309 1.00 97.69 321 PHE A N 1
ATOM 2483 C CA . PHE A 1 321 ? 11.567 15.163 -3.534 1.00 97.69 321 PHE A CA 1
ATOM 2484 C C . PHE A 1 321 ? 10.842 13.825 -3.350 1.00 97.69 321 PHE A C 1
ATOM 2486 O O . PHE A 1 321 ? 9.675 13.704 -3.735 1.00 97.69 321 PHE A O 1
ATOM 2493 N N . ASN A 1 322 ? 11.511 12.856 -2.718 1.00 97.31 322 ASN A N 1
ATOM 2494 C CA . ASN A 1 322 ? 10.948 11.538 -2.431 1.00 97.31 322 ASN A CA 1
ATOM 2495 C C . ASN A 1 322 ? 9.710 11.653 -1.541 1.00 97.31 322 ASN A C 1
ATOM 2497 O O . ASN A 1 322 ? 8.670 11.093 -1.877 1.00 97.31 322 ASN A O 1
ATOM 2501 N N . TRP A 1 323 ? 9.779 12.444 -0.469 1.00 97.56 323 TRP A N 1
ATOM 2502 C CA . TRP A 1 323 ? 8.684 12.604 0.488 1.00 97.56 323 TRP A CA 1
ATOM 2503 C C . TRP A 1 323 ? 7.471 13.298 -0.132 1.00 97.56 323 TRP A C 1
ATOM 2505 O O . TRP A 1 323 ? 6.348 12.814 0.005 1.00 97.56 323 TRP A O 1
ATOM 2515 N N . TYR A 1 324 ? 7.672 14.359 -0.920 1.00 98.25 324 TYR A N 1
ATOM 2516 C CA . TYR A 1 324 ? 6.584 14.959 -1.700 1.00 98.25 324 TYR A CA 1
ATOM 2517 C C . TYR A 1 324 ? 5.988 13.980 -2.721 1.00 98.25 324 TYR A C 1
ATOM 2519 O O . TYR A 1 324 ? 4.779 14.003 -2.974 1.00 98.25 324 TYR A O 1
ATOM 2527 N N . GLY A 1 325 ? 6.823 13.108 -3.293 1.00 98.19 325 GLY A N 1
ATOM 2528 C CA . GLY A 1 325 ? 6.396 12.009 -4.146 1.00 98.19 325 GLY A CA 1
ATOM 2529 C C . GLY A 1 325 ? 5.522 10.992 -3.410 1.00 98.19 325 GLY A C 1
ATOM 2530 O O . GLY A 1 325 ? 4.437 10.668 -3.896 1.00 98.19 325 GLY A O 1
ATOM 2531 N N . THR A 1 326 ? 5.944 10.536 -2.231 1.00 98.38 326 THR A N 1
ATOM 2532 C CA . THR A 1 326 ? 5.181 9.633 -1.358 1.00 98.38 326 THR A CA 1
ATOM 2533 C C . THR A 1 326 ? 3.849 10.256 -0.952 1.00 98.38 326 THR A C 1
ATOM 2535 O O . THR A 1 326 ? 2.801 9.636 -1.133 1.00 98.38 326 THR A O 1
ATOM 2538 N N . ILE A 1 327 ? 3.854 11.515 -0.505 1.00 98.38 327 ILE A N 1
ATOM 2539 C CA . ILE A 1 327 ? 2.642 12.270 -0.164 1.00 98.38 327 ILE A CA 1
ATOM 2540 C C . ILE A 1 327 ? 1.665 12.312 -1.346 1.00 98.38 327 ILE A C 1
ATOM 2542 O O . ILE A 1 327 ? 0.481 12.027 -1.177 1.00 98.38 327 ILE A O 1
ATOM 2546 N N . GLU A 1 328 ? 2.135 12.607 -2.562 1.00 98.44 328 GLU A N 1
ATOM 2547 C CA . GLU A 1 328 ? 1.287 12.601 -3.762 1.00 98.44 328 GLU A CA 1
ATOM 2548 C C . GLU A 1 328 ? 0.643 11.224 -4.017 1.00 98.44 328 GLU A C 1
ATOM 2550 O O . GLU A 1 328 ? -0.512 11.149 -4.447 1.00 98.44 328 GLU A O 1
ATOM 2555 N N . VAL A 1 329 ? 1.356 10.126 -3.741 1.00 98.56 329 VAL A N 1
ATOM 2556 C CA . VAL A 1 329 ? 0.812 8.762 -3.854 1.00 98.56 329 VAL A CA 1
ATOM 2557 C C . VAL A 1 329 ? -0.254 8.495 -2.796 1.00 98.56 329 VAL A C 1
ATOM 2559 O O . VAL A 1 329 ? -1.318 7.976 -3.134 1.00 98.56 329 VAL A O 1
ATOM 2562 N N . LEU A 1 330 ? -0.019 8.894 -1.546 1.00 98.56 330 LEU A N 1
ATOM 2563 C CA . LEU A 1 330 ? -0.997 8.759 -0.463 1.00 98.56 330 LEU A CA 1
ATOM 2564 C C . LEU A 1 330 ? -2.270 9.566 -0.760 1.00 98.56 330 LEU A C 1
ATOM 2566 O O . LEU A 1 330 ? -3.386 9.083 -0.575 1.00 98.56 330 LEU A O 1
ATOM 2570 N N . GLU A 1 331 ? -2.132 10.759 -1.336 1.00 98.44 331 GLU A N 1
ATOM 2571 C CA . GLU A 1 331 ? -3.276 11.542 -1.803 1.00 98.44 331 GLU A CA 1
ATOM 2572 C C . GLU A 1 331 ? -4.040 10.856 -2.946 1.00 98.44 331 GLU A C 1
ATOM 2574 O O . GLU A 1 331 ? -5.274 10.859 -2.951 1.00 98.44 331 GLU A O 1
ATOM 2579 N N . ASN A 1 332 ? -3.338 10.236 -3.900 1.00 98.50 332 ASN A N 1
ATOM 2580 C CA . ASN A 1 332 ? -3.968 9.438 -4.957 1.00 98.50 332 ASN A CA 1
ATOM 2581 C C . ASN A 1 332 ? -4.729 8.228 -4.380 1.00 98.50 332 ASN A C 1
ATOM 2583 O O . ASN A 1 332 ? -5.818 7.902 -4.862 1.00 98.50 332 ASN A O 1
ATOM 2587 N N . LEU A 1 333 ? -4.200 7.597 -3.327 1.00 98.50 333 LEU A N 1
ATOM 2588 C CA . LEU A 1 333 ? -4.872 6.531 -2.582 1.00 98.50 333 LEU A CA 1
ATOM 2589 C C . LEU A 1 333 ? -6.163 7.044 -1.929 1.00 98.50 333 LEU A C 1
ATOM 2591 O O . LEU A 1 333 ? -7.205 6.398 -2.040 1.00 98.50 333 LEU A O 1
ATOM 2595 N N . PHE A 1 334 ? -6.162 8.244 -1.345 1.00 98.56 334 PHE A N 1
ATOM 2596 C CA . PHE A 1 334 ? -7.379 8.853 -0.795 1.00 98.56 334 PHE A CA 1
ATOM 2597 C C . PHE A 1 334 ? -8.422 9.201 -1.862 1.00 98.56 334 PHE A C 1
ATOM 2599 O O . PHE A 1 334 ? -9.618 8.997 -1.638 1.00 98.56 334 PHE A O 1
ATOM 2606 N N . VAL A 1 335 ? -7.998 9.676 -3.041 1.00 98.31 335 VAL A N 1
ATOM 2607 C CA . VAL A 1 335 ? -8.901 9.856 -4.195 1.00 98.31 335 VAL A CA 1
ATOM 2608 C C . VAL A 1 335 ? -9.533 8.525 -4.589 1.00 98.31 335 VAL A C 1
ATOM 2610 O O . VAL A 1 335 ? -10.740 8.460 -4.841 1.00 98.31 335 VAL A O 1
ATOM 2613 N N . GLN A 1 336 ? -8.737 7.457 -4.607 1.00 98.00 336 GLN A N 1
ATOM 2614 C CA . GLN A 1 336 ? -9.227 6.119 -4.889 1.00 98.00 336 GLN A CA 1
ATOM 2615 C C . GLN A 1 336 ? -10.250 5.655 -3.844 1.00 98.00 336 GLN A C 1
ATOM 2617 O O . GLN A 1 336 ? -11.343 5.222 -4.215 1.00 98.00 336 GLN A O 1
ATOM 2622 N N . PHE A 1 337 ? -9.936 5.788 -2.555 1.00 98.31 337 PHE A N 1
ATOM 2623 C CA . PHE A 1 337 ? -10.835 5.395 -1.474 1.00 98.31 337 PHE A CA 1
ATOM 2624 C C . PHE A 1 337 ? -12.145 6.192 -1.497 1.00 98.31 337 PHE A C 1
ATOM 2626 O O . PHE A 1 337 ? -13.221 5.601 -1.436 1.00 98.31 337 PHE A O 1
ATOM 2633 N N . GLU A 1 338 ? -12.087 7.518 -1.684 1.00 98.12 338 GLU A N 1
ATOM 2634 C CA . GLU A 1 338 ? -13.279 8.358 -1.861 1.00 98.12 338 GLU A CA 1
ATOM 2635 C C . GLU A 1 338 ? -14.171 7.836 -2.993 1.00 98.12 338 GLU A C 1
ATOM 2637 O O . GLU A 1 338 ? -15.398 7.809 -2.861 1.00 98.12 338 GLU A O 1
ATOM 2642 N N . ARG A 1 339 ? -13.570 7.436 -4.116 1.00 97.75 339 ARG A N 1
ATOM 2643 C CA . ARG A 1 339 ? -14.313 6.936 -5.270 1.00 97.75 339 ARG A CA 1
ATOM 2644 C C . ARG A 1 339 ? -15.007 5.610 -4.974 1.00 97.75 339 ARG A C 1
ATOM 2646 O O . ARG A 1 339 ? -16.165 5.457 -5.360 1.00 97.75 339 ARG A O 1
ATOM 2653 N N . VAL A 1 340 ? -14.333 4.680 -4.293 1.00 97.31 340 VAL A N 1
ATOM 2654 C CA . VAL A 1 340 ? -14.943 3.412 -3.855 1.00 97.31 340 VAL A CA 1
ATOM 2655 C C . VAL A 1 340 ? -16.083 3.696 -2.879 1.00 97.31 340 VAL A C 1
ATOM 2657 O O . VAL A 1 340 ? -17.199 3.239 -3.101 1.00 97.31 340 VAL A O 1
ATOM 2660 N N . LEU A 1 341 ? -15.846 4.542 -1.876 1.00 96.69 341 LEU A N 1
ATOM 2661 C CA . LEU A 1 341 ? -16.829 4.910 -0.855 1.00 96.69 341 LEU A CA 1
ATOM 2662 C C . LEU A 1 341 ? -18.079 5.585 -1.433 1.00 96.69 341 LEU A C 1
ATOM 2664 O O . LEU A 1 341 ? -19.189 5.358 -0.958 1.00 96.69 341 LEU A O 1
ATOM 2668 N N . LYS A 1 342 ? -17.919 6.401 -2.479 1.00 96.62 342 LYS A N 1
ATOM 2669 C CA . LYS A 1 342 ? -19.033 7.053 -3.187 1.00 96.62 342 LYS A CA 1
ATOM 2670 C C . LYS A 1 342 ? -19.744 6.148 -4.192 1.00 96.62 342 LYS A C 1
ATOM 2672 O O . LYS A 1 342 ? -20.799 6.538 -4.694 1.00 96.62 342 LYS A O 1
ATOM 2677 N N . SER A 1 343 ? -19.189 4.982 -4.520 1.00 96.38 343 SER A N 1
ATOM 2678 C CA . SER A 1 343 ? -19.834 4.047 -5.439 1.00 96.38 343 SER A CA 1
ATOM 2679 C C . SER A 1 343 ? -21.149 3.553 -4.842 1.00 96.38 343 SER A C 1
ATOM 2681 O O . SER A 1 343 ? -21.202 3.136 -3.689 1.00 96.38 343 SER A O 1
ATOM 2683 N N . THR A 1 344 ? -22.225 3.558 -5.627 1.00 91.38 344 THR A N 1
ATOM 2684 C CA . THR A 1 344 ? -23.547 3.090 -5.176 1.00 91.38 344 THR A CA 1
ATOM 2685 C C . THR A 1 344 ? -23.615 1.581 -4.954 1.00 91.38 344 THR A C 1
ATOM 2687 O O . THR A 1 344 ? -24.587 1.094 -4.383 1.00 91.38 344 THR A O 1
ATOM 2690 N N . SER A 1 345 ? -22.622 0.841 -5.444 1.00 92.19 345 SER A N 1
ATOM 2691 C CA . SER A 1 345 ? -22.593 -0.621 -5.462 1.00 92.19 345 SER A CA 1
ATOM 2692 C C . SER A 1 345 ? -21.250 -1.179 -4.988 1.00 92.19 345 SER A C 1
ATOM 2694 O O . SER A 1 345 ? -20.825 -2.214 -5.491 1.00 92.19 345 SER A O 1
ATOM 2696 N N . HIS A 1 346 ? -20.536 -0.469 -4.109 1.00 92.38 346 HIS A N 1
ATOM 26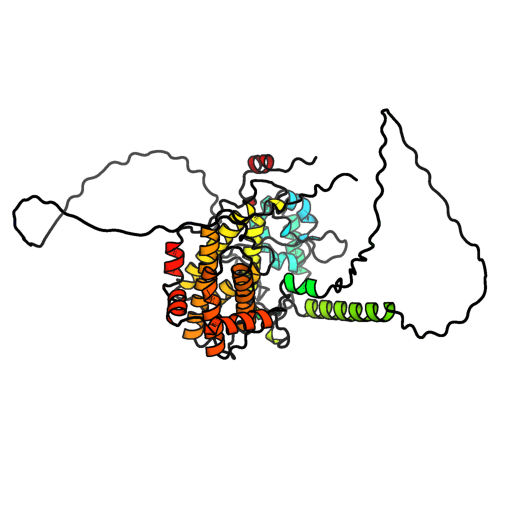97 C CA . HIS A 1 346 ? -19.338 -1.047 -3.505 1.00 92.38 346 HIS A CA 1
ATOM 2698 C C . HIS A 1 346 ? -19.729 -2.168 -2.541 1.00 92.38 346 HIS A C 1
ATOM 2700 O O . HIS A 1 346 ? -20.690 -2.038 -1.777 1.00 92.38 346 HIS A O 1
ATOM 2706 N N . GLU A 1 347 ? -18.958 -3.248 -2.551 1.00 95.44 347 GLU A N 1
ATOM 2707 C CA . GLU A 1 347 ? -19.021 -4.252 -1.500 1.00 95.44 347 GLU A CA 1
ATOM 2708 C C . GLU A 1 347 ? -18.144 -3.812 -0.317 1.00 95.44 347 GLU A C 1
ATOM 2710 O O . GLU A 1 347 ? -17.151 -3.106 -0.507 1.00 95.44 347 GLU A O 1
ATOM 2715 N N . PRO A 1 348 ? -18.431 -4.244 0.923 1.00 96.44 348 PRO A N 1
ATOM 2716 C CA . PRO A 1 348 ? -17.611 -3.866 2.078 1.00 96.44 348 PRO A CA 1
ATOM 2717 C C . PRO A 1 348 ? -16.142 -4.289 1.940 1.00 96.44 348 PRO A C 1
ATOM 2719 O O . PRO A 1 348 ? -15.249 -3.619 2.453 1.00 96.44 348 PRO A O 1
ATOM 2722 N N . LEU A 1 349 ? -15.887 -5.376 1.202 1.00 96.25 349 LEU A N 1
ATOM 2723 C CA . LEU A 1 349 ? -14.531 -5.817 0.887 1.00 96.25 349 LEU A CA 1
ATOM 2724 C C . LEU A 1 349 ? -13.791 -4.827 -0.023 1.00 96.25 349 LEU A C 1
ATOM 2726 O O . LEU A 1 349 ? -12.577 -4.720 0.079 1.00 96.25 349 LEU A O 1
ATOM 2730 N N . ASP A 1 350 ? -14.483 -4.080 -0.887 1.00 96.69 350 ASP A N 1
ATOM 2731 C CA . ASP A 1 350 ? -13.830 -3.099 -1.760 1.00 96.69 350 ASP A CA 1
ATOM 2732 C C . ASP A 1 350 ? -13.218 -1.954 -0.957 1.00 96.69 350 ASP A C 1
ATOM 2734 O O . ASP A 1 350 ? -12.107 -1.531 -1.255 1.00 96.69 350 ASP A O 1
ATOM 2738 N N . LEU A 1 351 ? -13.903 -1.493 0.095 1.00 97.06 351 LEU A N 1
ATOM 2739 C CA . LEU A 1 351 ? -13.352 -0.509 1.028 1.00 97.06 351 LEU A CA 1
ATOM 2740 C C . LEU A 1 351 ? -12.227 -1.103 1.866 1.00 97.06 351 LEU A C 1
ATOM 2742 O O . LEU A 1 351 ? -11.182 -0.475 2.032 1.00 97.06 351 LEU A O 1
ATOM 2746 N N . TRP A 1 352 ? -12.440 -2.318 2.375 1.00 98.31 352 TRP A N 1
ATOM 2747 C CA . TRP A 1 352 ? -11.457 -2.995 3.209 1.00 98.31 352 TRP A CA 1
ATOM 2748 C C . TRP A 1 352 ? -10.141 -3.236 2.461 1.00 98.31 352 TRP A C 1
ATOM 2750 O O . TRP A 1 352 ? -9.083 -2.980 3.016 1.00 98.31 352 TRP A O 1
ATOM 2760 N N . ARG A 1 353 ? -10.186 -3.593 1.171 1.00 97.62 353 ARG A N 1
ATOM 2761 C CA . ARG A 1 353 ? -9.001 -3.739 0.305 1.00 97.62 353 ARG A CA 1
ATOM 2762 C C . ARG A 1 353 ? -8.144 -2.482 0.208 1.00 97.62 353 ARG A C 1
ATOM 2764 O O . ARG A 1 353 ? -6.926 -2.588 0.105 1.00 97.62 353 ARG A O 1
ATOM 2771 N N . GLU A 1 354 ? -8.750 -1.296 0.204 1.00 98.50 354 GLU A N 1
ATOM 2772 C CA . GLU A 1 354 ? -7.975 -0.050 0.189 1.00 98.50 354 GLU A CA 1
ATOM 2773 C C . GLU A 1 354 ? -7.277 0.173 1.542 1.00 98.50 354 GLU A C 1
ATOM 2775 O O . GLU A 1 354 ? -6.143 0.646 1.573 1.00 98.50 354 GLU A O 1
ATOM 2780 N N . VAL A 1 355 ? -7.916 -0.218 2.654 1.00 98.69 355 VAL A N 1
ATOM 2781 C CA . VAL A 1 355 ? -7.324 -0.177 4.005 1.00 98.69 355 VAL A CA 1
ATOM 2782 C C . VAL A 1 355 ? -6.218 -1.222 4.165 1.00 98.69 355 VAL A C 1
ATOM 2784 O O . VAL A 1 355 ? -5.156 -0.889 4.676 1.00 98.69 355 VAL A O 1
ATOM 2787 N N . GLU A 1 356 ? -6.414 -2.448 3.672 1.00 98.44 356 GLU A N 1
ATOM 2788 C CA . GLU A 1 356 ? -5.371 -3.483 3.588 1.00 98.44 356 GLU A CA 1
ATOM 2789 C C . GLU A 1 356 ? -4.170 -2.983 2.778 1.00 98.44 356 GLU A C 1
ATOM 2791 O O . GLU A 1 356 ? -3.024 -3.111 3.206 1.00 98.44 356 GLU A O 1
A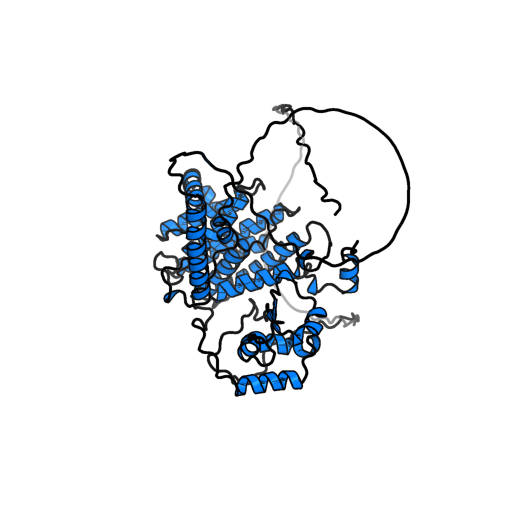TOM 2796 N N . GLY A 1 357 ? -4.439 -2.377 1.616 1.00 98.31 357 GLY A N 1
ATOM 2797 C CA . GLY A 1 357 ? -3.417 -1.799 0.753 1.00 98.31 357 GLY A CA 1
ATOM 2798 C C . GLY A 1 357 ? -2.597 -0.725 1.463 1.00 98.31 357 GLY A C 1
ATOM 2799 O O . GLY A 1 357 ? -1.373 -0.747 1.366 1.00 98.31 357 GLY A O 1
ATOM 2800 N N . LEU A 1 358 ? -3.261 0.172 2.202 1.00 98.62 358 LEU A N 1
ATOM 2801 C CA . LEU A 1 358 ? -2.610 1.193 3.023 1.00 98.62 358 LEU A CA 1
ATOM 2802 C C . LEU A 1 358 ? -1.787 0.570 4.159 1.00 98.62 358 LEU A C 1
ATOM 2804 O O . LEU A 1 358 ? -0.621 0.916 4.311 1.00 98.62 358 LEU A O 1
ATOM 2808 N N . ALA A 1 359 ? -2.361 -0.360 4.927 1.00 98.38 359 ALA A N 1
ATOM 2809 C CA . ALA A 1 359 ? -1.690 -1.002 6.058 1.00 98.38 359 ALA A CA 1
ATOM 2810 C C . ALA A 1 359 ? -0.378 -1.671 5.627 1.00 98.38 359 ALA A C 1
ATOM 2812 O O . ALA A 1 359 ? 0.671 -1.439 6.223 1.00 98.38 359 ALA A O 1
ATOM 2813 N N . LEU A 1 360 ? -0.426 -2.450 4.546 1.00 97.94 360 LEU A N 1
ATOM 2814 C CA . LEU A 1 360 ? 0.747 -3.124 3.998 1.00 97.94 360 LEU A CA 1
ATOM 2815 C C . LEU A 1 360 ? 1.749 -2.142 3.375 1.00 97.94 360 LEU A C 1
ATOM 2817 O O . LEU A 1 360 ? 2.949 -2.347 3.501 1.00 97.94 360 LEU A O 1
ATOM 2821 N N . LEU A 1 361 ? 1.280 -1.072 2.723 1.00 97.94 361 LEU A N 1
ATOM 2822 C CA . LEU A 1 361 ? 2.148 -0.033 2.158 1.00 97.94 361 LEU A CA 1
ATOM 2823 C C . LEU A 1 361 ? 2.963 0.684 3.245 1.00 97.94 361 LEU A C 1
ATOM 2825 O O . LEU A 1 361 ? 4.173 0.832 3.091 1.00 97.94 361 LEU A O 1
ATOM 2829 N N . LEU A 1 362 ? 2.313 1.099 4.336 1.00 97.31 362 LEU A N 1
ATOM 2830 C CA . LEU A 1 362 ? 2.958 1.821 5.440 1.00 97.31 362 LEU A CA 1
ATOM 2831 C C . LEU A 1 362 ? 4.013 0.977 6.167 1.00 97.31 362 LEU A C 1
ATOM 2833 O O . LEU A 1 362 ? 4.971 1.527 6.687 1.00 97.31 362 LEU A O 1
ATOM 2837 N N . ASN A 1 363 ? 3.869 -0.349 6.147 1.00 95.88 363 ASN A N 1
ATOM 2838 C CA . ASN A 1 363 ? 4.806 -1.292 6.768 1.00 95.88 363 ASN A CA 1
ATOM 2839 C C . ASN A 1 363 ? 5.737 -1.955 5.727 1.00 95.88 363 ASN A C 1
ATOM 2841 O O . ASN A 1 363 ? 6.276 -3.031 5.955 1.00 95.88 363 ASN A O 1
ATOM 2845 N N . SER A 1 364 ? 5.882 -1.362 4.536 1.00 94.00 364 SER A N 1
ATOM 2846 C CA . SER A 1 364 ? 6.741 -1.906 3.471 1.00 94.00 364 SER A CA 1
ATOM 2847 C C . SER A 1 364 ? 8.148 -1.306 3.433 1.00 94.00 364 SER A C 1
ATOM 2849 O O . SER A 1 364 ? 8.903 -1.648 2.526 1.00 94.00 364 SER A O 1
ATOM 2851 N N . GLY A 1 365 ? 8.455 -0.340 4.304 1.00 92.69 365 GLY A N 1
ATOM 2852 C CA 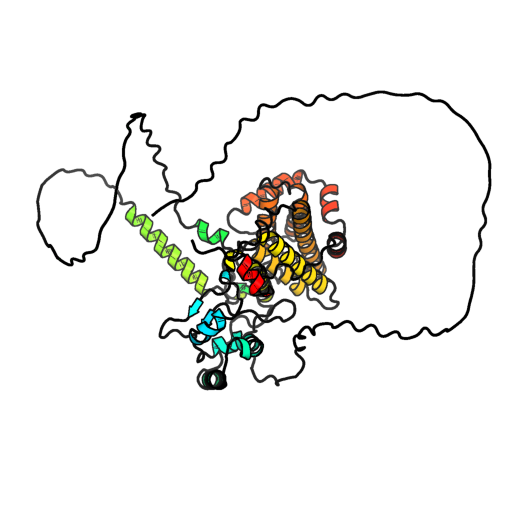. GLY A 1 365 ? 9.681 0.468 4.241 1.00 92.69 365 GLY A CA 1
ATOM 2853 C C . GLY A 1 365 ? 9.748 1.447 3.059 1.00 92.69 365 GLY A C 1
ATOM 2854 O O . GLY A 1 365 ? 10.728 2.154 2.899 1.00 92.69 365 GLY A O 1
ATOM 2855 N N . ASN A 1 366 ? 8.721 1.511 2.200 1.00 93.44 366 ASN A N 1
ATOM 2856 C CA . ASN A 1 366 ? 8.728 2.408 1.035 1.00 93.44 366 ASN A CA 1
ATOM 2857 C C . ASN A 1 366 ? 7.953 3.712 1.264 1.00 93.44 366 ASN A C 1
ATOM 2859 O O . ASN A 1 366 ? 8.070 4.635 0.468 1.00 93.44 366 ASN A O 1
ATOM 2863 N N . ALA A 1 367 ? 7.100 3.787 2.286 1.00 95.06 367 ALA A N 1
ATOM 2864 C CA . ALA A 1 367 ? 6.145 4.881 2.464 1.00 95.06 367 ALA A CA 1
ATOM 2865 C C . ALA A 1 367 ? 6.591 5.905 3.516 1.00 95.06 367 ALA A C 1
ATOM 2867 O O . ALA A 1 367 ? 5.799 6.304 4.365 1.00 95.06 367 ALA A O 1
ATOM 2868 N N . GLU A 1 368 ? 7.846 6.334 3.430 1.00 92.81 368 GLU A N 1
ATOM 2869 C CA . GLU A 1 368 ? 8.422 7.365 4.294 1.00 92.81 368 GLU A CA 1
ATOM 2870 C C . GLU A 1 368 ? 8.012 8.765 3.814 1.00 92.81 368 GLU A C 1
ATOM 2872 O O . GLU A 1 368 ? 8.117 9.105 2.626 1.00 92.81 368 GLU A O 1
ATOM 2877 N N . PHE A 1 369 ? 7.510 9.582 4.737 1.00 95.31 369 PHE A N 1
ATOM 2878 C CA . PHE A 1 369 ? 7.118 10.974 4.476 1.00 95.31 369 PHE A CA 1
ATOM 2879 C C . PHE A 1 369 ? 7.201 11.884 5.708 1.00 95.31 369 PHE A C 1
ATOM 2881 O O . PHE A 1 369 ? 7.035 13.096 5.598 1.00 95.31 369 PHE A O 1
ATOM 2888 N N . GLU A 1 370 ? 7.451 11.318 6.881 1.00 91.88 370 GLU A N 1
ATOM 2889 C CA . GLU A 1 370 ? 7.481 11.978 8.181 1.00 91.88 370 GLU A CA 1
ATOM 2890 C C . GLU A 1 370 ? 8.554 13.052 8.305 1.00 91.88 370 GLU A C 1
ATOM 2892 O O . GLU A 1 370 ? 8.370 14.022 9.034 1.00 91.88 370 GLU A O 1
ATOM 2897 N N . MET A 1 371 ? 9.638 12.911 7.547 1.00 91.75 371 MET A N 1
ATOM 2898 C CA . MET A 1 371 ? 10.748 13.854 7.544 1.00 91.75 371 MET A CA 1
ATOM 2899 C C . MET A 1 371 ? 10.524 15.058 6.613 1.00 91.75 371 MET A C 1
ATOM 2901 O O . MET A 1 371 ? 11.372 15.946 6.574 1.00 91.75 371 MET A O 1
ATOM 2905 N N . CYS A 1 372 ? 9.392 15.122 5.897 1.00 96.12 372 CYS A N 1
ATOM 2906 C CA . CYS A 1 372 ? 9.062 16.238 5.010 1.00 96.12 372 CYS A CA 1
ATOM 2907 C C . CYS A 1 372 ? 9.059 17.588 5.731 1.00 96.12 372 CYS A C 1
ATOM 2909 O O . CYS A 1 372 ? 8.491 17.731 6.814 1.00 96.12 372 CYS A O 1
ATOM 2911 N N . ASP A 1 373 ? 9.605 18.610 5.069 1.00 96.56 373 ASP A N 1
ATOM 2912 C CA . ASP A 1 373 ? 9.597 19.994 5.546 1.00 96.56 373 ASP A CA 1
ATOM 2913 C C . ASP A 1 373 ? 8.185 20.604 5.701 1.00 96.56 373 ASP A C 1
ATOM 2915 O O . ASP A 1 373 ? 8.017 21.616 6.386 1.00 96.56 373 ASP A O 1
ATOM 2919 N N . ASP A 1 374 ? 7.154 19.972 5.131 1.00 96.62 374 ASP A N 1
ATOM 2920 C CA . ASP A 1 374 ? 5.738 20.326 5.269 1.00 96.62 374 ASP A CA 1
ATOM 2921 C C . ASP A 1 374 ? 5.035 19.465 6.337 1.00 96.62 374 ASP A C 1
ATOM 2923 O O . ASP A 1 374 ? 4.133 18.666 6.057 1.00 96.62 374 ASP A O 1
ATOM 2927 N N . GLY A 1 375 ? 5.445 19.642 7.597 1.00 95.19 375 GLY A N 1
ATOM 2928 C CA . GLY A 1 375 ? 4.900 18.892 8.735 1.00 95.19 375 GLY A CA 1
ATOM 2929 C C . GLY A 1 375 ? 3.378 19.023 8.910 1.00 95.19 375 GLY A C 1
ATOM 2930 O O . GLY A 1 375 ? 2.722 18.054 9.286 1.00 95.19 375 GLY A O 1
ATOM 2931 N N . GLU A 1 376 ? 2.779 20.172 8.563 1.00 96.00 376 GLU A N 1
ATOM 2932 C CA . GLU A 1 376 ? 1.316 20.366 8.613 1.00 96.00 376 GLU A CA 1
ATOM 2933 C C . GLU A 1 376 ? 0.597 19.447 7.609 1.00 96.00 376 GLU A C 1
ATOM 2935 O O . GLU A 1 376 ? -0.490 18.921 7.877 1.00 96.00 376 GLU A O 1
ATOM 2940 N N . ARG A 1 377 ? 1.184 19.237 6.427 1.00 96.56 377 ARG A N 1
ATOM 2941 C CA . ARG A 1 377 ? 0.633 18.310 5.438 1.00 96.56 377 ARG A CA 1
ATOM 2942 C C . ARG A 1 377 ? 0.789 16.860 5.880 1.00 96.56 377 ARG A C 1
ATOM 2944 O O . ARG A 1 377 ? -0.164 16.101 5.690 1.00 96.56 377 ARG A O 1
ATOM 2951 N N . CYS A 1 378 ? 1.915 16.496 6.496 1.00 96.81 378 CYS A N 1
ATOM 2952 C CA . CYS A 1 378 ? 2.123 15.173 7.094 1.00 96.81 378 CYS A CA 1
ATOM 2953 C C . CYS A 1 378 ? 1.084 14.881 8.183 1.00 96.81 378 CYS A C 1
ATOM 2955 O O . CYS A 1 378 ? 0.443 13.829 8.161 1.00 96.81 378 CYS A O 1
ATOM 2957 N N . GLU A 1 379 ? 0.834 15.853 9.063 1.00 96.00 379 GLU A N 1
ATOM 2958 C CA . GLU A 1 379 ? -0.181 15.770 10.114 1.00 96.00 379 GLU A CA 1
ATOM 2959 C C . GLU A 1 379 ? -1.567 15.445 9.531 1.00 96.00 379 GLU A C 1
ATOM 2961 O O . GLU A 1 379 ? -2.235 14.480 9.911 1.00 96.00 379 GLU A O 1
ATOM 2966 N N . LYS A 1 380 ? -1.992 16.203 8.518 1.00 96.69 380 LYS A N 1
ATOM 2967 C CA . LYS A 1 380 ? -3.293 15.986 7.874 1.00 96.69 380 LYS A CA 1
ATOM 2968 C C . LYS A 1 380 ? -3.393 14.631 7.171 1.00 96.69 380 LYS A C 1
ATOM 2970 O O . LYS A 1 380 ? -4.481 14.060 7.115 1.00 96.69 380 LYS A O 1
ATOM 2975 N N . ILE A 1 381 ? -2.294 14.108 6.628 1.00 97.81 381 ILE A N 1
ATOM 2976 C CA . ILE A 1 381 ? -2.261 12.769 6.022 1.00 97.81 381 ILE A CA 1
ATOM 2977 C C . ILE A 1 381 ? -2.480 11.690 7.086 1.00 97.81 381 ILE A C 1
ATOM 2979 O O . ILE A 1 381 ? -3.309 10.802 6.876 1.00 97.81 381 ILE A O 1
ATOM 2983 N N . LEU A 1 382 ? -1.827 11.801 8.248 1.00 97.12 382 LEU A N 1
ATOM 2984 C CA . LEU A 1 382 ? -2.042 10.891 9.379 1.00 97.12 382 LEU A CA 1
ATOM 2985 C C . LEU A 1 382 ? -3.489 10.947 9.895 1.00 97.12 382 LEU A C 1
ATOM 2987 O O . LEU A 1 382 ? -4.076 9.908 10.213 1.00 97.12 382 LEU A O 1
ATOM 2991 N N . GLU A 1 383 ? -4.108 12.133 9.923 1.00 96.56 383 GLU A N 1
ATOM 2992 C CA . GLU A 1 383 ? -5.533 12.261 10.257 1.00 96.56 383 GLU A CA 1
ATOM 2993 C C . GLU A 1 383 ? -6.424 11.550 9.218 1.00 96.56 383 GLU A C 1
ATOM 2995 O O . GLU A 1 383 ? -7.406 10.882 9.569 1.00 96.56 383 GLU A O 1
ATOM 3000 N N . LEU A 1 384 ? -6.085 11.658 7.929 1.00 98.12 384 LEU A N 1
ATOM 3001 C CA . LEU A 1 384 ? -6.811 10.989 6.849 1.00 98.12 384 LEU A CA 1
ATOM 3002 C C . LEU A 1 384 ? -6.662 9.464 6.895 1.00 98.12 384 LEU A C 1
ATOM 3004 O O . LEU A 1 384 ? -7.651 8.785 6.612 1.00 98.12 384 LEU A O 1
ATOM 3008 N N . PHE A 1 385 ? -5.516 8.917 7.320 1.00 98.06 385 PHE A N 1
ATOM 3009 C CA . PHE A 1 385 ? -5.366 7.476 7.581 1.00 98.06 385 PHE A CA 1
ATOM 3010 C C . PHE A 1 385 ? -6.380 6.991 8.615 1.00 98.06 385 PHE A C 1
ATOM 3012 O O . PHE A 1 385 ? -7.129 6.039 8.367 1.00 98.06 385 PHE A O 1
ATOM 3019 N N . GLY A 1 386 ? -6.462 7.691 9.748 1.00 97.69 386 GLY A N 1
ATOM 3020 C CA . GLY A 1 386 ? -7.429 7.383 10.795 1.00 97.69 386 GLY A CA 1
ATOM 3021 C C . GLY A 1 386 ? -8.865 7.490 10.302 1.00 97.69 386 GLY A C 1
ATOM 3022 O O . GLY A 1 386 ? -9.672 6.583 10.498 1.00 97.69 386 GLY A O 1
ATOM 3023 N N . SER A 1 387 ? -9.186 8.571 9.591 1.00 98.12 387 SER A N 1
ATOM 3024 C CA . SER A 1 387 ? -10.537 8.783 9.077 1.00 98.12 387 SER A CA 1
ATOM 3025 C C . SER A 1 387 ? -10.953 7.759 8.016 1.00 98.12 387 SER A C 1
ATOM 3027 O O . SER A 1 387 ? -12.124 7.380 7.987 1.00 98.12 387 SER A O 1
ATOM 3029 N N . MET A 1 388 ? -10.034 7.328 7.148 1.00 98.38 388 MET A N 1
ATOM 3030 C CA . MET A 1 388 ? -10.258 6.268 6.161 1.00 98.38 388 MET A CA 1
ATOM 3031 C C . MET A 1 388 ? -10.508 4.925 6.855 1.00 98.38 388 MET A C 1
ATOM 3033 O O . MET A 1 388 ? -11.476 4.235 6.532 1.00 98.38 388 MET A O 1
ATOM 3037 N N . THR A 1 389 ? -9.689 4.600 7.858 1.00 98.62 389 THR A N 1
ATOM 3038 C CA . THR A 1 389 ? -9.813 3.373 8.658 1.00 98.62 389 THR A CA 1
ATOM 3039 C C . THR A 1 389 ? -11.157 3.316 9.383 1.00 98.62 389 THR A C 1
ATOM 3041 O O . THR A 1 389 ? -11.877 2.325 9.279 1.00 98.62 389 THR A O 1
ATOM 3044 N N . ILE A 1 390 ? -11.553 4.406 10.049 1.00 98.31 390 ILE A N 1
ATOM 3045 C CA . ILE A 1 390 ? -12.844 4.510 10.743 1.00 98.31 390 ILE A CA 1
ATOM 3046 C C . ILE A 1 390 ? -14.012 4.357 9.766 1.00 98.31 390 ILE A C 1
ATOM 3048 O O . ILE A 1 390 ? -14.936 3.598 10.041 1.00 98.31 390 ILE A O 1
ATOM 3052 N N . ALA A 1 391 ? -13.960 5.010 8.601 1.00 98.00 391 ALA A N 1
ATOM 3053 C CA . ALA A 1 391 ? -15.019 4.894 7.601 1.00 98.00 391 ALA A CA 1
ATOM 3054 C C . ALA A 1 391 ? -15.199 3.449 7.099 1.00 98.00 391 ALA A C 1
ATOM 3056 O O . ALA A 1 391 ? -16.332 3.010 6.885 1.00 98.00 391 ALA A O 1
ATOM 3057 N N . ALA A 1 392 ? -14.103 2.701 6.935 1.00 98.31 392 ALA A N 1
ATOM 3058 C CA . ALA A 1 392 ? -14.166 1.288 6.580 1.00 98.31 392 ALA A CA 1
ATOM 3059 C C . ALA A 1 392 ? -14.741 0.437 7.725 1.00 98.31 392 ALA A C 1
ATOM 3061 O O . ALA A 1 392 ? -15.633 -0.373 7.476 1.00 98.31 392 ALA A O 1
ATOM 3062 N N . ILE A 1 393 ? -14.301 0.651 8.973 1.00 98.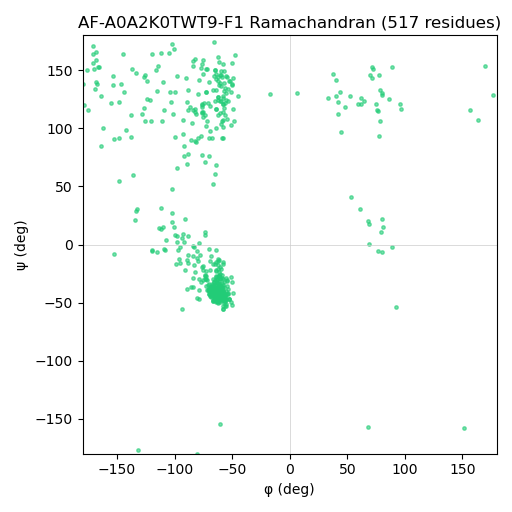25 393 ILE A N 1
ATOM 3063 C CA . ILE A 1 393 ? -14.849 -0.033 10.160 1.00 98.25 393 ILE A CA 1
ATOM 3064 C C . ILE A 1 393 ? -16.360 0.196 10.265 1.00 98.25 393 ILE A C 1
ATOM 3066 O O . ILE A 1 393 ? -17.109 -0.770 10.402 1.00 98.25 393 ILE A O 1
ATOM 3070 N N . ASP A 1 394 ? -16.818 1.442 10.136 1.00 97.06 394 ASP A N 1
ATOM 3071 C CA . ASP A 1 394 ? -18.238 1.791 10.204 1.00 97.06 394 ASP A CA 1
ATOM 3072 C C . ASP A 1 394 ? -19.053 1.045 9.133 1.00 97.06 394 ASP A C 1
ATOM 3074 O O . ASP A 1 394 ? -20.165 0.583 9.397 1.00 97.06 394 ASP A O 1
ATOM 3078 N N . GLU A 1 395 ? -18.524 0.903 7.913 1.00 97.06 395 GLU A N 1
ATOM 3079 C CA . GLU A 1 395 ? -19.212 0.161 6.852 1.00 97.06 395 GLU A CA 1
ATOM 3080 C C . GLU A 1 395 ? -19.239 -1.348 7.122 1.00 97.06 395 GLU A C 1
ATOM 3082 O O . GLU A 1 395 ? -20.276 -1.993 6.946 1.00 97.06 395 GLU A O 1
ATOM 3087 N N . LEU A 1 396 ? -18.146 -1.915 7.639 1.00 98.00 396 LEU A N 1
ATOM 3088 C CA . LEU A 1 396 ? -18.117 -3.308 8.081 1.00 98.00 396 LEU A CA 1
ATOM 3089 C C . LEU A 1 396 ? -19.115 -3.559 9.220 1.00 98.00 396 LEU A C 1
ATOM 3091 O O . LEU A 1 396 ? -19.839 -4.557 9.192 1.00 98.00 396 LEU A O 1
ATOM 3095 N N . GLN A 1 397 ? -19.205 -2.655 10.196 1.00 97.50 397 GLN A N 1
ATOM 3096 C CA . GLN A 1 397 ? -20.147 -2.744 11.314 1.00 97.50 397 GLN A CA 1
ATOM 3097 C C . GLN A 1 397 ? -21.601 -2.702 10.841 1.00 97.50 397 GLN A C 1
ATOM 3099 O O . GLN A 1 397 ? -22.390 -3.570 11.219 1.00 97.50 397 GLN A O 1
ATOM 3104 N N . LYS A 1 398 ? -21.958 -1.762 9.952 1.00 96.94 398 LYS A N 1
ATOM 3105 C CA . LYS A 1 398 ? -23.315 -1.666 9.372 1.00 96.94 398 LYS A CA 1
ATOM 3106 C C . LYS A 1 398 ? -23.767 -2.959 8.694 1.00 96.94 398 LYS A C 1
ATOM 3108 O O . LYS A 1 398 ? -24.964 -3.235 8.635 1.00 96.94 398 LYS A O 1
ATOM 3113 N N . LYS A 1 399 ? -22.823 -3.740 8.168 1.00 96.94 399 LYS A N 1
ATOM 3114 C CA . LYS A 1 399 ? -23.073 -5.007 7.470 1.00 96.94 399 LYS A CA 1
ATOM 3115 C C . LYS A 1 399 ? -22.882 -6.238 8.361 1.00 96.94 399 LYS A C 1
ATOM 3117 O O . LYS A 1 399 ? -23.017 -7.353 7.869 1.00 96.94 399 LYS A O 1
ATOM 3122 N N . GLY A 1 400 ? -22.568 -6.054 9.647 1.00 97.25 400 GLY A N 1
ATOM 3123 C CA . GLY A 1 400 ? -22.302 -7.147 10.588 1.00 97.25 400 GLY A CA 1
ATOM 3124 C C . GLY A 1 400 ? -21.016 -7.926 10.289 1.00 97.25 400 GLY A C 1
ATOM 3125 O O . GLY A 1 400 ? -20.877 -9.067 10.714 1.00 97.25 400 GLY A O 1
ATOM 3126 N N . LEU A 1 401 ? -20.088 -7.330 9.535 1.00 97.69 401 LEU A N 1
ATOM 3127 C CA . LEU A 1 401 ? -18.816 -7.936 9.136 1.00 97.69 401 LEU A CA 1
ATOM 3128 C C . LEU A 1 401 ? -17.655 -7.533 10.049 1.00 97.69 401 LEU A C 1
ATOM 3130 O O . LEU A 1 401 ? -16.598 -8.146 9.982 1.00 97.69 401 LEU A O 1
ATOM 3134 N N . PHE A 1 402 ? -17.824 -6.530 10.908 1.00 98.12 402 PHE A N 1
ATOM 3135 C CA . PHE A 1 402 ? -16.820 -6.160 11.905 1.00 98.12 402 PHE A CA 1
ATOM 3136 C C . PHE A 1 402 ? -17.076 -6.903 13.218 1.00 98.12 402 PHE A C 1
ATOM 3138 O O . PHE A 1 402 ? -17.661 -6.362 14.153 1.00 98.12 402 PHE A O 1
ATOM 3145 N N . THR A 1 403 ? -16.723 -8.185 13.251 1.00 97.62 403 THR A N 1
ATOM 3146 C CA . THR A 1 403 ? -16.905 -9.064 14.415 1.00 97.62 403 THR A CA 1
ATOM 3147 C C . THR A 1 403 ? -15.743 -10.048 14.509 1.00 97.62 403 THR A C 1
ATOM 3149 O O . THR A 1 403 ? -15.020 -10.252 13.533 1.00 97.62 403 THR A O 1
ATOM 3152 N N . LYS A 1 404 ? -15.570 -10.692 15.666 1.00 96.44 404 LYS A N 1
ATOM 3153 C CA . LYS A 1 404 ? -14.541 -11.728 15.866 1.00 96.44 404 LYS A CA 1
ATOM 3154 C C . LYS A 1 404 ? -14.639 -12.916 14.896 1.00 96.44 404 LYS A C 1
ATOM 3156 O O . LYS A 1 404 ? -13.625 -13.514 14.568 1.00 96.44 404 LYS A O 1
ATOM 3161 N N . ASP A 1 405 ? -15.852 -13.230 14.437 1.00 95.62 405 ASP A N 1
ATOM 3162 C CA . ASP A 1 405 ? -16.153 -14.352 13.539 1.00 95.62 405 ASP A CA 1
ATOM 3163 C C . ASP A 1 405 ? -16.355 -13.853 12.092 1.00 95.62 405 ASP A C 1
ATOM 3165 O O . ASP A 1 405 ? -17.119 -14.426 11.312 1.00 95.62 405 ASP A O 1
ATOM 3169 N N . SER A 1 406 ? -15.727 -12.724 11.742 1.00 96.19 406 SER A N 1
ATOM 3170 C CA . SER A 1 406 ? -15.851 -12.113 10.421 1.00 96.19 406 SER A CA 1
ATOM 3171 C C . SER A 1 406 ? -15.392 -13.048 9.304 1.00 96.19 406 SER A C 1
ATOM 3173 O O . SER A 1 406 ? -14.429 -13.798 9.438 1.00 96.19 406 SER A O 1
ATOM 3175 N N . LYS A 1 407 ? -16.018 -12.902 8.131 1.00 95.50 407 LYS A N 1
ATOM 3176 C CA . LYS A 1 407 ? -15.523 -13.507 6.886 1.00 95.50 407 LYS A CA 1
ATOM 3177 C C . LYS A 1 407 ? -14.208 -12.887 6.391 1.00 95.50 407 LYS A C 1
ATOM 3179 O O . LYS A 1 407 ? -13.642 -13.398 5.432 1.00 95.50 407 LYS A O 1
ATOM 3184 N N . PHE A 1 408 ? -13.766 -11.772 6.978 1.00 97.00 408 PHE A N 1
ATOM 3185 C CA . PHE A 1 408 ? -12.483 -11.133 6.690 1.00 97.00 408 PHE A CA 1
ATOM 3186 C C . PHE A 1 408 ? -11.486 -11.535 7.786 1.00 97.00 408 PHE A C 1
ATOM 3188 O O . PHE A 1 408 ? -11.449 -10.896 8.841 1.00 97.00 408 PHE A O 1
ATOM 3195 N N . PRO A 1 409 ? -10.702 -12.612 7.579 1.00 96.62 409 PRO A N 1
ATOM 3196 C CA . PRO A 1 409 ? -9.868 -13.198 8.630 1.00 96.62 409 PRO A CA 1
ATOM 3197 C C . PRO A 1 409 ? -8.726 -12.281 9.080 1.00 96.62 409 PRO A C 1
ATOM 3199 O O . PRO A 1 409 ? -8.150 -12.484 10.142 1.00 96.62 409 PRO A O 1
ATOM 3202 N N . ASN A 1 410 ? -8.397 -11.259 8.292 1.00 97.62 410 ASN A N 1
ATOM 3203 C CA . ASN A 1 410 ? -7.258 -10.383 8.520 1.00 97.62 410 ASN A CA 1
ATOM 3204 C C . ASN A 1 410 ? -7.608 -9.037 9.178 1.00 97.62 410 ASN A C 1
ATOM 3206 O O . ASN A 1 410 ? -6.731 -8.178 9.266 1.00 97.62 410 ASN A O 1
ATOM 3210 N N . ILE A 1 411 ? -8.850 -8.827 9.646 1.00 98.06 411 ILE A N 1
ATOM 3211 C CA . ILE A 1 411 ? -9.227 -7.566 10.317 1.00 98.06 411 ILE A CA 1
ATOM 3212 C C . ILE A 1 411 ? -8.259 -7.243 11.457 1.00 98.06 411 ILE A C 1
ATOM 3214 O O . ILE A 1 411 ? -7.756 -6.127 11.546 1.00 98.06 411 ILE A O 1
ATOM 3218 N N . SER A 1 412 ? -7.972 -8.239 12.294 1.00 97.56 412 SER A N 1
ATOM 3219 C CA . SER A 1 412 ? -7.098 -8.089 13.456 1.00 97.56 412 SER A CA 1
ATOM 3220 C C . SER A 1 412 ? -5.691 -7.607 13.073 1.00 97.56 412 SER A C 1
ATOM 3222 O O . SER A 1 412 ? -5.266 -6.546 13.533 1.00 97.56 412 SER A O 1
ATOM 3224 N N . ILE A 1 413 ? -5.016 -8.324 12.166 1.00 97.75 413 ILE A N 1
ATOM 3225 C CA . ILE A 1 413 ? -3.627 -8.028 11.793 1.00 97.75 413 ILE A CA 1
ATOM 3226 C C . ILE A 1 413 ? -3.490 -6.702 11.031 1.00 97.75 413 ILE A C 1
ATOM 3228 O O . ILE A 1 413 ? -2.557 -5.945 11.279 1.00 97.75 413 ILE A O 1
ATOM 3232 N N . MET A 1 414 ? -4.445 -6.351 10.163 1.00 98.31 414 MET A N 1
ATOM 3233 C CA . MET A 1 414 ? -4.391 -5.088 9.410 1.00 98.31 414 MET A CA 1
ATOM 3234 C C . MET A 1 414 ? -4.605 -3.870 10.309 1.00 98.31 414 MET A C 1
ATOM 3236 O O . MET A 1 414 ? -3.922 -2.859 10.149 1.00 98.31 414 MET A O 1
ATOM 3240 N N . LEU A 1 415 ? -5.518 -3.961 11.284 1.00 98.56 415 LEU A N 1
ATOM 3241 C CA . LEU A 1 415 ? -5.671 -2.905 12.284 1.00 98.56 415 LEU A CA 1
ATOM 3242 C C . LEU A 1 415 ? -4.432 -2.801 13.172 1.00 98.56 415 LEU A C 1
ATOM 3244 O O . LEU A 1 415 ? -4.005 -1.687 13.461 1.00 98.56 415 LEU A O 1
ATOM 3248 N N . ALA A 1 416 ? -3.834 -3.927 13.569 1.00 98.19 416 ALA A N 1
ATOM 3249 C CA . ALA A 1 416 ? -2.607 -3.923 14.357 1.00 98.19 416 ALA A CA 1
ATOM 3250 C C . ALA A 1 416 ? -1.451 -3.222 13.624 1.00 98.19 416 ALA A C 1
ATOM 3252 O O . ALA A 1 416 ? -0.775 -2.391 14.223 1.00 98.19 416 ALA A O 1
ATOM 3253 N N . LEU A 1 417 ? -1.280 -3.471 12.321 1.00 98.00 417 LEU A N 1
ATOM 3254 C CA . LEU A 1 417 ? -0.282 -2.791 11.484 1.00 98.00 417 LEU A CA 1
ATOM 3255 C C . LEU A 1 417 ? -0.506 -1.275 11.405 1.00 98.00 417 LEU A C 1
ATOM 3257 O O . LEU A 1 417 ? 0.436 -0.499 11.555 1.00 98.00 417 LEU A O 1
ATOM 3261 N N . LEU A 1 418 ? -1.754 -0.839 11.209 1.00 98.31 418 LEU A N 1
ATOM 3262 C CA . LEU A 1 418 ? -2.098 0.587 11.169 1.00 98.31 418 LEU A CA 1
ATOM 3263 C C . LEU A 1 418 ? -1.884 1.269 12.524 1.00 98.31 418 LEU A C 1
ATOM 3265 O O . LEU A 1 418 ? -1.382 2.390 12.574 1.00 98.31 418 LEU A O 1
ATOM 3269 N N . ILE A 1 419 ? -2.255 0.595 13.615 1.00 98.31 419 ILE A N 1
ATOM 3270 C CA . ILE A 1 419 ? -2.074 1.100 14.978 1.00 98.31 419 ILE A CA 1
ATOM 3271 C C . ILE A 1 419 ? -0.587 1.180 15.325 1.00 98.31 419 ILE A C 1
ATOM 3273 O O . ILE A 1 419 ? -0.169 2.224 15.812 1.00 98.31 419 ILE A O 1
ATOM 3277 N N . LYS A 1 420 ? 0.209 0.128 15.061 1.00 97.12 420 LYS A N 1
ATOM 3278 C CA . LYS A 1 420 ? 1.666 0.121 15.304 1.00 97.12 420 LYS A CA 1
ATOM 3279 C C . LYS A 1 420 ? 2.319 1.296 14.585 1.00 97.12 420 LYS A C 1
ATOM 3281 O O . LYS A 1 420 ? 2.966 2.107 15.237 1.00 97.12 420 LYS A O 1
ATOM 3286 N N . TYR A 1 421 ? 2.070 1.432 13.281 1.00 96.62 421 TYR A N 1
ATOM 3287 C CA . TYR A 1 421 ? 2.627 2.522 12.482 1.00 96.62 421 TYR A CA 1
ATOM 3288 C C . TYR A 1 421 ? 2.239 3.900 13.041 1.00 96.62 421 TYR A C 1
ATOM 3290 O O . TYR A 1 421 ? 3.103 4.726 13.329 1.00 96.62 421 TYR A O 1
ATOM 3298 N N . ALA A 1 422 ? 0.943 4.146 13.260 1.00 96.94 422 ALA A N 1
ATOM 3299 C CA . ALA A 1 422 ? 0.469 5.435 13.757 1.00 96.94 422 ALA A CA 1
ATOM 3300 C C . ALA A 1 422 ? 0.979 5.750 15.172 1.00 96.94 422 ALA A C 1
ATOM 3302 O O . ALA A 1 422 ? 1.323 6.893 15.458 1.00 96.94 422 ALA A O 1
ATOM 3303 N N . TRP A 1 423 ? 1.056 4.753 16.055 1.00 96.50 423 TRP A N 1
ATOM 3304 C CA . TRP A 1 423 ? 1.573 4.937 17.409 1.00 96.50 423 TRP A CA 1
ATOM 3305 C C . TRP A 1 423 ? 3.049 5.323 17.399 1.00 96.50 423 TRP A C 1
ATOM 3307 O O . TRP A 1 423 ? 3.419 6.316 18.025 1.00 96.50 423 TRP A O 1
ATOM 3317 N N . SER A 1 424 ? 3.872 4.601 16.633 1.00 94.69 424 SER A N 1
ATOM 3318 C CA . SER A 1 424 ? 5.291 4.922 16.462 1.00 94.69 424 SER A CA 1
ATOM 3319 C C . SER A 1 424 ? 5.480 6.336 15.913 1.00 94.69 424 SER A C 1
ATOM 3321 O O . SER A 1 424 ? 6.258 7.112 16.459 1.00 94.69 424 SER A O 1
ATOM 3323 N N . MET A 1 425 ? 4.689 6.717 14.909 1.00 93.62 425 MET A N 1
ATOM 3324 C CA . MET A 1 425 ? 4.702 8.063 14.332 1.00 93.62 425 MET A CA 1
ATOM 3325 C C . MET A 1 425 ? 4.332 9.155 15.341 1.00 93.62 425 MET A C 1
ATOM 3327 O O . MET A 1 425 ? 4.998 10.186 15.424 1.00 93.62 425 MET A O 1
ATOM 3331 N N . GLY A 1 426 ? 3.287 8.931 16.139 1.00 93.19 426 GLY A N 1
ATOM 3332 C CA . GLY A 1 426 ? 2.858 9.881 17.163 1.00 93.19 426 GLY A CA 1
ATOM 3333 C C . GLY A 1 426 ? 3.832 10.012 18.331 1.00 93.19 426 GLY A C 1
ATOM 3334 O O . GLY A 1 426 ? 3.800 11.022 19.021 1.00 93.19 426 GLY A O 1
ATOM 3335 N N . ARG A 1 427 ? 4.690 9.012 18.571 1.00 92.94 427 ARG A N 1
ATOM 3336 C CA . ARG A 1 427 ? 5.643 8.977 19.695 1.00 92.94 427 ARG A CA 1
ATOM 3337 C C . ARG A 1 427 ? 7.105 9.164 19.287 1.00 92.94 427 ARG A C 1
ATOM 3339 O O . ARG A 1 427 ? 7.951 9.305 20.164 1.00 92.94 427 ARG A O 1
ATOM 3346 N N . GLY A 1 428 ? 7.400 9.242 17.992 1.00 87.50 428 GLY A N 1
ATOM 3347 C CA . GLY A 1 428 ? 8.752 9.409 17.447 1.00 87.50 428 GLY A CA 1
ATOM 3348 C C . GLY A 1 428 ? 9.367 10.805 17.612 1.00 87.50 428 GLY A C 1
ATOM 3349 O O . GLY A 1 428 ? 10.414 11.076 17.041 1.00 87.50 428 GLY A O 1
ATOM 3350 N N . GLY A 1 429 ? 8.733 11.714 18.363 1.00 85.31 429 GLY A N 1
ATOM 3351 C CA . GLY A 1 429 ? 9.231 13.082 18.566 1.00 85.31 429 GLY A CA 1
ATOM 3352 C C . GLY A 1 429 ? 8.944 14.047 17.410 1.00 85.31 429 GLY A C 1
ATOM 3353 O O . GLY A 1 429 ? 9.457 15.164 17.409 1.00 85.31 429 GLY A O 1
ATOM 3354 N N . TYR A 1 430 ? 8.101 13.647 16.453 1.00 85.19 430 TYR A N 1
ATOM 3355 C CA . TYR A 1 430 ? 7.718 14.460 15.293 1.00 85.19 430 TYR A CA 1
ATOM 3356 C C . TYR A 1 430 ? 6.627 15.505 15.582 1.00 85.19 430 TYR A C 1
ATOM 3358 O O . TYR A 1 430 ? 6.308 16.313 14.714 1.00 85.19 430 TYR A O 1
ATOM 3366 N N . GLY A 1 431 ? 6.044 15.515 16.787 1.00 89.00 431 GLY A N 1
ATOM 3367 C CA . GLY A 1 431 ? 4.960 16.439 17.136 1.00 89.00 431 GLY A CA 1
ATOM 3368 C C . GLY A 1 431 ? 3.577 16.014 16.621 1.00 89.00 431 GLY A C 1
ATOM 3369 O O . GLY A 1 431 ? 2.706 16.866 16.450 1.00 89.00 431 GLY A O 1
ATOM 3370 N N . PHE A 1 432 ? 3.376 14.722 16.333 1.00 92.56 432 PHE A N 1
ATOM 3371 C CA . PHE A 1 432 ? 2.119 14.161 15.810 1.00 92.56 432 PHE A CA 1
ATOM 3372 C C . PHE A 1 432 ? 1.257 13.468 16.884 1.00 92.56 432 PHE A C 1
ATOM 3374 O O . PHE A 1 432 ? 0.337 12.713 16.556 1.00 92.56 432 PHE A O 1
ATOM 3381 N N . GLU A 1 433 ? 1.533 13.699 18.171 1.00 91.75 433 GLU A N 1
ATOM 3382 C CA . GLU A 1 433 ? 0.881 13.022 19.300 1.00 91.75 433 GLU A CA 1
ATOM 3383 C C . GLU A 1 433 ? -0.650 13.186 19.263 1.00 91.75 433 GLU A C 1
ATOM 3385 O O . GLU A 1 433 ? -1.399 12.221 19.433 1.00 91.75 433 GLU A O 1
ATOM 3390 N N . ASP A 1 434 ? -1.131 14.405 19.005 1.00 89.88 434 ASP A N 1
ATOM 3391 C CA . ASP A 1 434 ? -2.564 14.727 18.998 1.00 89.88 434 ASP A CA 1
ATOM 3392 C C . ASP A 1 434 ? -3.283 14.212 17.734 1.00 89.88 434 ASP A C 1
ATOM 3394 O O . ASP A 1 434 ? -4.502 13.985 17.728 1.00 89.88 434 ASP A O 1
ATOM 3398 N N . THR A 1 435 ? -2.525 13.977 16.665 1.00 91.81 435 THR A N 1
ATOM 3399 C CA . THR A 1 435 ? -3.016 13.591 15.338 1.00 91.81 435 THR A CA 1
ATOM 3400 C C . THR A 1 435 ? -3.413 12.123 15.270 1.00 91.81 435 THR A C 1
ATOM 3402 O O . THR A 1 435 ? -4.355 11.751 14.566 1.00 91.81 435 THR A O 1
ATOM 3405 N N . VAL A 1 436 ? -2.728 11.274 16.036 1.00 94.31 436 VAL A N 1
ATOM 3406 C CA . VAL A 1 436 ? -2.923 9.817 16.015 1.00 94.31 436 VAL A CA 1
ATOM 3407 C C . VAL A 1 436 ? -3.940 9.333 17.049 1.00 94.31 436 VAL A C 1
ATOM 3409 O O . VAL A 1 436 ? -4.144 8.137 17.212 1.00 94.31 436 VAL A O 1
ATOM 3412 N N . THR A 1 437 ? -4.668 10.244 17.703 1.00 94.31 437 THR A N 1
ATOM 3413 C CA . THR A 1 437 ? -5.696 9.930 18.720 1.00 94.31 437 THR A CA 1
ATOM 3414 C C . THR A 1 437 ? -6.825 9.016 18.224 1.00 94.31 437 THR A C 1
ATOM 3416 O O . THR A 1 437 ? -7.559 8.427 19.022 1.00 94.31 437 THR A O 1
ATOM 3419 N N . TRP A 1 438 ? -6.964 8.833 16.911 1.00 96.31 438 TRP A N 1
ATOM 3420 C CA . TRP A 1 438 ? -7.897 7.873 16.333 1.00 96.31 438 TRP A CA 1
ATOM 3421 C C . TRP A 1 438 ? -7.584 6.412 16.683 1.00 96.31 438 TRP A C 1
ATOM 3423 O O . TRP A 1 438 ? -8.504 5.591 16.678 1.00 96.31 438 TRP A O 1
ATOM 3433 N N . VAL A 1 439 ? -6.340 6.079 17.050 1.00 97.44 439 VAL A N 1
ATOM 3434 C CA . VAL A 1 439 ? -5.956 4.717 17.464 1.00 97.44 439 VAL A CA 1
ATOM 3435 C C . VAL A 1 439 ? -6.757 4.240 18.677 1.00 97.44 439 VAL A C 1
ATOM 3437 O O . VAL A 1 439 ? -7.214 3.099 18.693 1.00 97.44 439 VAL A O 1
ATOM 3440 N N . PHE A 1 440 ? -7.037 5.127 19.641 1.00 96.62 440 PHE A N 1
ATOM 3441 C CA . PHE A 1 440 ? -7.858 4.810 20.815 1.00 96.62 440 PHE A CA 1
ATOM 3442 C C . PHE A 1 440 ? -9.272 4.385 20.414 1.00 96.62 440 PHE A C 1
ATOM 3444 O O . PHE A 1 440 ? -9.815 3.414 20.941 1.00 96.62 440 PHE A O 1
ATOM 3451 N N . TYR A 1 441 ? -9.863 5.094 19.447 1.00 96.19 441 TYR A N 1
ATOM 3452 C CA . TYR A 1 441 ? -11.183 4.758 18.927 1.00 96.19 441 TYR A CA 1
ATOM 3453 C C . TYR A 1 441 ? -11.164 3.402 18.216 1.00 96.19 441 TYR A C 1
ATOM 3455 O O . TYR A 1 441 ? -12.029 2.572 18.475 1.00 96.19 441 TYR A O 1
ATOM 3463 N N . VAL A 1 442 ? -10.169 3.142 17.363 1.00 97.75 442 VAL A N 1
ATOM 3464 C CA . VAL A 1 442 ? -10.055 1.863 16.641 1.00 97.75 442 VAL A CA 1
ATOM 3465 C C . VAL A 1 442 ? -9.909 0.683 17.609 1.00 97.75 442 VAL A C 1
ATOM 3467 O O . VAL A 1 442 ? -10.616 -0.313 17.448 1.00 97.75 442 VAL A O 1
ATOM 3470 N N . VAL A 1 443 ? -9.070 0.806 18.645 1.00 97.81 443 VAL A N 1
ATOM 3471 C CA . VAL A 1 443 ? -8.931 -0.223 19.693 1.00 97.81 443 VAL A CA 1
ATOM 3472 C C . VAL A 1 443 ? -10.260 -0.449 20.413 1.00 97.81 443 VAL A C 1
ATOM 3474 O O . VAL A 1 443 ? -10.701 -1.591 20.530 1.00 97.81 443 VAL A O 1
ATOM 3477 N N . GLN A 1 444 ? -10.951 0.622 20.817 1.00 96.44 444 GLN A N 1
ATOM 3478 C CA . GLN A 1 444 ? -12.264 0.519 21.456 1.00 96.44 444 GLN A CA 1
ATOM 3479 C C . GLN A 1 444 ? -13.293 -0.187 20.559 1.00 96.44 444 GLN A C 1
ATOM 3481 O O . GLN A 1 444 ? -14.062 -1.019 21.044 1.00 96.44 444 GLN A O 1
ATOM 3486 N N . GLN A 1 445 ? -13.322 0.123 19.257 1.00 97.19 445 GLN A N 1
ATOM 3487 C CA . GLN A 1 445 ? -14.230 -0.538 18.317 1.00 97.19 445 GLN A CA 1
ATOM 3488 C C . GLN A 1 445 ? -13.910 -2.030 18.181 1.00 97.19 445 GLN A C 1
ATOM 3490 O O . GLN A 1 445 ? -14.831 -2.848 18.181 1.00 97.19 445 GLN A O 1
ATOM 3495 N N . ALA A 1 446 ? -12.628 -2.400 18.090 1.00 98.12 446 ALA A N 1
ATOM 3496 C CA . ALA A 1 446 ? -12.209 -3.799 18.019 1.00 98.12 446 ALA A CA 1
ATOM 3497 C C . ALA A 1 446 ? -12.629 -4.578 19.278 1.00 98.12 446 ALA A C 1
ATOM 3499 O O . ALA A 1 446 ? -13.236 -5.645 19.164 1.00 98.12 446 ALA A O 1
ATOM 3500 N N . GLU A 1 447 ? -12.411 -4.017 20.471 1.00 97.25 447 GLU A N 1
ATOM 3501 C CA . GLU A 1 447 ? -12.827 -4.632 21.738 1.00 97.25 447 GLU A CA 1
ATOM 3502 C C . GLU A 1 447 ? -14.348 -4.779 21.846 1.00 97.25 447 GLU A C 1
ATOM 3504 O O . GLU A 1 447 ? -14.843 -5.847 22.212 1.00 97.25 447 GLU A O 1
ATOM 3509 N N . ALA A 1 448 ? -15.105 -3.743 21.469 1.00 97.38 448 ALA A N 1
ATOM 3510 C CA . ALA A 1 448 ? -16.566 -3.788 21.453 1.00 97.38 448 ALA A CA 1
ATOM 3511 C C . ALA A 1 448 ? -17.109 -4.863 20.491 1.00 97.38 448 ALA A C 1
ATOM 3513 O O . ALA A 1 448 ? -18.151 -5.464 20.754 1.00 97.38 448 ALA A O 1
ATOM 3514 N N . ALA A 1 449 ? -16.385 -5.137 19.403 1.00 97.94 449 ALA A N 1
ATOM 3515 C CA . ALA A 1 449 ? -16.683 -6.196 18.442 1.00 97.94 449 ALA A CA 1
ATOM 3516 C C . ALA A 1 449 ? -16.165 -7.590 18.861 1.00 97.94 449 ALA A C 1
ATOM 3518 O O . ALA A 1 449 ? -16.380 -8.575 18.143 1.00 97.94 449 ALA A O 1
ATOM 3519 N N . GLY A 1 450 ? -15.480 -7.688 20.006 1.00 98.00 450 GLY A N 1
ATOM 3520 C CA . GLY A 1 450 ? -14.849 -8.912 20.500 1.00 98.00 450 GLY A CA 1
ATOM 3521 C C . GLY A 1 450 ? -13.643 -9.371 19.675 1.00 98.00 450 GLY A C 1
ATOM 3522 O O . GLY A 1 450 ? -13.276 -10.541 19.752 1.00 98.00 450 GLY A O 1
ATOM 3523 N N . ILE A 1 451 ? -13.060 -8.488 18.863 1.00 98.06 451 ILE A N 1
ATOM 3524 C CA . ILE A 1 451 ? -11.894 -8.773 18.026 1.00 98.06 451 ILE A CA 1
ATOM 3525 C C . ILE A 1 451 ? -10.639 -8.636 18.887 1.00 98.06 451 ILE A C 1
ATOM 3527 O O . ILE A 1 451 ? -10.305 -7.548 19.356 1.00 98.06 451 ILE A O 1
ATOM 3531 N N . THR A 1 452 ? -9.915 -9.737 19.063 1.00 97.00 452 THR A N 1
ATOM 3532 C CA . THR A 1 452 ? -8.577 -9.705 19.659 1.00 97.00 452 THR A CA 1
ATOM 3533 C C . THR A 1 452 ? -7.595 -9.177 18.624 1.00 97.00 452 THR A C 1
ATOM 3535 O O . THR A 1 452 ? -7.380 -9.832 17.604 1.00 97.00 452 THR A O 1
ATOM 3538 N N . LEU A 1 453 ? -7.012 -8.004 18.874 1.00 96.56 453 LEU A N 1
ATOM 3539 C CA . LEU A 1 453 ? -5.939 -7.449 18.050 1.00 96.56 453 LEU A CA 1
ATOM 3540 C C . LEU A 1 453 ? -4.644 -8.228 18.318 1.00 96.56 453 LEU A C 1
ATOM 3542 O O . LEU A 1 453 ? -4.107 -8.162 19.421 1.00 96.56 453 LEU A O 1
ATOM 3546 N N . GLY A 1 454 ? -4.193 -8.987 17.322 1.00 90.44 454 GLY A N 1
ATOM 3547 C CA . GLY A 1 454 ? -2.913 -9.686 17.288 1.00 90.44 454 GLY A CA 1
ATOM 3548 C C . GLY A 1 454 ? -2.073 -9.085 16.171 1.00 90.44 454 GLY A C 1
ATOM 3549 O O . GLY A 1 454 ? -2.589 -8.849 15.076 1.00 90.44 454 GLY A O 1
ATOM 3550 N N . GLY A 1 455 ? -0.820 -8.773 16.476 1.00 89.06 455 GLY A N 1
ATOM 3551 C CA . GLY A 1 455 ? 0.005 -7.933 15.627 1.00 89.06 455 GLY A CA 1
ATOM 3552 C C . GLY A 1 455 ? 1.392 -8.496 15.343 1.00 89.06 455 GLY A C 1
ATOM 3553 O O . GLY A 1 455 ? 1.713 -9.602 15.772 1.00 89.06 455 GLY A O 1
ATOM 3554 N N . PRO A 1 456 ? 2.202 -7.715 14.615 1.00 91.88 456 PRO A N 1
ATOM 3555 C CA . PRO A 1 456 ? 3.657 -7.854 14.606 1.00 91.88 456 PRO A CA 1
ATOM 3556 C C . PRO A 1 456 ? 4.280 -7.972 16.007 1.00 91.88 456 PRO A C 1
ATOM 3558 O O . PRO A 1 456 ? 3.685 -7.555 17.003 1.00 91.88 456 PRO A O 1
ATOM 3561 N N . SER A 1 457 ? 5.523 -8.441 16.068 1.00 90.56 457 SER A N 1
ATOM 3562 C CA . SER A 1 457 ? 6.350 -8.444 17.269 1.00 90.56 457 SER A CA 1
ATOM 3563 C C . SER A 1 457 ? 6.371 -7.066 17.944 1.00 90.56 457 SER A C 1
ATOM 3565 O O . SER A 1 457 ? 6.400 -6.003 17.303 1.00 90.56 457 SER A O 1
ATOM 3567 N N . GLY A 1 458 ? 6.276 -7.087 19.276 1.00 91.69 458 GLY A N 1
ATOM 3568 C CA . GLY A 1 458 ? 6.205 -5.899 20.126 1.00 91.69 458 GLY A CA 1
ATOM 3569 C C . GLY A 1 458 ? 4.842 -5.196 20.150 1.00 91.69 458 GLY A C 1
ATOM 3570 O O . GLY A 1 458 ? 4.650 -4.280 20.956 1.00 91.69 458 GLY A O 1
ATOM 3571 N N . PHE A 1 459 ? 3.869 -5.616 19.333 1.00 95.88 459 PHE A N 1
ATOM 3572 C CA . PHE A 1 459 ? 2.554 -4.977 19.291 1.00 95.88 459 PHE A CA 1
ATOM 3573 C C . PHE A 1 459 ? 1.790 -5.096 20.615 1.00 95.88 459 PHE A C 1
ATOM 3575 O O . PHE A 1 459 ? 1.053 -4.183 20.975 1.00 95.88 459 PHE A O 1
ATOM 3582 N N . GLU A 1 460 ? 1.989 -6.159 21.396 1.00 96.31 460 GLU A N 1
ATOM 3583 C CA . GLU A 1 460 ? 1.345 -6.332 22.704 1.00 96.31 460 GLU A CA 1
ATOM 3584 C C . GLU A 1 460 ? 1.738 -5.221 23.682 1.00 96.31 460 GLU A C 1
ATOM 3586 O O . GLU A 1 460 ? 0.905 -4.758 24.466 1.00 96.31 460 GLU A O 1
ATOM 3591 N N . LYS A 1 461 ? 2.999 -4.772 23.622 1.00 96.50 461 LYS A N 1
ATOM 3592 C CA . LYS A 1 461 ? 3.497 -3.657 24.433 1.00 96.50 461 LYS A CA 1
ATOM 3593 C C . LYS A 1 461 ? 2.819 -2.354 24.015 1.00 96.50 461 LYS A C 1
ATOM 3595 O O . LYS A 1 461 ? 2.267 -1.670 24.872 1.00 96.50 461 LYS A O 1
ATOM 3600 N N . ILE A 1 462 ? 2.775 -2.076 22.711 1.00 96.88 462 ILE A N 1
ATOM 3601 C CA . ILE A 1 462 ? 2.090 -0.904 22.143 1.00 96.88 462 ILE A CA 1
ATOM 3602 C C . ILE A 1 462 ? 0.607 -0.905 22.527 1.00 96.88 462 ILE A C 1
ATOM 3604 O O . ILE A 1 462 ? 0.074 0.091 23.010 1.00 96.88 462 ILE A O 1
ATOM 3608 N N . LEU A 1 463 ? -0.072 -2.042 22.373 1.00 97.38 463 LEU A N 1
ATOM 3609 C CA . LEU A 1 463 ? -1.485 -2.173 22.705 1.00 97.38 463 LEU A CA 1
ATOM 3610 C C . LEU A 1 463 ? -1.738 -1.942 24.199 1.00 97.38 463 LEU A C 1
ATOM 3612 O O . LEU A 1 463 ? -2.757 -1.357 24.563 1.00 97.38 463 LEU A O 1
ATOM 3616 N N . LYS A 1 464 ? -0.826 -2.390 25.067 1.00 96.62 464 LYS A N 1
ATOM 3617 C CA . LYS A 1 464 ? -0.898 -2.118 26.503 1.00 96.62 464 LYS A CA 1
ATOM 3618 C C . LYS A 1 464 ? -0.747 -0.623 26.796 1.00 96.62 464 LYS A C 1
ATOM 3620 O O . LYS A 1 464 ? -1.587 -0.087 27.508 1.00 96.62 464 LYS A O 1
ATOM 3625 N N . GLU A 1 465 ? 0.249 0.044 26.215 1.00 96.69 465 GLU A N 1
ATOM 3626 C CA . GLU A 1 465 ? 0.453 1.495 26.366 1.00 96.69 465 GLU A CA 1
ATOM 3627 C C . GLU A 1 465 ? -0.786 2.286 25.925 1.00 96.69 465 GLU A C 1
ATOM 3629 O O . GLU A 1 465 ? -1.292 3.121 26.674 1.00 96.69 465 GLU A O 1
ATOM 3634 N N . ILE A 1 466 ? -1.355 1.944 24.764 1.00 96.19 466 ILE A N 1
ATOM 3635 C CA . ILE A 1 466 ? -2.595 2.554 24.267 1.00 96.19 466 ILE A CA 1
ATOM 3636 C C . ILE A 1 466 ? -3.740 2.365 25.265 1.00 96.19 466 ILE A C 1
ATOM 3638 O O . ILE A 1 466 ? -4.515 3.291 25.492 1.00 96.19 466 ILE A O 1
ATOM 3642 N N . LYS A 1 467 ? -3.886 1.178 25.863 1.00 95.44 467 LYS A N 1
ATOM 3643 C CA . LYS A 1 467 ? -4.955 0.901 26.836 1.00 95.44 467 LYS A CA 1
ATOM 3644 C C . LYS A 1 467 ? -4.758 1.639 28.154 1.00 95.44 467 LYS A C 1
ATOM 3646 O O . LYS A 1 467 ? -5.740 2.121 28.720 1.00 95.44 467 LYS A O 1
ATOM 3651 N N . ASP A 1 468 ? -3.519 1.736 28.621 1.00 95.00 468 ASP A N 1
ATOM 3652 C CA . ASP A 1 468 ? -3.178 2.470 29.835 1.00 95.00 468 ASP A CA 1
ATOM 3653 C C . ASP A 1 468 ? -3.523 3.963 29.650 1.00 95.00 468 ASP A C 1
ATOM 3655 O O . ASP A 1 468 ? -4.236 4.544 30.474 1.00 95.00 468 ASP A O 1
ATOM 3659 N N . GLU A 1 469 ? -3.164 4.548 28.503 1.00 94.06 469 GLU A N 1
ATOM 3660 C CA . GLU A 1 469 ? -3.493 5.937 28.154 1.00 94.06 469 GLU A CA 1
ATOM 3661 C C . GLU A 1 469 ? -4.967 6.164 27.773 1.00 94.06 469 GLU A C 1
ATOM 3663 O O . GLU A 1 469 ? -5.511 7.252 27.977 1.00 94.06 469 GLU A O 1
ATOM 3668 N N . ALA A 1 470 ? -5.666 5.150 27.251 1.00 90.06 470 ALA A N 1
ATOM 3669 C CA . ALA A 1 470 ? -7.085 5.257 26.905 1.00 90.06 470 ALA A CA 1
ATOM 3670 C C . ALA A 1 470 ? -7.949 5.620 28.124 1.00 90.06 470 ALA A C 1
ATOM 3672 O O . ALA A 1 470 ? -9.000 6.243 27.969 1.00 90.06 470 ALA A O 1
ATOM 3673 N N . SER A 1 471 ? -7.499 5.272 29.335 1.00 84.00 471 SER A N 1
ATOM 3674 C CA . SER A 1 471 ? -8.167 5.644 30.588 1.00 84.00 471 SER A CA 1
ATOM 3675 C C . SER A 1 471 ? -8.197 7.160 30.839 1.00 84.00 471 SER A C 1
ATOM 3677 O O . SER A 1 471 ? -9.088 7.657 31.532 1.00 84.00 471 SER A O 1
ATOM 3679 N N . GLU A 1 472 ? -7.276 7.904 30.225 1.00 86.62 472 GLU A N 1
ATOM 3680 C CA . GLU A 1 472 ? -7.182 9.363 30.299 1.00 86.62 472 GLU A CA 1
ATOM 3681 C C . GLU A 1 472 ? -8.022 10.055 29.213 1.00 86.62 472 GLU A C 1
ATOM 3683 O O . GLU A 1 472 ? -8.331 11.250 29.305 1.00 86.62 472 GLU A O 1
ATOM 3688 N N . GLN A 1 473 ? -8.447 9.309 28.187 1.00 84.06 473 GLN A N 1
ATOM 3689 C CA . GLN A 1 473 ? -9.229 9.847 27.083 1.00 84.06 473 GLN A CA 1
ATOM 3690 C C . GLN A 1 473 ? -10.682 10.083 27.495 1.00 84.06 473 GLN A C 1
ATOM 3692 O O . GLN A 1 473 ? -11.436 9.181 27.864 1.00 84.06 473 GLN A O 1
ATOM 3697 N N . THR A 1 474 ? -11.125 11.334 27.377 1.00 82.62 474 THR A N 1
ATOM 3698 C CA . THR A 1 474 ? -12.527 11.676 27.633 1.00 82.62 474 THR A CA 1
ATOM 3699 C C . THR A 1 474 ? -13.416 11.264 26.457 1.00 82.62 474 THR A C 1
ATOM 3701 O O . THR A 1 474 ? -13.007 11.322 25.296 1.00 82.62 474 THR A O 1
ATOM 3704 N N . ALA A 1 475 ? -14.692 10.964 26.725 1.00 81.25 475 ALA A N 1
ATOM 3705 C CA . ALA A 1 475 ? -15.687 10.751 25.667 1.00 81.25 475 ALA A CA 1
ATOM 3706 C C . ALA A 1 475 ? -15.769 11.943 24.689 1.00 81.25 475 ALA A C 1
ATOM 3708 O O . ALA A 1 475 ? -16.022 11.767 23.499 1.00 81.25 475 ALA A O 1
ATOM 3709 N N . ALA A 1 476 ? -15.506 13.163 25.175 1.00 80.44 476 ALA A N 1
ATOM 3710 C CA . ALA A 1 476 ? -15.427 14.350 24.335 1.00 80.44 476 ALA A CA 1
ATOM 3711 C C . ALA A 1 476 ? -14.226 14.299 23.373 1.00 80.44 476 ALA A C 1
ATOM 3713 O O . ALA A 1 476 ? -14.390 14.643 22.204 1.00 80.44 476 ALA A O 1
ATOM 3714 N N . SER A 1 477 ? -13.054 13.840 23.823 1.00 80.38 477 SER A N 1
ATOM 3715 C CA . SER A 1 477 ? -11.869 13.639 22.974 1.00 80.38 477 SER A CA 1
ATOM 3716 C C . SER A 1 477 ? -12.151 12.624 21.866 1.00 80.38 477 SER A C 1
ATOM 3718 O O . SER A 1 477 ? -11.986 12.945 20.691 1.00 80.38 477 SER A O 1
ATOM 3720 N N . LEU A 1 478 ? -12.706 11.458 22.213 1.00 81.19 478 LEU A N 1
ATOM 3721 C CA . LEU A 1 478 ? -13.068 10.426 21.233 1.00 81.19 478 LEU A CA 1
ATOM 3722 C C . LEU A 1 478 ? -14.148 10.905 20.252 1.00 81.19 478 LEU A C 1
ATOM 3724 O O . LEU A 1 478 ? -14.082 10.617 19.060 1.00 81.19 478 LEU A O 1
ATOM 3728 N N . SER A 1 479 ? -15.104 11.720 20.705 1.00 81.12 479 SER A N 1
ATOM 3729 C CA . SER A 1 479 ? -16.119 12.284 19.806 1.00 81.12 479 SER A CA 1
ATOM 3730 C C . SER A 1 479 ? -15.532 13.219 18.738 1.00 81.12 479 SER A C 1
ATOM 3732 O O . SER A 1 479 ? -16.091 13.322 17.643 1.00 81.12 479 SER A O 1
ATOM 3734 N N . LYS A 1 480 ? -14.393 13.880 19.016 1.00 84.31 480 LYS A N 1
ATOM 3735 C CA . LYS A 1 480 ? -13.690 14.718 18.029 1.00 84.31 480 LYS A CA 1
ATOM 3736 C C . LYS A 1 480 ? -13.087 13.876 16.912 1.00 84.31 480 LYS A C 1
ATOM 3738 O O . LYS A 1 480 ? -13.153 14.301 15.764 1.00 84.31 480 LYS A O 1
ATOM 3743 N N . VAL A 1 481 ? -12.565 12.691 17.231 1.00 85.50 481 VAL A N 1
ATOM 3744 C CA . VAL A 1 481 ? -12.021 11.750 16.238 1.00 85.50 481 VAL A CA 1
ATOM 3745 C C . VAL A 1 481 ? -13.087 11.418 15.192 1.00 85.50 481 VAL A C 1
ATOM 3747 O O . VAL A 1 481 ? -12.846 11.542 13.992 1.00 85.50 481 VAL A O 1
ATOM 3750 N N . THR A 1 482 ? -14.297 11.097 15.657 1.00 83.31 482 THR A N 1
ATOM 3751 C CA . THR A 1 482 ? -15.458 10.771 14.812 1.00 83.31 482 THR A CA 1
ATOM 3752 C C . THR A 1 482 ? -16.154 11.993 14.208 1.00 83.31 482 THR A C 1
ATOM 3754 O O . THR A 1 482 ? -17.185 11.870 13.544 1.00 83.31 482 THR A O 1
ATOM 3757 N N . LYS A 1 483 ? -15.656 13.207 14.471 1.00 81.06 483 LYS A N 1
ATOM 3758 C CA . LYS A 1 483 ? -16.296 14.426 13.985 1.00 81.06 483 LYS A CA 1
ATOM 3759 C C . LYS A 1 483 ? -16.000 14.609 12.497 1.00 81.06 483 LYS A C 1
ATOM 3761 O O . LYS A 1 483 ? -14.884 14.940 12.108 1.00 81.06 483 LYS A O 1
ATOM 3766 N N . GLY A 1 484 ? -17.054 14.502 11.693 1.00 82.94 484 GLY A N 1
ATOM 3767 C CA . GLY A 1 484 ? -16.990 14.654 10.241 1.00 82.94 484 GLY A CA 1
ATOM 3768 C C . GLY A 1 484 ? -16.702 13.331 9.540 1.00 82.94 484 GLY A C 1
ATOM 3769 O O . GLY A 1 484 ? -16.103 12.423 10.108 1.00 82.94 484 GLY A O 1
ATOM 3770 N N . THR A 1 485 ? -17.164 13.213 8.298 1.00 93.44 485 THR A N 1
ATOM 3771 C CA . THR A 1 485 ? -16.900 12.020 7.488 1.00 93.44 485 THR A CA 1
ATOM 3772 C C . THR A 1 485 ? -15.521 12.109 6.837 1.00 93.44 485 THR A C 1
ATOM 3774 O O . THR A 1 485 ? -14.998 13.209 6.638 1.00 93.44 485 THR A O 1
ATOM 3777 N N . PHE A 1 486 ? -14.961 10.969 6.415 1.00 96.88 486 PHE A N 1
ATOM 3778 C CA . PHE A 1 486 ? -13.754 10.955 5.579 1.00 96.88 486 PHE A CA 1
ATOM 3779 C C . PHE A 1 486 ? -13.878 11.901 4.375 1.00 96.88 486 PHE A C 1
ATOM 3781 O O . PHE A 1 486 ? -12.958 12.656 4.081 1.00 96.88 486 PHE A O 1
ATOM 3788 N N . ILE A 1 487 ? -15.047 11.933 3.726 1.00 97.31 487 ILE A N 1
ATOM 3789 C CA . ILE A 1 487 ? -15.316 12.815 2.583 1.00 97.31 487 ILE A CA 1
ATOM 3790 C C . ILE A 1 487 ? -15.182 14.295 2.962 1.00 97.31 487 ILE A C 1
ATOM 3792 O O . ILE A 1 487 ? -14.606 15.074 2.201 1.00 97.31 487 ILE A O 1
ATOM 3796 N N . ASP A 1 488 ? -15.693 14.695 4.127 1.00 97.19 488 ASP A N 1
ATOM 3797 C CA . ASP A 1 488 ? -15.626 16.085 4.587 1.00 97.19 488 ASP A CA 1
ATOM 3798 C C . ASP A 1 488 ? -14.195 16.489 4.951 1.00 97.19 488 ASP A C 1
ATOM 3800 O O . ASP A 1 488 ? -13.740 17.574 4.570 1.00 97.19 488 ASP A O 1
ATOM 3804 N N . LYS A 1 489 ? -13.466 15.602 5.641 1.00 96.69 489 LYS A N 1
ATOM 3805 C CA . LYS A 1 489 ? -12.060 15.818 6.000 1.00 96.69 489 LYS A CA 1
ATOM 3806 C C . LYS A 1 489 ? -11.180 15.893 4.755 1.00 96.69 489 LYS A C 1
ATOM 3808 O O . LYS A 1 489 ? -10.468 16.877 4.566 1.00 96.69 489 LYS A O 1
ATOM 3813 N N . PHE A 1 490 ? -11.320 14.942 3.832 1.00 97.69 490 PHE A N 1
ATOM 3814 C CA . PHE A 1 490 ? -10.552 14.921 2.588 1.00 97.69 490 PHE A CA 1
ATOM 3815 C C . PHE A 1 490 ? -10.895 16.091 1.657 1.00 97.69 490 PHE A C 1
ATOM 3817 O O . PHE A 1 490 ? -10.036 16.631 0.963 1.00 97.69 490 PHE A O 1
ATOM 3824 N N . LYS A 1 491 ? -12.143 16.572 1.668 1.00 97.06 491 LYS A N 1
ATOM 3825 C CA . LYS A 1 491 ? -12.494 17.814 0.968 1.00 97.06 491 LYS A CA 1
ATOM 3826 C C . LYS A 1 491 ? -11.813 19.037 1.586 1.00 97.06 491 LYS A C 1
ATOM 3828 O O . LYS A 1 491 ? -11.402 19.921 0.839 1.00 97.06 491 LYS A O 1
ATOM 3833 N N . SER A 1 492 ? -11.713 19.087 2.911 1.00 96.62 492 SER A N 1
ATOM 3834 C CA . SER A 1 492 ? -11.089 20.196 3.644 1.00 96.62 492 SER A CA 1
ATOM 3835 C C . SER A 1 492 ? -9.564 20.205 3.513 1.00 96.62 492 SER A C 1
ATOM 3837 O O . SER A 1 492 ? -8.963 21.272 3.558 1.00 96.62 492 SER A O 1
ATOM 3839 N N . TYR A 1 493 ? -8.955 19.038 3.283 1.00 96.31 493 TYR A N 1
ATOM 3840 C CA . TYR A 1 493 ? -7.526 18.882 3.009 1.00 96.31 493 TYR A CA 1
ATOM 3841 C C . TYR A 1 493 ? -7.049 19.660 1.767 1.00 96.31 493 TYR A C 1
ATOM 3843 O O . TYR A 1 493 ? -5.966 20.237 1.764 1.00 96.31 493 TYR A O 1
ATOM 3851 N N . GLY A 1 494 ? -7.877 19.730 0.720 1.00 94.69 494 GLY A N 1
ATOM 3852 C CA . GLY A 1 494 ? -7.649 20.581 -0.452 1.00 94.69 494 GLY A CA 1
ATOM 3853 C C . GLY A 1 494 ? -6.896 19.911 -1.608 1.00 94.69 494 GLY A C 1
ATOM 3854 O O . GLY A 1 494 ? -7.419 19.918 -2.724 1.00 94.69 494 GLY A O 1
ATOM 3855 N N . SER A 1 495 ? -5.717 19.323 -1.371 1.00 92.31 495 SER A N 1
ATOM 3856 C CA . SER A 1 495 ? -4.955 18.621 -2.425 1.00 92.31 495 SER A CA 1
ATOM 3857 C C . SER A 1 495 ? -5.611 17.289 -2.816 1.00 92.31 495 SER A C 1
ATOM 3859 O O . SER A 1 495 ? -6.325 16.673 -2.025 1.00 92.31 495 SER A O 1
ATOM 3861 N N . ARG A 1 496 ? -5.421 16.858 -4.068 1.00 94.06 496 ARG A N 1
ATOM 3862 C CA . ARG A 1 496 ? -6.095 15.692 -4.672 1.00 94.06 496 ARG A CA 1
ATOM 3863 C C . ARG A 1 496 ? -5.124 14.768 -5.411 1.00 94.06 496 ARG A C 1
ATOM 3865 O O . ARG A 1 496 ? -5.517 14.138 -6.391 1.00 94.06 496 ARG A O 1
ATOM 3872 N N . GLY A 1 497 ? -3.875 14.701 -4.955 1.00 94.56 497 GLY A N 1
ATOM 3873 C CA . GLY A 1 497 ? -2.838 13.898 -5.587 1.00 94.56 497 GLY A CA 1
ATOM 3874 C C . GLY A 1 497 ? -2.449 14.443 -6.955 1.00 94.56 497 GLY A C 1
ATOM 3875 O O . GLY A 1 497 ? -2.634 15.625 -7.263 1.00 94.56 497 GLY A O 1
ATOM 3876 N N . GLY A 1 498 ? -1.896 13.573 -7.790 1.00 96.62 498 GLY A N 1
ATOM 3877 C CA . GLY A 1 498 ? -1.426 13.934 -9.118 1.00 96.62 498 GLY A CA 1
ATOM 3878 C C . GLY A 1 498 ? -0.281 13.064 -9.614 1.00 96.62 498 GLY A C 1
ATOM 3879 O O . GLY A 1 498 ? -0.100 11.917 -9.199 1.00 96.62 498 GLY A O 1
ATOM 3880 N N . ASP A 1 499 ? 0.467 13.623 -10.560 1.00 97.56 499 ASP A N 1
ATOM 3881 C CA . ASP A 1 499 ? 1.620 13.000 -11.201 1.00 97.56 499 ASP A CA 1
ATOM 3882 C C . ASP A 1 499 ? 2.827 13.942 -11.320 1.00 97.56 499 ASP A C 1
ATOM 3884 O O . ASP A 1 499 ? 3.701 13.718 -12.162 1.00 97.56 499 ASP A O 1
ATOM 3888 N N . LYS A 1 500 ? 2.875 14.994 -10.492 1.00 97.50 500 LYS A N 1
ATOM 3889 C CA . LYS A 1 500 ? 3.897 16.046 -10.553 1.00 97.50 500 LYS A CA 1
ATOM 3890 C C . LYS A 1 500 ? 5.286 15.482 -10.261 1.00 97.50 500 LYS A C 1
ATOM 3892 O O . LYS A 1 500 ? 6.251 15.927 -10.874 1.00 97.50 500 LYS A O 1
ATOM 3897 N N . HIS A 1 501 ? 5.380 14.500 -9.368 1.00 97.81 501 HIS A N 1
ATOM 3898 C CA . HIS A 1 501 ? 6.659 13.941 -8.918 1.00 97.81 501 HIS A CA 1
ATOM 3899 C C . HIS A 1 501 ? 7.046 12.648 -9.655 1.00 97.81 501 HIS A C 1
ATOM 3901 O O . HIS A 1 501 ? 8.031 12.004 -9.311 1.00 97.81 501 HIS A O 1
ATOM 3907 N N . VAL A 1 502 ? 6.300 12.240 -10.692 1.00 97.75 502 VAL A N 1
ATOM 3908 C CA . VAL A 1 502 ? 6.594 11.010 -11.447 1.00 97.75 502 VAL A CA 1
ATOM 3909 C C . VAL A 1 502 ? 7.827 11.204 -12.334 1.00 97.75 502 VAL A C 1
ATOM 3911 O O . VAL A 1 502 ? 7.738 11.731 -13.447 1.00 97.75 502 VAL A O 1
ATOM 3914 N N . ILE A 1 503 ? 8.977 10.688 -11.898 1.00 97.31 503 ILE A N 1
ATOM 3915 C CA . ILE A 1 503 ? 10.263 10.790 -12.613 1.00 97.31 503 ILE A CA 1
ATOM 3916 C C . ILE A 1 503 ? 10.201 10.096 -13.982 1.00 97.31 503 ILE A C 1
ATOM 3918 O O . ILE A 1 503 ? 10.782 10.569 -14.969 1.00 97.31 503 ILE A O 1
ATOM 3922 N N . ALA A 1 504 ? 9.420 9.019 -14.095 1.00 89.25 504 ALA A N 1
ATOM 3923 C CA . ALA A 1 504 ? 9.187 8.335 -15.366 1.00 89.25 504 ALA A CA 1
ATOM 3924 C C . ALA A 1 504 ? 8.533 9.231 -16.439 1.00 89.25 504 ALA A C 1
ATOM 3926 O O . ALA A 1 504 ? 8.732 9.006 -17.635 1.00 89.25 504 ALA A O 1
ATOM 3927 N N . LYS A 1 505 ? 7.793 10.275 -16.033 1.00 94.88 505 LYS A N 1
ATOM 3928 C CA . LYS A 1 505 ? 7.171 11.261 -16.936 1.00 94.88 505 LYS A CA 1
ATOM 3929 C C . LYS A 1 505 ? 8.079 12.447 -17.252 1.00 94.88 505 LYS A C 1
ATOM 3931 O O . LYS A 1 505 ? 7.801 13.187 -18.195 1.00 94.88 505 LYS A O 1
ATOM 3936 N N . MET A 1 506 ? 9.169 12.614 -16.509 1.00 95.62 506 MET A N 1
ATOM 3937 C CA . MET A 1 506 ? 10.129 13.687 -16.729 1.00 95.62 506 MET A CA 1
ATOM 3938 C C . MET A 1 506 ? 10.784 13.556 -18.122 1.00 95.62 506 MET A C 1
ATOM 3940 O O . MET A 1 506 ? 11.100 12.447 -18.568 1.00 95.62 506 MET A O 1
ATOM 3944 N N . PRO A 1 507 ? 11.022 14.651 -18.860 1.00 95.56 507 PRO A N 1
ATOM 3945 C CA . PRO A 1 507 ? 11.814 14.607 -20.084 1.00 95.56 507 PRO A CA 1
ATOM 3946 C C . PRO A 1 507 ? 13.233 14.081 -19.827 1.00 95.56 507 PRO A C 1
ATOM 3948 O O . PRO A 1 507 ? 13.865 14.410 -18.825 1.00 95.56 507 PRO A O 1
ATOM 3951 N N . SER A 1 508 ? 13.798 13.319 -20.771 1.00 94.81 508 SER A N 1
ATOM 3952 C CA . SER A 1 508 ? 15.175 12.804 -20.635 1.00 94.81 508 SER A CA 1
ATOM 395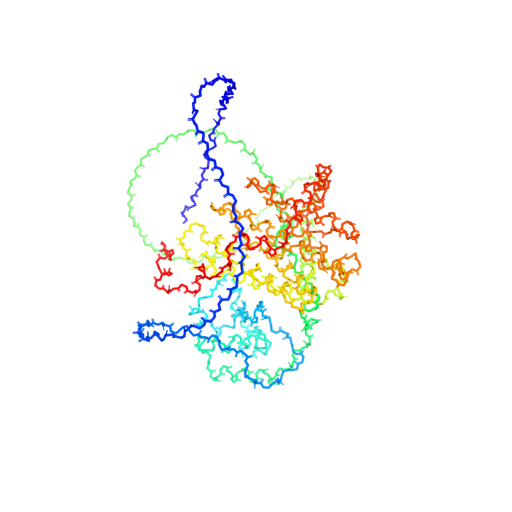3 C C . SER A 1 508 ? 16.210 13.921 -20.448 1.00 94.81 508 SER A C 1
ATOM 3955 O O . SER A 1 508 ? 17.175 13.742 -19.711 1.00 94.81 508 SER A O 1
ATOM 3957 N N . THR A 1 509 ? 16.007 15.077 -21.086 1.00 95.88 509 THR A N 1
ATOM 3958 C CA . THR A 1 509 ? 16.876 16.252 -20.933 1.00 95.88 509 THR A CA 1
ATOM 3959 C C . THR A 1 509 ? 16.847 16.834 -19.528 1.00 95.88 509 THR A C 1
ATOM 3961 O O . THR A 1 509 ? 17.841 17.406 -19.105 1.00 95.88 509 THR A O 1
ATOM 3964 N N . GLU A 1 510 ? 15.723 16.713 -18.827 1.00 96.25 510 GLU A N 1
ATOM 3965 C CA . GLU A 1 510 ? 15.564 17.205 -17.463 1.00 96.25 510 GLU A CA 1
ATOM 3966 C C . GLU A 1 510 ? 16.172 16.221 -16.461 1.00 96.25 510 GLU A C 1
ATOM 3968 O O . GLU A 1 510 ? 17.017 16.638 -15.677 1.00 96.25 510 GLU A O 1
ATOM 3973 N N . ARG A 1 511 ? 15.915 14.908 -16.590 1.00 95.81 511 ARG A N 1
ATOM 3974 C CA . ARG A 1 511 ? 16.601 13.886 -15.767 1.00 95.81 511 ARG A CA 1
ATOM 3975 C C . ARG A 1 511 ? 18.124 13.997 -15.837 1.00 95.81 511 ARG A C 1
ATOM 3977 O O . ARG A 1 511 ? 18.793 13.927 -14.820 1.00 95.81 511 ARG A O 1
ATOM 3984 N N . LYS A 1 512 ? 18.683 14.245 -17.028 1.00 95.44 512 LYS A N 1
ATOM 3985 C CA . LYS A 1 512 ? 20.135 14.438 -17.206 1.00 95.44 512 LYS A CA 1
ATOM 3986 C C . LYS A 1 512 ? 20.707 15.631 -16.432 1.00 95.44 512 LYS A C 1
ATOM 3988 O O . LYS A 1 512 ? 21.906 15.641 -16.190 1.00 95.44 512 LYS A O 1
ATOM 3993 N N . ARG A 1 513 ? 19.896 16.636 -16.077 1.00 96.19 513 ARG A N 1
ATOM 3994 C CA . ARG A 1 513 ? 20.347 17.777 -15.258 1.00 96.19 513 ARG A CA 1
ATOM 3995 C C . ARG A 1 513 ? 20.512 17.399 -13.790 1.00 96.19 513 ARG A C 1
ATOM 3997 O O . ARG A 1 513 ? 21.361 17.984 -13.132 1.00 96.19 513 ARG A O 1
ATOM 4004 N N . TYR A 1 514 ? 19.713 16.444 -13.324 1.00 96.25 514 TYR A N 1
ATOM 4005 C CA . TYR A 1 514 ? 19.696 15.952 -11.946 1.00 96.25 514 TYR A CA 1
ATOM 4006 C C . TYR A 1 514 ? 20.516 14.675 -11.751 1.00 96.25 514 TYR A C 1
ATOM 4008 O O . TYR A 1 514 ? 20.633 14.192 -10.632 1.00 96.25 514 TYR A O 1
ATOM 4016 N N . ALA A 1 515 ? 21.060 14.106 -12.830 1.00 94.25 515 ALA A N 1
ATOM 4017 C CA . ALA A 1 515 ? 21.890 12.916 -12.752 1.00 94.25 515 ALA A CA 1
ATOM 4018 C C . ALA A 1 515 ? 23.142 13.210 -11.922 1.00 94.25 515 ALA A C 1
ATOM 4020 O O . ALA A 1 515 ? 23.881 14.156 -12.221 1.00 94.25 515 ALA A O 1
ATOM 4021 N N . CYS A 1 516 ? 23.385 12.382 -10.908 1.00 87.12 516 CYS A N 1
ATOM 4022 C CA . CYS A 1 516 ? 24.619 12.434 -10.143 1.00 87.12 516 CYS A CA 1
ATOM 4023 C C . CYS A 1 516 ? 25.787 12.222 -11.111 1.00 87.12 516 CYS A C 1
ATOM 4025 O O . CYS A 1 516 ? 25.840 11.223 -11.833 1.00 87.12 516 CYS A O 1
ATOM 4027 N N . LYS A 1 517 ? 26.702 13.195 -11.189 1.00 83.81 517 LYS A N 1
ATOM 4028 C CA . LYS A 1 517 ? 27.922 13.025 -11.980 1.00 83.81 517 LYS A CA 1
ATOM 4029 C C . LYS A 1 517 ? 28.709 11.900 -11.322 1.00 83.81 517 LYS A C 1
ATOM 4031 O O . LYS A 1 517 ? 29.094 12.042 -10.167 1.00 83.81 517 LYS A O 1
ATOM 4036 N N . SER A 1 518 ? 28.898 10.798 -12.040 1.00 71.69 518 SER A N 1
ATOM 4037 C CA . SER A 1 518 ? 29.843 9.755 -11.651 1.00 71.69 518 SER A CA 1
ATOM 4038 C C . SER A 1 518 ? 31.205 10.434 -11.496 1.00 71.69 518 SER A C 1
ATOM 4040 O O . SER A 1 518 ? 31.701 11.000 -12.474 1.00 71.69 518 SER A O 1
ATOM 4042 N N . GLY A 1 519 ? 31.690 10.513 -10.255 1.00 50.44 519 GLY A N 1
ATOM 4043 C CA . GLY A 1 519 ? 33.001 11.069 -9.924 1.00 50.44 519 GLY A CA 1
ATOM 4044 C C . GLY A 1 519 ? 34.132 10.192 -10.422 1.00 50.44 519 GLY A C 1
ATOM 4045 O O . GLY A 1 519 ? 33.882 8.980 -10.620 1.00 50.44 519 GLY A O 1
#

Solvent-accessible surface area (backbone atoms only — not comparable to full-atom values): 32616 Å² total; per-residue (Å²): 141,85,82,86,82,83,84,79,82,84,84,77,85,78,82,85,82,85,87,82,86,86,79,89,83,85,89,85,89,89,88,81,90,82,84,85,76,89,77,90,79,92,82,85,86,81,88,78,80,89,79,90,77,92,80,80,92,75,92,75,92,72,90,72,80,79,73,81,73,77,77,76,96,78,75,83,75,73,88,84,69,73,92,57,65,62,57,70,49,36,100,85,68,43,69,57,78,74,38,64,41,29,51,88,41,50,78,21,53,76,72,47,72,68,38,50,82,58,45,78,40,65,50,70,61,89,88,61,73,60,42,69,60,24,41,67,60,43,66,60,38,44,72,41,48,62,78,38,25,79,70,48,67,62,44,73,68,54,54,48,33,40,56,49,16,58,68,77,42,77,79,74,76,71,55,74,54,59,49,55,83,37,41,20,24,45,76,73,46,61,86,64,64,65,79,70,67,84,69,87,75,72,75,75,79,80,76,86,77,80,92,77,89,78,88,82,88,85,84,85,91,78,83,90,79,82,89,81,88,84,81,90,79,91,82,82,88,83,89,87,87,82,84,88,81,94,74,98,66,95,71,82,63,69,69,70,58,58,57,58,54,50,58,51,50,56,51,50,51,52,53,47,63,69,42,41,67,30,35,28,89,82,39,81,85,58,77,43,43,38,36,44,43,9,51,42,41,15,55,44,52,49,52,54,29,42,34,18,33,37,70,51,69,54,34,58,87,56,92,52,46,39,23,58,19,29,49,28,46,54,31,39,49,50,51,51,48,53,52,50,73,67,40,94,79,60,52,67,64,62,52,43,23,53,49,41,9,48,27,52,30,62,45,57,84,68,58,61,40,85,84,32,92,55,52,71,58,46,43,54,48,52,38,46,52,42,35,49,48,50,52,40,49,54,50,25,44,79,70,71,46,53,39,62,84,28,92,58,85,33,58,34,39,42,49,30,45,44,42,52,53,42,50,52,50,25,65,68,75,74,80,32,52,82,48,41,55,42,47,55,54,53,52,52,52,33,53,77,32,61,35,72,72,49,52,65,89,68,36,71,57,54,54,47,53,50,55,65,53,45,76,75,58,46,73,70,58,56,50,53,65,67,58,69,52,48,70,56,51,54,60,69,68,65,74,70,40,74,66,89,50,37,55,60,75,50,54,72,76,57,52,62,73,26,40,63,76,84,125

Secondary structure (DSSP, 8-state):
-----------------PPPP-----------------------------------------------PPPPS-S-----S-S--PPPB-TTSPBPPPSEEEGGGHHHHTTS---GGG--EEE--TT-S-STT-HHHHHHHHHHHHHTTTTTT--HHHHHHHHHHHHHSPPPPPPS--STTSEEE-PPPHHHHGGGS--TT----------------------------------------------------THHHHHHHHHHHHHHHHHHHHHTTSBGGG-TT---EEEHHHHHHHHHHHHHHHTT-TTTTTB-S-TTHHHHHHHHHHHHHHHHHHHHHH-TT--HHHHHHHHHHHHHHHTTT----TT-S-HHHHHHHHHHHHHHHHHHHHHHHHTT-SSTT-S-TTHHHHHHHHHHHHHHHHHTTSS-TTTTTHHHHHHHHHHHTT-----STTHHHHHHHHHHHHTT--HHHHHHHTSS-HHHHHHHH-----STT-GGGS-HHHHHHHBPP--

Nearest PDB structures (foldseek):
  8adg-assembly1_D  TM=2.417E-01  e=4.583E+00  Escherichia coli K-12
  2v0o-assembly2_C  TM=1.575E-01  e=7.644E+00  Homo sapiens

Organism: Trichoderma harzianum (NCBI:txid5544)

Sequence (519 aa):
MKRSAAYTYDVGDGKRRPAKRAATSTNKASASASASASASTKNAAASATEKASALKETSSSSTVQARAAVPSPSQSLGDPIGKGSKIPVGPNGELFIPQVFPSECLKAVKKLVLPPGWVHAIDATPGRTLSLSNRRWWEMNSRWLEANQKALGLTDKHWKMRDEAFIDNPPLEEDDANTSEEFICIYPPADEQDSNDGDEDGEEDEDEDEDGEEDEDEDEDEDEDEDEDEEDEDGEEAEDDNDKVKGSGNKKSSADTKGKNKEAADAEEEALRKRVGKLASRHPEHLWVSSLGGHERSRWWTQEILKRNQDDYLLHIYNDFNWYGTIEVLENLFVQFERVLKSTSHEPLDLWREVEGLALLLNSGNAEFEMCDDGERCEKILELFGSMTIAAIDELQKKGLFTKDSKFPNISIMLALLIKYAWSMGRGGYGFEDTVTWVFYVVQQAEAAGITLGGPSGFEKILKEIKDEASEQTAASLSKVTKGTFIDKFKSYGSRGGDKHVIAKMPSTERKRYACKSG

Mean predicted aligned error: 13.64 Å

pLDDT: mean 77.01, std 24.44, range [26.86, 98.69]